Protein AF-A0A8S3SDP6-F1 (afdb_monomer)

Sequence (529 aa):
MTPFKRLFRAIFVLPFSAGDPKNQYLNGIVTHDGSVSGVVFLVSVVVILCEILLIGSFGTEQDSTFLFVTTMEVTSGLAILICIILLIYASLKPDILEVNDSWDVSNNIMMKFLWLFTLACLSYSCIFIAYHADCLINHYPIDDVQNRILCDVFLFTYRLVQTGFLTYFSQRVFVSKLRFYYGLLVLFLINITVIVIDFAHSVRDVKDFTINATQIAKPNTCASNSSISSILRKVEDFLEPAGLEYSLLTILFITQLWPKKKTISKNSNPPSNIQDSSSAGEYEPLVCRNENETIYDQIQKNTNSEINKRRTWIFANIAFPVLISIPSTIFLILKINASNDESVEEALNIFNGFQVTILLFVLIKCFYLLQSDCKPTKVESHFTSKDYLILVSFVGSLCLYTMRLIPYILLVHTCNQNPTKTYTYVITIIGIYFQTVFLFQMKNYGKADIQSSWISIEYTCLFMSVVNFMIWAEDSFIAAQWVFANDAPTIFYGKMVWVIYFTLLFPFVIFYRFKCSVAFYGLYHRLSN

Structure (mmCIF, N/CA/C/O backbone):
data_AF-A0A8S3SDP6-F1
#
_entry.id   AF-A0A8S3SDP6-F1
#
loop_
_atom_site.group_PDB
_atom_site.id
_atom_site.type_symbol
_atom_site.label_atom_id
_atom_site.label_alt_id
_atom_site.label_comp_id
_atom_site.label_asym_id
_atom_site.label_entity_id
_atom_site.label_seq_id
_atom_site.pdbx_PDB_ins_code
_atom_site.Cartn_x
_atom_site.Cartn_y
_atom_site.Cartn_z
_atom_site.occupancy
_atom_site.B_iso_or_equiv
_atom_site.auth_seq_id
_atom_site.auth_comp_id
_atom_site.auth_asym_id
_atom_site.auth_atom_id
_atom_site.pdbx_PDB_model_num
ATOM 1 N N . MET A 1 1 ? -5.427 13.581 36.731 1.00 61.94 1 MET A N 1
ATOM 2 C CA . MET A 1 1 ? -4.120 13.262 36.101 1.00 61.94 1 MET A CA 1
ATOM 3 C C . MET A 1 1 ? -3.640 14.507 35.366 1.00 61.94 1 MET A C 1
ATOM 5 O O . MET A 1 1 ? -4.467 15.116 34.702 1.00 61.94 1 MET A O 1
ATOM 9 N N . THR A 1 2 ? -2.380 14.926 35.515 1.00 76.31 2 THR A N 1
ATOM 10 C CA . THR A 1 2 ? -1.875 16.153 34.866 1.00 76.31 2 THR A CA 1
ATOM 11 C C . THR A 1 2 ? -1.828 16.000 33.336 1.00 76.31 2 THR A C 1
ATOM 13 O O . THR A 1 2 ? -1.606 14.883 32.853 1.00 76.31 2 THR A O 1
ATOM 16 N N . PRO A 1 3 ? -2.016 17.086 32.560 1.00 77.00 3 PRO A N 1
ATOM 17 C CA . PRO A 1 3 ? -1.976 17.044 31.093 1.00 77.00 3 PRO A CA 1
ATOM 18 C C . PRO A 1 3 ? -0.638 16.510 30.563 1.00 77.00 3 PRO A C 1
ATOM 20 O O . PRO A 1 3 ? -0.625 15.695 29.646 1.00 77.00 3 PRO A O 1
ATOM 23 N N . PHE A 1 4 ? 0.476 16.848 31.221 1.00 79.50 4 PHE A N 1
ATOM 24 C CA . PHE A 1 4 ? 1.802 16.316 30.896 1.00 79.50 4 PHE A CA 1
ATOM 25 C C . PHE A 1 4 ? 1.879 14.785 31.016 1.00 79.50 4 PHE A C 1
ATOM 27 O O . PHE A 1 4 ? 2.361 14.110 30.111 1.00 79.50 4 PHE A O 1
ATOM 34 N N . LYS A 1 5 ? 1.333 14.205 32.095 1.00 80.69 5 LYS A N 1
ATOM 35 C CA . LYS A 1 5 ? 1.330 12.746 32.294 1.00 80.69 5 LYS A CA 1
ATOM 36 C C . LYS A 1 5 ? 0.459 12.027 31.255 1.00 80.69 5 LYS A C 1
ATOM 38 O O . LYS A 1 5 ? 0.736 10.877 30.928 1.00 80.69 5 LYS A O 1
ATOM 43 N N . ARG A 1 6 ? -0.591 12.685 30.748 1.00 77.88 6 ARG A N 1
ATOM 44 C CA . ARG A 1 6 ? -1.438 12.161 29.660 1.00 77.88 6 ARG A CA 1
ATOM 45 C C . ARG A 1 6 ? -0.709 12.212 28.321 1.00 77.88 6 ARG A C 1
ATOM 47 O O . ARG A 1 6 ? -0.649 11.201 27.637 1.00 77.88 6 ARG A O 1
ATOM 54 N N . LEU A 1 7 ? -0.077 13.340 28.000 1.00 82.31 7 LEU A N 1
ATOM 55 C CA . LEU A 1 7 ? 0.726 13.483 26.785 1.00 82.31 7 LEU A CA 1
ATOM 56 C C . LEU A 1 7 ? 1.880 12.472 26.745 1.00 82.31 7 LEU A C 1
ATOM 58 O O . LEU A 1 7 ? 2.044 11.767 25.757 1.00 82.31 7 LEU A O 1
ATOM 62 N N . PHE A 1 8 ? 2.622 12.329 27.847 1.00 84.75 8 PHE A N 1
ATOM 63 C CA . PHE A 1 8 ? 3.701 11.346 27.953 1.00 84.75 8 PHE A CA 1
ATOM 64 C C . PHE A 1 8 ? 3.209 9.925 27.660 1.00 84.75 8 PHE A C 1
ATOM 66 O O . PHE A 1 8 ? 3.861 9.165 26.949 1.00 84.75 8 PHE A O 1
ATOM 73 N N . ARG A 1 9 ? 2.029 9.561 28.171 1.00 79.25 9 ARG A N 1
ATOM 74 C CA . ARG A 1 9 ? 1.449 8.245 27.903 1.00 79.25 9 ARG A CA 1
ATOM 75 C C . ARG A 1 9 ? 0.961 8.083 26.470 1.00 79.25 9 ARG A C 1
ATOM 77 O O . ARG A 1 9 ? 1.164 7.008 25.921 1.00 79.25 9 ARG A O 1
ATOM 84 N N . ALA A 1 10 ? 0.363 9.110 25.876 1.00 80.81 10 ALA A N 1
ATOM 85 C CA . ALA A 1 10 ? -0.056 9.084 24.477 1.00 80.81 10 ALA A CA 1
ATOM 86 C C . ALA A 1 10 ? 1.130 8.888 23.517 1.00 80.81 10 ALA A C 1
ATOM 88 O O . ALA A 1 10 ? 0.978 8.227 22.497 1.00 80.81 10 ALA A O 1
ATOM 89 N N . ILE A 1 11 ? 2.306 9.421 23.865 1.00 83.69 11 ILE A N 1
ATOM 90 C CA . ILE A 1 11 ? 3.522 9.306 23.049 1.00 83.69 11 ILE A CA 1
ATOM 91 C C . ILE A 1 11 ? 4.264 7.987 23.315 1.00 83.69 11 ILE A C 1
ATOM 93 O O . ILE A 1 11 ? 4.632 7.294 22.374 1.00 83.69 11 ILE A O 1
ATOM 97 N N . PHE A 1 12 ? 4.493 7.628 24.583 1.00 84.56 12 PHE A N 1
ATOM 98 C CA . PHE A 1 12 ? 5.460 6.576 24.937 1.00 84.56 12 PHE A CA 1
ATOM 99 C C . PHE A 1 12 ? 4.860 5.323 25.564 1.00 84.56 12 PHE A C 1
ATOM 101 O O . PHE A 1 12 ? 5.532 4.301 25.626 1.00 84.56 12 PHE A O 1
ATOM 108 N N . VAL A 1 13 ? 3.625 5.371 26.066 1.00 81.38 13 VAL A N 1
ATOM 109 C CA . VAL A 1 13 ? 3.043 4.222 26.776 1.00 81.38 13 VAL A CA 1
ATOM 110 C C . VAL A 1 13 ? 2.015 3.525 25.910 1.00 81.38 13 VAL A C 1
ATOM 112 O O . VAL A 1 13 ? 2.146 2.334 25.664 1.00 81.38 13 VAL A O 1
ATOM 115 N N . LEU A 1 14 ? 1.002 4.239 25.426 1.00 79.94 14 LEU A N 1
ATOM 116 C CA . LEU A 1 14 ? -0.117 3.632 24.712 1.00 79.94 14 LEU A CA 1
ATOM 117 C C . LEU A 1 14 ? 0.293 2.995 23.371 1.00 79.94 14 LEU A C 1
ATOM 119 O O . LEU A 1 14 ? -0.094 1.851 23.156 1.00 79.94 14 LEU A O 1
ATOM 123 N N . PRO A 1 15 ? 1.131 3.624 22.521 1.00 82.31 15 PRO A N 1
ATOM 124 C CA . PRO A 1 15 ? 1.588 2.985 21.284 1.00 82.31 15 PRO A CA 1
ATOM 125 C C . PRO A 1 15 ? 2.401 1.706 21.535 1.00 82.31 15 PRO A C 1
ATOM 127 O O . PRO A 1 15 ? 2.327 0.761 20.763 1.00 82.31 15 PRO A O 1
ATOM 130 N N . PHE A 1 16 ? 3.134 1.637 22.649 1.00 83.81 16 PHE A N 1
ATOM 131 C CA . PHE A 1 16 ? 4.000 0.499 22.974 1.00 83.81 16 PHE A CA 1
ATOM 132 C C . PHE A 1 16 ? 3.338 -0.546 23.880 1.00 83.81 16 PHE A C 1
ATOM 134 O O . PHE A 1 16 ? 3.883 -1.632 24.057 1.00 83.81 16 PHE A O 1
ATOM 141 N N . SER A 1 17 ? 2.149 -0.261 24.415 1.00 83.06 17 SER A N 1
ATOM 142 C CA . SER A 1 17 ? 1.359 -1.195 25.231 1.00 83.06 17 SER A CA 1
ATOM 143 C C . SER A 1 17 ? 0.016 -1.574 24.606 1.00 83.06 17 SER A C 1
ATOM 145 O O . SER A 1 17 ? -0.742 -2.293 25.244 1.00 83.06 17 SER A O 1
ATOM 147 N N . ALA A 1 18 ? -0.282 -1.116 23.386 1.00 80.62 18 ALA A N 1
ATOM 148 C CA . ALA A 1 18 ? -1.520 -1.405 22.664 1.00 80.62 18 ALA A CA 1
ATOM 149 C C . ALA A 1 18 ? -1.831 -2.913 22.604 1.00 80.62 18 ALA A C 1
ATOM 151 O O . ALA A 1 18 ? -0.943 -3.740 22.398 1.00 80.62 18 ALA A O 1
ATOM 152 N N . GLY A 1 19 ? -3.103 -3.262 22.768 1.00 75.25 19 GLY A N 1
ATOM 153 C CA . GLY A 1 19 ? -3.575 -4.635 22.886 1.00 75.25 19 GLY A CA 1
ATOM 154 C C . GLY A 1 19 ? -4.918 -4.737 23.606 1.00 75.25 19 GLY A C 1
ATOM 155 O O . GLY A 1 19 ? -5.641 -3.742 23.774 1.00 75.25 19 GLY A O 1
ATOM 156 N N . ASP A 1 20 ? -5.251 -5.941 24.052 1.00 77.94 20 ASP A N 1
ATOM 157 C CA . ASP A 1 20 ? -6.501 -6.220 24.743 1.00 77.94 20 ASP A CA 1
ATOM 158 C C . ASP A 1 20 ? -6.520 -5.546 26.128 1.00 77.94 20 ASP A C 1
ATOM 160 O O . ASP A 1 20 ? -5.494 -5.461 26.821 1.00 77.94 20 ASP A O 1
ATOM 164 N N . PRO A 1 21 ? -7.673 -4.992 26.544 1.00 70.88 21 PRO A N 1
ATOM 165 C CA . PRO A 1 21 ? -7.789 -4.329 27.833 1.00 70.88 21 PRO A CA 1
ATOM 166 C C . PRO A 1 21 ? -7.710 -5.352 28.974 1.00 70.88 21 PRO A C 1
ATOM 168 O O . PRO A 1 21 ? -8.507 -6.284 29.057 1.00 70.88 21 PRO A O 1
ATOM 171 N N . LYS A 1 22 ? -6.796 -5.145 29.926 1.00 69.56 22 LYS A N 1
ATOM 172 C CA . LYS A 1 22 ? -6.752 -5.932 31.164 1.00 69.56 22 LYS A CA 1
ATOM 173 C C . LYS A 1 22 ? -7.856 -5.467 32.117 1.00 69.56 22 LYS A C 1
ATOM 175 O O . LYS A 1 22 ? -8.064 -4.270 32.307 1.00 69.56 22 LYS A O 1
ATOM 180 N N . ASN A 1 23 ? -8.514 -6.420 32.784 1.00 55.38 23 ASN A N 1
ATOM 181 C CA . ASN A 1 23 ? -9.666 -6.223 33.686 1.00 55.38 23 ASN A CA 1
ATOM 182 C C . ASN A 1 23 ? -9.425 -5.320 34.923 1.00 55.38 23 ASN A C 1
ATOM 184 O O . ASN A 1 23 ? -10.310 -5.187 35.767 1.00 55.38 23 ASN A O 1
ATOM 188 N N . GLN A 1 24 ? -8.262 -4.679 35.057 1.00 52.72 24 GLN A N 1
ATOM 189 C CA . GLN A 1 24 ? -7.942 -3.796 36.174 1.00 52.72 24 GLN A CA 1
ATOM 190 C C . GLN A 1 24 ? -7.916 -2.330 35.727 1.00 52.72 24 GLN A C 1
ATOM 192 O O . GLN A 1 24 ? -6.926 -1.835 35.186 1.00 52.72 24 GLN A O 1
ATOM 197 N N . TYR A 1 25 ? -9.003 -1.615 36.034 1.00 54.62 25 TYR A N 1
ATOM 198 C CA . TYR A 1 25 ? -9.024 -0.151 36.072 1.00 54.62 25 TYR A CA 1
ATOM 199 C C . TYR A 1 25 ? -8.246 0.334 37.302 1.00 54.62 25 TYR A C 1
ATOM 201 O O . TYR A 1 25 ? -8.828 0.719 38.315 1.00 54.62 25 TYR A O 1
ATOM 209 N N . LEU A 1 26 ? -6.917 0.313 37.245 1.00 47.88 26 LEU A N 1
ATOM 210 C CA . LEU A 1 26 ? -6.094 0.909 38.298 1.00 47.88 26 LEU A CA 1
ATOM 211 C C . LEU A 1 26 ? -6.230 2.436 38.223 1.00 47.88 26 LEU A C 1
ATOM 213 O O . LEU A 1 26 ? -5.680 3.075 37.330 1.00 47.88 26 LEU A O 1
ATOM 217 N N . ASN A 1 27 ? -6.977 3.035 39.154 1.00 51.88 27 ASN A N 1
ATOM 218 C CA . ASN A 1 27 ? -7.214 4.485 39.238 1.00 51.88 27 ASN A CA 1
ATOM 219 C C . ASN A 1 27 ? -7.889 5.095 37.990 1.00 51.88 27 ASN A C 1
ATOM 221 O O . ASN A 1 27 ? -7.499 6.172 37.534 1.00 51.88 27 ASN A O 1
ATOM 225 N N . GLY A 1 28 ? -8.873 4.398 37.406 1.00 57.06 28 GLY A N 1
ATOM 226 C CA . GLY A 1 28 ? -9.590 4.863 36.207 1.00 57.06 28 GLY A CA 1
ATOM 227 C C . GLY A 1 28 ? -8.759 4.824 34.919 1.00 57.06 28 GLY A C 1
ATOM 228 O O . GLY A 1 28 ? -9.161 5.388 33.907 1.00 57.06 28 GLY A O 1
ATOM 229 N N . ILE A 1 29 ? -7.595 4.172 34.952 1.00 60.19 29 ILE A N 1
ATOM 230 C CA . ILE A 1 29 ? -6.709 3.989 33.805 1.00 60.19 29 ILE A CA 1
ATOM 231 C C . ILE A 1 29 ? -6.927 2.588 33.247 1.00 60.19 29 ILE A C 1
ATOM 233 O O . ILE A 1 29 ? -6.791 1.601 33.969 1.00 60.19 29 ILE A O 1
ATOM 237 N N . VAL A 1 30 ? -7.189 2.514 31.946 1.00 65.25 30 VAL A N 1
ATOM 238 C CA . VAL A 1 30 ? -7.158 1.258 31.197 1.00 65.25 30 VAL A CA 1
ATOM 239 C C . VAL A 1 30 ? -5.704 0.844 31.006 1.00 65.25 30 VAL A C 1
ATOM 241 O O . VAL A 1 30 ? -4.889 1.620 30.502 1.00 65.25 30 VAL A O 1
ATOM 244 N N . THR A 1 31 ? -5.376 -0.371 31.432 1.00 69.25 31 THR A N 1
ATOM 245 C CA . THR A 1 31 ? -4.101 -1.016 31.114 1.00 69.25 31 THR A CA 1
ATOM 246 C C . THR A 1 31 ? -4.329 -2.023 29.997 1.00 69.25 31 THR A C 1
ATOM 248 O O . THR A 1 31 ? -5.353 -2.703 29.975 1.00 69.25 31 THR A O 1
ATOM 251 N N . HIS A 1 32 ? -3.395 -2.089 29.057 1.00 77.38 32 HIS A N 1
ATOM 252 C CA . HIS A 1 32 ? -3.447 -2.999 27.918 1.00 77.38 32 HIS A CA 1
ATOM 253 C C . HIS A 1 32 ? -2.372 -4.076 28.073 1.00 77.38 32 HIS A C 1
ATOM 255 O O . HIS A 1 32 ? -1.394 -3.895 28.808 1.00 77.38 32 HIS A O 1
ATOM 261 N N . ASP A 1 33 ? -2.586 -5.226 27.446 1.00 75.12 33 ASP A N 1
ATOM 262 C CA . ASP A 1 33 ? -1.693 -6.376 27.554 1.00 75.12 33 ASP A CA 1
ATOM 263 C C . ASP A 1 33 ? -0.447 -6.310 26.659 1.00 75.12 33 ASP A C 1
ATOM 265 O O . ASP A 1 33 ? 0.495 -7.062 26.905 1.00 75.12 33 ASP A O 1
ATOM 269 N N . GLY A 1 34 ? -0.404 -5.383 25.698 1.00 76.69 34 GLY A N 1
ATOM 270 C CA . GLY A 1 34 ? 0.707 -5.224 24.761 1.00 76.69 34 GLY A CA 1
ATOM 271 C C . GLY A 1 34 ? 0.720 -6.236 23.616 1.00 76.69 34 GLY A C 1
ATOM 272 O O . GLY A 1 34 ? 1.726 -6.325 22.918 1.00 76.69 34 GLY A O 1
ATOM 273 N N . SER A 1 35 ? -0.347 -7.015 23.412 1.00 78.25 35 SER A N 1
ATOM 274 C CA . SER A 1 35 ? -0.408 -8.038 22.356 1.00 78.25 35 SER A CA 1
ATOM 275 C C . SER A 1 35 ? -0.232 -7.443 20.953 1.00 78.25 35 SER A C 1
ATOM 277 O O . SER A 1 35 ? 0.587 -7.923 20.170 1.00 78.25 35 SER A O 1
ATOM 279 N N . VAL A 1 36 ? -0.938 -6.353 20.647 1.00 78.62 36 VAL A N 1
ATOM 280 C CA . VAL A 1 36 ? -0.888 -5.680 19.340 1.00 78.62 36 VAL A CA 1
ATOM 281 C C . VAL A 1 36 ? 0.445 -4.962 19.135 1.00 78.62 36 VAL A C 1
ATOM 283 O O . VAL A 1 36 ? 1.118 -5.191 18.129 1.00 78.62 36 VAL A O 1
ATOM 286 N N . SER A 1 37 ? 0.853 -4.108 20.080 1.00 80.38 37 SER A N 1
ATOM 287 C CA . SER A 1 37 ? 2.122 -3.375 19.974 1.00 80.38 37 SER A CA 1
ATOM 288 C C . SER A 1 37 ? 3.321 -4.317 19.963 1.00 80.38 37 SER A C 1
ATOM 290 O O . SER A 1 37 ? 4.282 -4.055 19.242 1.00 80.38 37 SER A O 1
ATOM 292 N N . GLY A 1 38 ? 3.252 -5.419 20.715 1.00 73.38 38 GLY A N 1
ATOM 293 C CA . GLY A 1 38 ? 4.271 -6.459 20.778 1.00 73.38 38 GLY A CA 1
ATOM 294 C C . GLY A 1 38 ? 4.443 -7.195 19.453 1.00 73.38 38 GLY A C 1
ATOM 295 O O . GLY A 1 38 ? 5.577 -7.341 19.006 1.00 73.38 38 GLY A O 1
ATOM 296 N N . VAL A 1 39 ? 3.351 -7.592 18.783 1.00 75.62 39 VAL A N 1
ATOM 297 C CA . VAL A 1 39 ? 3.420 -8.220 17.448 1.00 75.62 39 VAL A CA 1
ATOM 298 C C . VAL A 1 39 ? 4.036 -7.265 16.432 1.00 75.62 39 VAL A C 1
ATOM 300 O O . VAL A 1 39 ? 4.990 -7.637 15.754 1.00 75.62 39 VAL A O 1
ATOM 303 N N . VAL A 1 40 ? 3.541 -6.024 16.352 1.00 74.06 40 VAL A N 1
ATOM 304 C CA . VAL A 1 40 ? 4.062 -5.037 15.392 1.00 74.06 40 VAL A CA 1
ATOM 305 C C . VAL A 1 40 ? 5.534 -4.726 15.684 1.00 74.06 40 VAL A C 1
ATOM 307 O O . VAL A 1 40 ? 6.342 -4.696 14.764 1.00 74.06 40 VAL A O 1
ATOM 310 N N . PHE A 1 41 ? 5.914 -4.553 16.954 1.00 76.00 41 PHE A N 1
ATOM 311 C CA . PHE A 1 41 ? 7.300 -4.289 17.350 1.00 76.00 41 PHE A CA 1
ATOM 312 C C . PHE A 1 41 ? 8.234 -5.467 17.053 1.00 76.00 41 PHE A C 1
ATOM 314 O O . PHE A 1 41 ? 9.310 -5.262 16.498 1.00 76.00 41 PHE A O 1
ATOM 321 N N . LEU A 1 42 ? 7.830 -6.697 17.387 1.00 68.50 42 LEU A N 1
ATOM 322 C CA . LEU A 1 42 ? 8.627 -7.896 17.128 1.00 68.50 42 LEU A CA 1
ATOM 323 C C . LEU A 1 42 ? 8.848 -8.089 15.632 1.00 68.50 42 LEU A C 1
ATOM 325 O O . LEU A 1 42 ? 9.977 -8.328 15.215 1.00 68.50 42 LEU A O 1
ATOM 329 N N . VAL A 1 43 ? 7.794 -7.930 14.829 1.00 71.75 43 VAL A N 1
ATOM 330 C CA . VAL A 1 43 ? 7.898 -7.968 13.368 1.00 71.75 43 VAL A CA 1
ATOM 331 C C . VAL A 1 43 ? 8.880 -6.906 12.879 1.00 71.75 43 VAL A C 1
ATOM 333 O O . VAL A 1 43 ? 9.768 -7.236 12.097 1.00 71.75 43 VAL A O 1
ATOM 336 N N . SER A 1 44 ? 8.800 -5.674 13.392 1.00 72.62 44 SER A N 1
ATOM 337 C CA . SER A 1 44 ? 9.742 -4.619 13.014 1.00 72.62 44 SER A CA 1
ATOM 338 C C . SER A 1 44 ? 11.193 -4.972 13.320 1.00 72.62 44 SER A C 1
ATOM 340 O O . SER A 1 44 ? 12.065 -4.804 12.472 1.00 72.62 44 SER A O 1
ATOM 342 N N . VAL A 1 45 ? 11.462 -5.478 14.525 1.00 68.50 45 VAL A N 1
ATOM 343 C CA . VAL A 1 45 ? 12.818 -5.842 14.953 1.00 68.50 45 VAL A CA 1
ATOM 344 C C . VAL A 1 45 ? 13.354 -7.015 14.137 1.00 68.50 45 VAL A C 1
ATOM 346 O O . VAL A 1 45 ? 14.491 -6.957 13.680 1.00 68.50 45 VAL A O 1
ATOM 349 N N . VAL A 1 46 ? 12.548 -8.060 13.921 1.00 64.94 46 VAL A N 1
ATOM 350 C CA . VAL A 1 46 ? 12.948 -9.233 13.128 1.00 64.94 46 VAL A CA 1
ATOM 351 C C . VAL A 1 46 ? 13.283 -8.826 11.701 1.00 64.94 46 VAL A C 1
ATOM 353 O O . VAL A 1 46 ? 14.320 -9.233 11.195 1.00 64.94 46 VAL A O 1
ATOM 356 N N . VAL A 1 47 ? 12.453 -7.988 11.080 1.00 67.06 47 VAL A N 1
ATOM 357 C CA . VAL A 1 47 ? 12.693 -7.476 9.728 1.00 67.06 47 VAL A CA 1
ATOM 358 C C . VAL A 1 47 ? 14.021 -6.730 9.661 1.00 67.06 47 VAL A C 1
ATOM 360 O O . VAL A 1 47 ? 14.886 -7.116 8.883 1.00 67.06 47 VAL A O 1
ATOM 363 N N . ILE A 1 48 ? 14.230 -5.738 10.531 1.00 67.50 48 ILE A N 1
ATOM 364 C CA . ILE A 1 48 ? 15.463 -4.938 10.545 1.00 67.50 48 ILE A CA 1
ATOM 365 C C . ILE A 1 48 ? 16.697 -5.828 10.779 1.00 67.50 48 ILE A C 1
ATOM 367 O O . ILE A 1 48 ? 17.719 -5.664 10.117 1.00 67.50 48 ILE A O 1
ATOM 371 N N . LEU A 1 49 ? 16.611 -6.804 11.690 1.00 60.75 49 LEU A N 1
ATOM 372 C CA . LEU A 1 49 ? 17.701 -7.752 11.942 1.00 60.75 49 LEU A CA 1
ATOM 373 C C . LEU A 1 49 ? 17.968 -8.661 10.735 1.00 60.75 49 LEU A C 1
ATOM 375 O O . LEU A 1 49 ? 19.125 -8.856 10.370 1.00 60.75 49 LEU A O 1
ATOM 379 N N . CYS A 1 50 ? 16.923 -9.202 10.105 1.00 58.25 50 CYS A N 1
ATOM 380 C CA . CYS A 1 50 ? 17.045 -10.019 8.900 1.00 58.25 50 CYS A CA 1
ATOM 381 C C . CYS A 1 50 ? 17.686 -9.233 7.754 1.00 58.25 50 CYS A C 1
ATOM 383 O O . CYS A 1 50 ? 18.536 -9.778 7.059 1.00 58.25 50 CYS A O 1
ATOM 385 N N . GLU A 1 51 ? 17.339 -7.959 7.584 1.00 65.25 51 GLU A N 1
ATOM 386 C CA . GLU A 1 51 ? 17.936 -7.098 6.562 1.00 65.25 51 GLU A CA 1
ATOM 387 C C . GLU A 1 51 ? 19.422 -6.861 6.800 1.00 65.25 51 GLU A C 1
ATOM 389 O O . GLU A 1 51 ? 20.217 -7.050 5.885 1.00 65.25 51 GLU A O 1
ATOM 394 N N . ILE A 1 52 ? 19.815 -6.533 8.035 1.00 61.91 52 ILE A N 1
ATOM 395 C CA . ILE A 1 52 ? 21.229 -6.362 8.401 1.00 61.91 52 ILE A CA 1
ATOM 396 C C . ILE A 1 52 ? 22.031 -7.641 8.104 1.00 61.91 52 ILE A C 1
ATOM 398 O O . ILE A 1 52 ? 23.175 -7.559 7.660 1.00 61.91 52 ILE A O 1
ATOM 402 N N . LEU A 1 53 ? 21.431 -8.819 8.305 1.00 53.22 53 LEU A N 1
ATOM 403 C CA . LEU A 1 53 ? 22.056 -10.115 8.023 1.00 53.22 53 LEU A CA 1
ATOM 404 C C . LEU A 1 53 ? 22.088 -10.466 6.521 1.00 53.22 53 LEU A C 1
ATOM 406 O O . LEU A 1 53 ? 23.036 -11.106 6.069 1.00 53.22 53 LEU A O 1
ATOM 410 N N . LEU A 1 54 ? 21.086 -10.045 5.740 1.00 55.28 54 LEU A N 1
ATOM 411 C CA . LEU A 1 54 ? 20.937 -10.354 4.306 1.00 55.28 54 LEU A CA 1
ATOM 412 C C . LEU A 1 54 ? 21.834 -9.517 3.382 1.00 55.28 54 LEU A C 1
ATOM 414 O O . LEU A 1 54 ? 22.040 -9.896 2.228 1.00 55.28 54 LEU A O 1
ATOM 418 N N . ILE A 1 55 ? 22.429 -8.426 3.877 1.00 57.00 55 ILE A N 1
ATOM 419 C CA . ILE A 1 55 ? 23.372 -7.576 3.118 1.00 57.00 55 ILE A CA 1
ATOM 420 C C . ILE A 1 55 ? 24.616 -8.364 2.629 1.00 57.00 55 ILE A C 1
ATOM 422 O O . ILE A 1 55 ? 25.339 -7.896 1.754 1.00 57.00 55 ILE A O 1
ATOM 426 N N . GLY A 1 56 ? 24.845 -9.590 3.118 1.00 41.31 56 GLY A N 1
ATOM 427 C CA . GLY A 1 56 ? 25.989 -10.433 2.754 1.00 41.31 56 GLY A CA 1
ATOM 428 C C . GLY A 1 56 ? 25.799 -11.452 1.620 1.00 41.31 56 GLY A C 1
ATOM 429 O O . GLY A 1 56 ? 26.757 -12.164 1.325 1.00 41.31 56 GLY A O 1
ATOM 430 N N . SER A 1 57 ? 24.620 -11.595 0.998 1.00 41.25 57 SER A N 1
ATOM 431 C CA . SER A 1 57 ? 24.355 -12.776 0.153 1.00 41.25 57 SER A CA 1
ATOM 432 C C . SER A 1 57 ? 23.546 -12.505 -1.117 1.00 41.25 57 SER A C 1
ATOM 434 O O . SER A 1 57 ? 22.396 -12.924 -1.206 1.00 41.25 57 SER A O 1
ATOM 436 N N . PHE A 1 58 ? 24.145 -11.887 -2.139 1.00 39.84 58 PHE A N 1
ATOM 437 C CA . PHE A 1 58 ? 23.595 -11.964 -3.498 1.00 39.84 58 PHE A CA 1
ATOM 438 C C . PHE A 1 58 ? 24.694 -12.188 -4.543 1.00 39.84 58 PHE A C 1
ATOM 440 O O . PHE A 1 58 ? 25.554 -11.340 -4.762 1.00 39.84 58 PHE A O 1
ATOM 447 N N . GLY A 1 59 ? 24.638 -13.366 -5.171 1.00 29.06 59 GLY A N 1
ATOM 448 C CA . GLY A 1 59 ? 25.384 -13.761 -6.366 1.00 29.06 59 GLY A CA 1
ATOM 449 C C . GLY A 1 59 ? 24.425 -14.065 -7.525 1.00 29.06 59 GLY A C 1
ATOM 450 O O . GLY A 1 59 ? 23.224 -14.233 -7.323 1.00 29.06 59 GLY A O 1
ATOM 451 N N . THR A 1 60 ? 24.972 -14.059 -8.737 1.00 34.28 60 THR A N 1
ATOM 452 C CA . THR A 1 60 ? 24.306 -13.866 -10.037 1.00 34.28 60 THR A CA 1
ATOM 453 C C . THR A 1 60 ? 23.977 -15.144 -10.834 1.00 34.28 60 THR A C 1
ATOM 455 O O . THR A 1 60 ? 24.521 -16.205 -10.553 1.00 34.28 60 THR A O 1
ATOM 458 N N . GLU A 1 61 ? 23.192 -14.934 -11.912 1.00 41.12 61 GLU A N 1
ATOM 459 C CA . GLU A 1 61 ? 22.879 -15.795 -13.091 1.00 41.12 61 GLU A CA 1
ATOM 460 C C . GLU A 1 61 ? 21.836 -16.922 -12.885 1.00 41.12 61 GLU A C 1
ATOM 462 O O . GLU A 1 61 ? 21.717 -17.460 -11.796 1.00 41.12 61 GLU A O 1
ATOM 467 N N . GLN A 1 62 ? 20.960 -17.295 -13.836 1.00 37.47 62 GLN A N 1
ATOM 468 C CA . GLN A 1 62 ? 21.001 -17.278 -15.310 1.00 37.47 62 GLN A CA 1
ATOM 469 C C . GLN A 1 62 ? 19.567 -17.240 -15.917 1.00 37.47 62 GLN A C 1
ATOM 471 O O . GLN A 1 62 ? 18.582 -17.478 -15.218 1.00 37.47 62 GLN A O 1
ATOM 476 N N . ASP A 1 63 ? 19.445 -16.944 -17.216 1.00 40.97 63 ASP A N 1
ATOM 477 C CA . ASP A 1 63 ? 18.188 -16.719 -17.954 1.00 40.97 63 ASP A CA 1
ATOM 478 C C . ASP A 1 63 ? 17.379 -17.970 -18.350 1.00 40.97 63 ASP A C 1
ATOM 480 O O . ASP A 1 63 ? 17.930 -18.973 -18.799 1.00 40.97 63 ASP A O 1
ATOM 484 N N . SER A 1 64 ? 16.041 -17.855 -18.315 1.00 48.34 64 SER A N 1
ATOM 485 C CA . SER A 1 64 ? 15.113 -18.707 -19.090 1.00 48.34 64 SER A CA 1
ATOM 486 C C . SER A 1 64 ? 13.776 -18.002 -19.410 1.00 48.34 64 SER A C 1
ATOM 488 O O . SER A 1 64 ? 12.755 -18.185 -18.751 1.00 48.34 64 SER A O 1
ATOM 490 N N . THR A 1 65 ? 13.751 -17.165 -20.452 1.00 49.97 65 THR A N 1
ATOM 491 C CA . THR A 1 65 ? 12.536 -16.459 -20.927 1.00 49.97 65 THR A CA 1
ATOM 492 C C . THR A 1 65 ? 11.433 -17.412 -21.408 1.00 49.97 65 THR A C 1
ATOM 494 O O . THR A 1 65 ? 10.253 -17.130 -21.243 1.00 49.97 65 THR A O 1
ATOM 497 N N . PHE A 1 66 ? 11.793 -18.590 -21.920 1.00 47.75 66 PHE A N 1
ATOM 498 C CA . PHE A 1 66 ? 10.831 -19.594 -22.390 1.00 47.75 66 PHE A CA 1
ATOM 499 C C . PHE A 1 66 ? 10.070 -20.299 -21.251 1.00 47.75 66 PHE A C 1
ATOM 501 O O . PHE A 1 66 ? 8.859 -20.516 -21.334 1.00 47.75 66 PHE A O 1
ATOM 508 N N . LEU A 1 67 ? 10.765 -20.616 -20.152 1.00 53.94 67 LEU A N 1
ATOM 509 C CA . LEU A 1 67 ? 10.151 -21.210 -18.960 1.00 53.94 67 LEU A CA 1
ATOM 510 C C . LEU A 1 67 ? 9.134 -20.245 -18.339 1.00 53.94 67 LEU A C 1
ATOM 512 O O . LEU A 1 67 ? 8.069 -20.658 -17.890 1.00 53.94 67 LEU A O 1
ATOM 516 N N . PHE A 1 68 ? 9.455 -18.954 -18.370 1.00 56.38 68 PHE A N 1
ATOM 517 C CA . PHE A 1 68 ? 8.618 -17.871 -17.872 1.00 56.38 68 PHE A CA 1
ATOM 518 C C . PHE A 1 68 ? 7.275 -17.771 -18.615 1.00 56.38 68 PHE A C 1
ATOM 520 O O . PHE A 1 68 ? 6.223 -17.841 -17.983 1.00 56.38 68 PHE A O 1
ATOM 527 N N . VAL A 1 69 ? 7.317 -17.688 -19.950 1.00 52.56 69 VAL A N 1
ATOM 528 C CA . VAL A 1 69 ? 6.131 -17.602 -20.828 1.00 52.56 69 VAL A CA 1
ATOM 529 C C . VAL A 1 69 ? 5.232 -18.827 -20.625 1.00 52.56 69 VAL A C 1
ATOM 531 O O . VAL A 1 69 ? 4.058 -18.697 -20.289 1.00 52.56 69 VAL A O 1
ATOM 534 N N . THR A 1 70 ? 5.818 -20.026 -20.668 1.00 54.06 70 THR A N 1
ATOM 535 C CA . THR A 1 70 ? 5.080 -21.287 -20.472 1.00 54.06 70 THR A CA 1
ATOM 536 C C . THR A 1 70 ? 4.440 -21.381 -19.077 1.00 54.06 70 THR A C 1
ATOM 538 O O . THR A 1 70 ? 3.337 -21.904 -18.918 1.00 54.06 70 THR A O 1
ATOM 541 N N . THR A 1 71 ? 5.102 -20.855 -18.039 1.00 58.44 71 THR A N 1
ATOM 542 C CA . THR A 1 71 ? 4.562 -20.859 -16.669 1.00 58.44 71 THR A CA 1
ATOM 543 C C . THR A 1 71 ? 3.376 -19.897 -16.527 1.00 58.44 71 THR A C 1
ATOM 545 O O . THR A 1 71 ? 2.409 -20.236 -15.840 1.00 58.44 71 THR A O 1
ATOM 548 N N . MET A 1 72 ? 3.384 -18.740 -17.204 1.00 58.03 72 MET A N 1
ATOM 549 C CA . MET A 1 72 ? 2.239 -17.812 -17.215 1.00 58.03 72 MET A CA 1
ATOM 550 C C . MET A 1 72 ? 0.994 -18.419 -17.860 1.00 58.03 72 MET A C 1
ATOM 552 O O . MET A 1 72 ? -0.097 -18.311 -17.298 1.00 58.03 72 MET A O 1
ATOM 556 N N . GLU A 1 73 ? 1.130 -19.094 -19.002 1.00 58.69 73 GLU A N 1
ATOM 557 C CA . GLU A 1 73 ? -0.008 -19.711 -19.703 1.00 58.69 73 GLU A CA 1
ATOM 558 C C . GLU A 1 73 ? -0.653 -20.815 -18.866 1.00 58.69 73 GLU A C 1
ATOM 560 O O . GLU A 1 73 ? -1.871 -20.843 -18.678 1.00 58.69 73 GLU A O 1
ATOM 565 N N . VAL A 1 74 ? 0.168 -21.701 -18.295 1.00 63.03 74 VAL A N 1
ATOM 566 C CA . VAL A 1 74 ? -0.326 -22.820 -17.484 1.00 63.03 74 VAL A CA 1
ATOM 567 C C . VAL A 1 74 ? -1.005 -22.314 -16.210 1.00 63.03 74 VAL A C 1
ATOM 569 O O . VAL A 1 74 ? -2.071 -22.810 -15.841 1.00 63.03 74 VAL A O 1
ATOM 572 N N . THR A 1 75 ? -0.424 -21.319 -15.535 1.00 63.56 75 THR A N 1
ATOM 573 C CA . THR A 1 75 ? -0.972 -20.795 -14.273 1.00 63.56 75 THR A CA 1
ATOM 574 C C . THR A 1 75 ? -2.259 -20.001 -14.487 1.00 63.56 75 THR A C 1
ATOM 576 O O . THR A 1 75 ? -3.244 -20.243 -13.786 1.00 63.56 75 THR A O 1
ATOM 579 N N . SER A 1 76 ? -2.305 -19.121 -15.490 1.00 54.66 76 SER A N 1
ATOM 580 C CA . SER A 1 76 ? -3.511 -18.359 -15.838 1.00 54.66 76 SER A CA 1
ATOM 581 C C . SER A 1 76 ? -4.644 -19.262 -16.349 1.00 54.66 76 SER A C 1
ATOM 583 O O . SER A 1 76 ? -5.782 -19.143 -15.884 1.00 54.66 76 SER A O 1
ATOM 585 N N . GLY A 1 77 ? -4.339 -20.238 -17.214 1.00 54.38 77 GLY A N 1
ATOM 586 C CA . GLY A 1 77 ? -5.301 -21.235 -17.692 1.00 54.38 77 GLY A CA 1
ATOM 587 C C . GLY A 1 77 ? -5.892 -22.087 -16.563 1.00 54.38 77 GLY A C 1
ATOM 588 O O . GLY A 1 77 ? -7.109 -22.296 -16.505 1.00 54.38 77 GLY A O 1
ATOM 589 N N . LEU A 1 78 ? -5.057 -22.518 -15.609 1.00 66.31 78 LEU A N 1
ATOM 590 C CA . LEU A 1 78 ? -5.501 -23.274 -14.435 1.00 66.31 78 LEU A CA 1
ATOM 591 C C . LEU A 1 78 ? -6.442 -22.448 -13.544 1.00 66.31 78 LEU A C 1
ATOM 593 O O . LEU A 1 78 ? -7.455 -22.969 -13.071 1.00 66.31 78 LEU A O 1
ATOM 597 N N . ALA A 1 79 ? -6.155 -21.160 -13.333 1.00 62.19 79 ALA A N 1
ATOM 598 C CA . ALA A 1 79 ? -7.025 -20.300 -12.536 1.00 62.19 79 ALA A CA 1
ATOM 599 C C . ALA A 1 79 ? -8.391 -20.079 -13.189 1.00 62.19 79 ALA A C 1
ATOM 601 O O . ALA A 1 79 ? -9.405 -20.157 -12.492 1.00 62.19 79 ALA A O 1
ATOM 602 N N . ILE A 1 80 ? -8.435 -19.841 -14.506 1.00 64.62 80 ILE A N 1
ATOM 603 C CA . ILE A 1 80 ? -9.694 -19.703 -15.256 1.00 64.62 80 ILE A CA 1
ATOM 604 C C . ILE A 1 80 ? -10.551 -20.955 -15.054 1.00 64.62 80 ILE A C 1
ATOM 606 O O . ILE A 1 80 ? -11.721 -20.853 -14.676 1.00 64.62 80 ILE A O 1
ATOM 610 N N . LEU A 1 81 ? -9.954 -22.136 -15.238 1.00 71.31 81 LEU A N 1
ATOM 611 C CA . LEU A 1 81 ? -10.643 -23.412 -15.073 1.00 71.31 81 LEU A CA 1
ATOM 612 C C . LEU A 1 81 ? -11.211 -23.569 -13.654 1.00 71.31 81 LEU A C 1
ATOM 614 O O . LEU A 1 81 ? -12.373 -23.940 -13.494 1.00 71.31 81 LEU A O 1
ATOM 618 N N . ILE A 1 82 ? -10.428 -23.249 -12.621 1.00 72.56 82 ILE A N 1
ATOM 619 C CA . ILE A 1 82 ? -10.863 -23.361 -11.222 1.00 72.56 82 ILE A CA 1
ATOM 620 C C . ILE A 1 82 ? -11.983 -22.370 -10.901 1.00 72.56 82 ILE A C 1
ATOM 622 O O . ILE A 1 82 ? -12.974 -22.771 -10.290 1.00 72.56 82 ILE A O 1
ATOM 626 N N . CYS A 1 83 ? -11.880 -21.112 -11.339 1.00 63.44 83 CYS A N 1
ATOM 627 C CA . CYS A 1 83 ? -12.947 -20.121 -11.182 1.00 63.44 83 CYS A CA 1
ATOM 628 C C . CYS A 1 83 ? -14.256 -20.612 -11.815 1.00 63.44 83 CYS A C 1
ATOM 630 O O . CYS A 1 83 ? -15.302 -20.568 -11.168 1.00 63.44 83 CYS A O 1
ATOM 632 N N . ILE A 1 84 ? -14.198 -21.142 -13.043 1.00 72.25 84 ILE A N 1
ATOM 633 C CA . ILE A 1 84 ? -15.367 -21.684 -13.751 1.00 72.25 84 ILE A CA 1
ATOM 634 C C . ILE A 1 84 ? -15.946 -22.894 -13.008 1.00 72.25 84 ILE A C 1
ATOM 636 O O . ILE A 1 84 ? -17.153 -22.943 -12.775 1.00 72.25 84 ILE A O 1
ATOM 640 N N . ILE A 1 85 ? -15.110 -23.846 -12.580 1.00 75.88 85 ILE A N 1
ATOM 641 C CA . ILE A 1 85 ? -15.556 -25.026 -11.822 1.00 75.88 85 ILE A CA 1
ATOM 642 C C . ILE A 1 85 ? -16.246 -24.605 -10.520 1.00 75.88 85 ILE A C 1
ATOM 644 O O . ILE A 1 85 ? -17.317 -25.123 -10.199 1.00 75.88 85 ILE A O 1
ATOM 648 N N . LEU A 1 86 ? -15.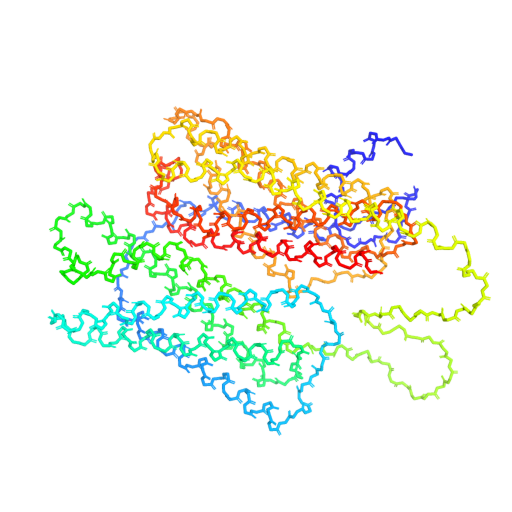664 -23.661 -9.774 1.00 71.94 86 LEU A N 1
ATOM 649 C CA . LEU A 1 86 ? -16.242 -23.162 -8.527 1.00 71.94 86 LEU A CA 1
ATOM 650 C C . LEU A 1 86 ? -17.556 -22.405 -8.768 1.00 71.94 86 LEU A C 1
ATOM 652 O O . LEU A 1 86 ? -18.496 -22.602 -7.999 1.00 71.94 86 LEU A O 1
ATOM 656 N N . LEU A 1 87 ? -17.661 -21.609 -9.840 1.00 72.25 87 LEU A N 1
ATOM 657 C CA . LEU A 1 87 ? -18.903 -20.926 -10.234 1.00 72.25 87 LEU A CA 1
ATOM 658 C C . LEU A 1 87 ? -20.007 -21.913 -10.589 1.00 72.25 87 LEU A C 1
ATOM 660 O O . LEU A 1 87 ? -21.101 -21.823 -10.034 1.00 72.25 87 LEU A O 1
ATOM 664 N N . ILE A 1 88 ? -19.719 -22.878 -11.467 1.00 73.69 88 ILE A N 1
ATOM 665 C CA . ILE A 1 88 ? -20.679 -23.912 -11.866 1.00 73.69 88 ILE A CA 1
ATOM 666 C C . ILE A 1 88 ? -21.138 -24.671 -10.622 1.00 73.69 88 ILE A C 1
ATOM 668 O O . ILE A 1 88 ? -22.335 -24.793 -10.371 1.00 73.69 88 ILE A O 1
ATOM 672 N N . TYR A 1 89 ? -20.204 -25.115 -9.784 1.00 68.69 89 TYR A N 1
ATOM 673 C CA . TYR A 1 89 ? -20.533 -25.884 -8.591 1.00 68.69 89 TYR A CA 1
ATOM 674 C C . TYR A 1 89 ? -21.367 -25.089 -7.574 1.00 68.69 89 TYR A C 1
ATOM 676 O O . TYR A 1 89 ? -22.323 -25.625 -7.013 1.00 68.69 89 TYR A O 1
ATOM 684 N N . ALA A 1 90 ? -21.040 -23.815 -7.356 1.00 61.69 90 ALA A N 1
ATOM 685 C CA . ALA A 1 90 ? -21.795 -22.926 -6.478 1.00 61.69 90 ALA A CA 1
ATOM 686 C C . ALA A 1 90 ? -23.187 -22.590 -7.038 1.00 61.69 90 ALA A C 1
ATOM 688 O O . ALA A 1 90 ? -24.148 -22.525 -6.276 1.00 61.69 90 ALA A O 1
ATOM 689 N N . SER A 1 91 ? -23.315 -22.430 -8.360 1.00 69.12 91 SER A N 1
ATOM 690 C CA . SER A 1 91 ? -24.602 -22.183 -9.026 1.00 69.12 91 SER A CA 1
ATOM 691 C C . SER A 1 91 ? -25.543 -23.391 -8.957 1.00 69.12 91 SER A C 1
ATOM 693 O O . SER A 1 91 ? -26.750 -23.225 -8.815 1.00 69.12 91 SER A O 1
ATOM 695 N N . LEU A 1 92 ? -24.989 -24.609 -8.985 1.00 70.62 92 LEU A N 1
ATOM 696 C CA . LEU A 1 92 ? -25.750 -25.857 -8.891 1.00 70.62 92 LEU A CA 1
ATOM 697 C C . LEU A 1 92 ? -26.141 -26.223 -7.451 1.00 70.62 92 LEU A C 1
ATOM 699 O O . LEU A 1 92 ? -27.027 -27.054 -7.256 1.00 70.62 92 LEU A O 1
ATOM 703 N N . LYS A 1 93 ? -25.467 -25.662 -6.437 1.00 70.81 93 LYS A N 1
ATOM 704 C CA . LYS A 1 93 ? -25.714 -25.955 -5.015 1.00 70.81 93 LYS A CA 1
ATOM 705 C C . LYS A 1 93 ? -25.633 -24.681 -4.160 1.00 70.81 93 LYS A C 1
ATOM 707 O O . LYS A 1 93 ? -24.611 -24.465 -3.499 1.00 70.81 93 LYS A O 1
ATOM 712 N N . PRO A 1 94 ? -26.701 -23.862 -4.133 1.00 64.25 94 PRO A N 1
ATOM 713 C CA . PRO A 1 94 ? -26.713 -22.586 -3.416 1.00 64.25 94 PRO A CA 1
ATOM 714 C C . PRO A 1 94 ? -26.582 -22.735 -1.892 1.00 64.25 94 PRO A C 1
ATOM 716 O O . PRO A 1 94 ? -25.991 -21.862 -1.264 1.00 64.25 94 PRO A O 1
ATOM 719 N N . ASP A 1 95 ? -26.996 -23.869 -1.309 1.00 64.31 95 ASP A N 1
ATOM 720 C CA . ASP A 1 95 ? -26.913 -24.179 0.138 1.00 64.31 95 ASP A CA 1
ATOM 721 C C . ASP A 1 95 ? -25.478 -24.224 0.707 1.00 64.31 95 ASP A C 1
ATOM 723 O O . ASP A 1 95 ? -25.247 -24.526 1.877 1.00 64.31 95 ASP A O 1
ATOM 727 N N . ILE A 1 96 ? -24.476 -24.017 -0.144 1.00 63.84 96 ILE A N 1
ATOM 728 C CA . ILE A 1 96 ? -23.051 -24.059 0.186 1.00 63.84 96 ILE A CA 1
ATOM 729 C C . ILE A 1 96 ? -22.479 -22.643 0.381 1.00 63.84 96 ILE A C 1
ATOM 731 O O . ILE A 1 96 ? -21.301 -22.486 0.709 1.00 63.84 96 ILE A O 1
ATOM 735 N N . LEU A 1 97 ? -23.307 -21.615 0.196 1.00 66.00 97 LEU A N 1
ATOM 736 C CA . LEU A 1 97 ? -22.952 -20.217 0.378 1.00 66.00 97 LEU A CA 1
ATOM 737 C C . LEU A 1 97 ? -23.661 -19.671 1.612 1.00 66.00 97 LEU A C 1
ATOM 739 O O . LEU A 1 97 ? -24.886 -19.684 1.689 1.00 66.00 97 LEU A O 1
ATOM 743 N N . GLU A 1 98 ? -22.883 -19.161 2.558 1.00 69.88 98 GLU A N 1
ATOM 744 C CA . GLU A 1 98 ? -23.407 -18.374 3.671 1.00 69.88 98 GLU A CA 1
ATOM 745 C C . GLU A 1 98 ? -23.304 -16.891 3.298 1.00 69.88 98 GLU A C 1
ATOM 747 O O . GLU A 1 98 ? -22.281 -16.448 2.763 1.00 69.88 98 GLU A O 1
ATOM 752 N N . VAL A 1 99 ? -24.373 -16.125 3.526 1.00 68.81 99 VAL A N 1
ATOM 753 C CA . VAL A 1 99 ? -24.335 -14.667 3.366 1.00 68.81 99 VAL A CA 1
ATOM 754 C C . VAL A 1 99 ? -23.487 -14.101 4.497 1.00 68.81 99 VAL A C 1
ATOM 756 O O . VAL A 1 99 ? -23.670 -14.453 5.660 1.00 68.81 99 VAL A O 1
ATOM 759 N N . ASN A 1 100 ? -22.520 -13.257 4.151 1.00 64.25 100 ASN A N 1
ATOM 760 C CA . ASN A 1 100 ? -21.775 -12.507 5.145 1.00 64.25 100 ASN A CA 1
ATOM 761 C C . ASN A 1 100 ? -22.582 -11.250 5.495 1.00 64.25 100 ASN A C 1
ATOM 763 O O . ASN A 1 100 ? -22.523 -10.263 4.764 1.00 64.25 100 ASN A O 1
ATOM 767 N N . ASP A 1 101 ? -23.328 -11.291 6.599 1.00 51.16 101 ASP A N 1
ATOM 768 C CA . ASP A 1 101 ? -24.232 -10.207 7.023 1.00 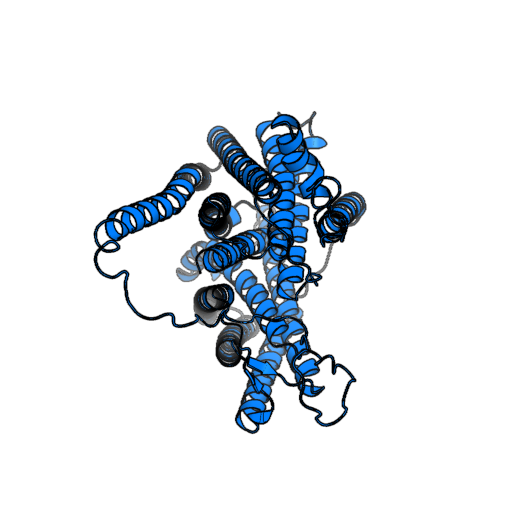51.16 101 ASP A CA 1
ATOM 769 C C . ASP A 1 101 ? -23.502 -8.915 7.454 1.00 51.16 101 ASP A C 1
ATOM 771 O O . ASP A 1 101 ? -24.126 -7.883 7.708 1.00 51.16 101 ASP A O 1
ATOM 775 N N . SER A 1 102 ? -22.164 -8.919 7.497 1.00 53.44 102 SER A N 1
ATOM 776 C CA . SER A 1 102 ? -21.372 -7.729 7.817 1.00 53.44 102 SER A CA 1
ATOM 777 C C . SER A 1 102 ? -21.239 -6.789 6.608 1.00 53.44 102 SER A C 1
ATOM 779 O O . SER A 1 102 ? -20.333 -6.903 5.779 1.00 53.44 102 SER A O 1
ATOM 781 N N . TRP A 1 103 ? -22.147 -5.815 6.503 1.00 50.22 103 TRP A N 1
ATOM 782 C CA . TRP A 1 103 ? -22.066 -4.737 5.512 1.00 50.22 103 TRP A CA 1
ATOM 783 C C . TRP A 1 103 ? -20.865 -3.816 5.803 1.00 50.22 103 TRP A C 1
ATOM 785 O O . TRP A 1 103 ? -20.966 -2.827 6.526 1.00 50.22 103 TRP A O 1
ATOM 795 N N . ASP A 1 104 ? -19.693 -4.160 5.265 1.00 70.19 104 ASP A N 1
ATOM 796 C CA . ASP A 1 104 ? -18.454 -3.397 5.445 1.00 70.19 104 ASP A CA 1
ATOM 797 C C . ASP A 1 104 ? -18.236 -2.434 4.266 1.00 70.19 104 ASP A C 1
ATOM 799 O O . ASP A 1 104 ? -17.879 -2.840 3.157 1.00 70.19 104 ASP A O 1
ATOM 803 N N . VAL A 1 105 ? -18.420 -1.130 4.505 1.00 79.75 105 VAL A N 1
ATOM 804 C CA . VAL A 1 105 ? -18.187 -0.063 3.510 1.00 79.75 105 VAL A CA 1
ATOM 805 C C . VAL A 1 105 ? -16.778 -0.134 2.915 1.00 79.75 105 VAL A C 1
ATOM 807 O O . VAL A 1 105 ? -16.589 0.138 1.726 1.00 79.75 105 VAL A O 1
ATOM 810 N N . SER A 1 106 ? -15.802 -0.585 3.704 1.00 81.25 106 SER A N 1
ATOM 811 C CA . SER A 1 106 ? -14.426 -0.810 3.262 1.00 81.25 106 SER A CA 1
ATOM 812 C C . SER A 1 106 ? -14.367 -1.829 2.122 1.00 81.25 106 SER A C 1
ATOM 814 O O . SER A 1 106 ? -13.669 -1.613 1.133 1.00 81.25 106 SER A O 1
ATOM 816 N N . ASN A 1 107 ? -15.133 -2.924 2.216 1.00 83.06 107 ASN A N 1
ATOM 817 C CA . ASN A 1 107 ? -15.188 -3.962 1.182 1.00 83.06 107 ASN A CA 1
ATOM 818 C C . ASN A 1 107 ? -15.783 -3.431 -0.126 1.00 83.06 107 ASN A C 1
ATOM 820 O O . ASN A 1 107 ? -15.263 -3.741 -1.197 1.00 83.06 107 ASN A O 1
ATOM 824 N N . ASN A 1 108 ? -16.803 -2.574 -0.048 1.00 85.56 108 ASN A N 1
ATOM 825 C CA . ASN A 1 108 ? -17.399 -1.951 -1.232 1.00 85.56 108 ASN A CA 1
ATOM 826 C C . ASN A 1 108 ? -16.410 -1.025 -1.954 1.00 85.56 108 ASN A C 1
ATOM 828 O O . ASN A 1 108 ? -16.348 -1.033 -3.183 1.00 85.56 108 ASN A O 1
ATOM 832 N N . ILE A 1 109 ? -15.616 -0.245 -1.212 1.00 87.88 109 ILE A N 1
ATOM 833 C CA . ILE A 1 109 ? -14.561 0.592 -1.805 1.00 87.88 109 ILE A CA 1
ATOM 834 C C . ILE A 1 109 ? -13.500 -0.291 -2.457 1.00 87.88 109 ILE A C 1
ATOM 836 O O . ILE A 1 109 ? -13.184 -0.097 -3.627 1.00 87.88 109 ILE A O 1
ATOM 840 N N . MET A 1 110 ? -13.000 -1.303 -1.746 1.00 89.50 110 MET A N 1
ATOM 841 C CA . MET A 1 110 ? -11.987 -2.214 -2.289 1.00 89.50 110 MET A CA 1
ATOM 842 C C . MET A 1 110 ? -12.465 -2.936 -3.551 1.00 89.50 110 MET A C 1
ATOM 844 O O . MET A 1 110 ? -11.669 -3.134 -4.460 1.00 89.50 110 MET A O 1
ATOM 848 N N . MET A 1 111 ? -13.752 -3.282 -3.648 1.00 90.62 111 MET A N 1
ATOM 849 C CA . MET A 1 111 ? -14.319 -3.894 -4.852 1.00 90.62 111 MET A CA 1
ATOM 850 C C . MET A 1 111 ? -14.327 -2.921 -6.041 1.00 90.62 111 MET A C 1
ATOM 852 O O . MET A 1 111 ? -14.012 -3.313 -7.160 1.00 90.62 111 MET A O 1
ATOM 856 N N . LYS A 1 112 ? -14.623 -1.633 -5.816 1.00 92.31 112 LYS A N 1
ATOM 857 C CA . LYS A 1 112 ? -14.529 -0.608 -6.872 1.00 92.31 112 LYS A CA 1
ATOM 858 C C . LYS A 1 112 ? -13.093 -0.441 -7.373 1.00 92.31 112 LYS A C 1
ATOM 860 O O . LYS A 1 112 ? -12.883 -0.360 -8.579 1.00 92.31 112 LYS A O 1
ATOM 865 N N . PHE A 1 113 ? -12.115 -0.441 -6.467 1.00 91.56 113 PHE A N 1
ATOM 866 C CA . PHE A 1 113 ? -10.697 -0.391 -6.839 1.00 91.56 113 PHE A CA 1
ATOM 867 C C . PHE A 1 113 ? -10.225 -1.670 -7.535 1.00 91.56 113 PHE A C 1
ATOM 869 O O . PHE A 1 113 ? -9.463 -1.581 -8.490 1.00 91.56 113 PHE A O 1
ATOM 876 N N . LEU A 1 114 ? -10.739 -2.845 -7.152 1.00 93.19 114 LEU A N 1
ATOM 877 C CA . LEU A 1 114 ? -10.467 -4.088 -7.878 1.00 93.19 114 LEU A CA 1
ATOM 878 C C . LEU A 1 114 ? -10.882 -3.962 -9.350 1.00 93.19 114 LEU A C 1
ATOM 880 O O . LEU A 1 114 ? -10.105 -4.314 -10.234 1.00 93.19 114 LEU A O 1
ATOM 884 N N . TRP A 1 115 ? -12.066 -3.409 -9.627 1.00 95.38 115 TRP A N 1
ATOM 885 C CA . TRP A 1 115 ? -12.508 -3.135 -10.998 1.00 95.38 115 TRP A CA 1
ATOM 886 C C . TRP A 1 115 ? -11.654 -2.079 -11.700 1.00 95.38 115 TRP A C 1
ATOM 888 O O . TRP A 1 115 ? -11.303 -2.277 -12.861 1.00 95.38 115 TRP A O 1
ATOM 898 N N . LEU A 1 116 ? -11.278 -0.998 -11.011 1.00 93.12 116 LEU A N 1
ATOM 899 C CA . LEU A 1 116 ? -10.386 0.027 -11.562 1.00 93.12 116 LEU A CA 1
ATOM 900 C C . LEU A 1 116 ? -9.048 -0.578 -12.014 1.00 93.12 116 LEU A C 1
ATOM 902 O O . LEU A 1 116 ? -8.643 -0.383 -13.158 1.00 93.12 116 LEU A O 1
ATOM 906 N N . PHE A 1 117 ? -8.400 -1.366 -11.154 1.00 92.06 117 PHE A N 1
ATOM 907 C CA . PHE A 1 117 ? -7.135 -2.019 -11.492 1.00 92.06 117 PHE A CA 1
ATOM 908 C C . PHE A 1 117 ? -7.310 -3.125 -12.525 1.00 92.06 117 PHE A C 1
ATOM 910 O O . PHE A 1 117 ? -6.442 -3.296 -13.372 1.00 92.06 117 PHE A O 1
ATOM 917 N N . THR A 1 118 ? -8.452 -3.820 -12.534 1.00 93.69 118 THR A N 1
ATOM 918 C CA . THR A 1 118 ? -8.783 -4.756 -13.619 1.00 93.69 118 THR A CA 1
ATOM 919 C C . THR A 1 118 ? -8.799 -4.017 -14.954 1.00 93.69 118 THR A C 1
ATOM 921 O O . THR A 1 118 ? -8.140 -4.448 -15.888 1.00 93.69 118 THR A O 1
ATOM 924 N N . LEU A 1 119 ? -9.488 -2.877 -15.054 1.00 93.50 119 LEU A N 1
ATOM 925 C CA . LEU A 1 119 ? -9.542 -2.090 -16.291 1.00 93.50 119 LEU A CA 1
ATOM 926 C C . LEU A 1 119 ? -8.160 -1.584 -16.721 1.00 93.50 119 LEU A C 1
ATOM 928 O O . LEU A 1 119 ? -7.838 -1.649 -17.908 1.00 93.50 119 LEU A O 1
ATOM 932 N N . ALA A 1 120 ? -7.335 -1.136 -15.773 1.00 90.31 120 ALA A N 1
ATOM 933 C CA . ALA A 1 120 ? -5.946 -0.755 -16.027 1.00 90.31 120 ALA A CA 1
ATOM 934 C C . ALA A 1 120 ? -5.136 -1.938 -16.592 1.00 90.31 120 ALA A C 1
ATOM 936 O O . ALA A 1 120 ? -4.533 -1.829 -17.657 1.00 90.31 120 ALA A O 1
ATOM 937 N N . CYS A 1 121 ? -5.221 -3.102 -15.947 1.00 90.12 121 CYS A N 1
ATOM 938 C CA . CYS A 1 121 ? -4.556 -4.329 -16.375 1.00 90.12 121 CYS A CA 1
ATOM 939 C C . CYS A 1 121 ? -5.020 -4.832 -17.746 1.00 90.12 121 CYS A C 1
ATOM 941 O O . CYS A 1 121 ? -4.204 -5.299 -18.535 1.00 90.12 121 CYS A O 1
ATOM 943 N N . LEU A 1 122 ? -6.323 -4.770 -18.032 1.00 92.56 122 LEU A N 1
ATOM 944 C CA . LEU A 1 122 ? -6.876 -5.166 -19.328 1.00 92.56 122 LEU A CA 1
ATOM 945 C C . LEU A 1 122 ? -6.418 -4.204 -20.425 1.00 92.56 122 LEU A C 1
ATOM 947 O O . LEU A 1 122 ? -6.059 -4.647 -21.511 1.00 92.56 122 LEU A O 1
ATOM 951 N N . SER A 1 123 ? -6.377 -2.902 -20.127 1.00 91.31 123 SER A N 1
ATOM 952 C CA . SER A 1 123 ? -5.838 -1.893 -21.044 1.00 91.31 123 SER A CA 1
ATOM 953 C C . SER A 1 123 ? -4.365 -2.166 -21.348 1.00 91.31 123 SER A C 1
ATOM 955 O O . SER A 1 123 ? -3.967 -2.120 -22.508 1.00 91.31 123 SER A O 1
ATOM 957 N N . TYR A 1 124 ? -3.583 -2.530 -20.328 1.00 87.94 124 TYR A N 1
ATOM 958 C CA . TYR A 1 124 ? -2.181 -2.912 -20.475 1.00 87.94 124 TYR A CA 1
ATOM 959 C C . TYR A 1 124 ? -2.013 -4.132 -21.387 1.00 87.94 124 TYR A C 1
ATOM 961 O O . TYR A 1 124 ? -1.299 -4.059 -22.385 1.00 87.94 124 TYR A O 1
ATOM 969 N N . SER A 1 125 ? -2.754 -5.215 -21.124 1.00 89.25 125 SER A N 1
ATOM 970 C CA . SER A 1 125 ? -2.746 -6.412 -21.973 1.00 89.25 125 SER A CA 1
ATOM 971 C C . SER A 1 125 ? -3.165 -6.102 -23.416 1.00 89.25 125 SER A C 1
ATOM 973 O O . SER A 1 125 ? -2.541 -6.597 -24.346 1.00 89.25 125 SER A O 1
ATOM 975 N N . CYS A 1 126 ? -4.160 -5.235 -23.637 1.00 90.69 126 CYS A N 1
ATOM 976 C CA . CYS A 1 126 ? -4.552 -4.810 -24.985 1.00 90.69 126 CYS A CA 1
ATOM 977 C C . CYS A 1 126 ? -3.426 -4.074 -25.729 1.00 90.69 126 CYS A C 1
ATOM 979 O O . CYS A 1 126 ? -3.241 -4.302 -26.925 1.00 90.69 126 CYS A O 1
ATOM 981 N N . ILE A 1 127 ? -2.676 -3.201 -25.045 1.00 88.00 127 ILE A N 1
ATOM 982 C CA . ILE A 1 127 ? -1.540 -2.484 -25.644 1.00 88.00 127 ILE A CA 1
ATOM 983 C C . ILE A 1 127 ? -0.422 -3.470 -26.008 1.00 88.00 127 ILE A C 1
ATOM 985 O O . ILE A 1 127 ? 0.116 -3.375 -27.110 1.00 88.00 127 ILE A O 1
ATOM 989 N N . PHE A 1 128 ? -0.114 -4.442 -25.143 1.00 85.44 128 PHE A N 1
ATOM 990 C CA . PHE A 1 128 ? 0.885 -5.481 -25.428 1.00 85.44 128 PHE A CA 1
ATOM 991 C C . PHE A 1 128 ? 0.484 -6.398 -26.583 1.00 85.44 128 PHE A C 1
ATOM 993 O O . PHE A 1 128 ? 1.291 -6.622 -27.483 1.00 85.44 128 PHE A O 1
ATOM 1000 N N . ILE A 1 129 ? -0.777 -6.839 -26.636 1.00 88.25 129 ILE A N 1
ATOM 1001 C CA . ILE A 1 129 ? -1.305 -7.607 -27.775 1.00 88.25 129 ILE A CA 1
ATOM 1002 C C . ILE A 1 129 ? -1.138 -6.806 -29.069 1.00 88.25 129 ILE A C 1
ATOM 1004 O O . ILE A 1 129 ? -0.666 -7.344 -30.069 1.00 88.25 129 ILE A O 1
ATOM 1008 N N . ALA A 1 130 ? -1.496 -5.517 -29.057 1.00 87.62 130 ALA A N 1
ATOM 1009 C CA . ALA A 1 130 ? -1.360 -4.651 -30.224 1.00 87.62 130 ALA A CA 1
ATOM 1010 C C . ALA A 1 130 ? 0.110 -4.457 -30.633 1.00 87.62 130 ALA A C 1
ATOM 1012 O O . ALA A 1 130 ? 0.427 -4.516 -31.819 1.00 87.62 130 ALA A O 1
ATOM 1013 N N . TYR A 1 131 ? 1.007 -4.276 -29.662 1.00 84.12 131 TYR A N 1
ATOM 1014 C CA . TYR A 1 131 ? 2.447 -4.159 -29.887 1.00 84.12 131 TYR A CA 1
ATOM 1015 C C . TYR A 1 131 ? 3.040 -5.437 -30.500 1.00 84.12 131 TYR A C 1
ATOM 1017 O O . TYR A 1 131 ? 3.720 -5.381 -31.525 1.00 84.12 131 TYR A O 1
ATOM 1025 N N . HIS A 1 132 ? 2.741 -6.603 -29.928 1.00 83.06 132 HIS A N 1
ATOM 1026 C CA . HIS A 1 132 ? 3.212 -7.884 -30.446 1.00 83.06 132 HIS A CA 1
ATOM 1027 C C . HIS A 1 132 ? 2.616 -8.199 -31.828 1.00 83.06 132 HIS A C 1
ATOM 1029 O O . HIS A 1 132 ? 3.329 -8.692 -32.702 1.00 83.06 132 HIS A O 1
ATOM 1035 N N . ALA A 1 133 ? 1.347 -7.857 -32.071 1.00 84.56 133 ALA A N 1
ATOM 1036 C CA . ALA A 1 133 ? 0.723 -7.996 -33.386 1.00 84.56 133 ALA A CA 1
ATOM 1037 C C . ALA A 1 133 ? 1.401 -7.112 -34.450 1.00 84.56 133 ALA A C 1
ATOM 1039 O O . ALA A 1 133 ? 1.652 -7.580 -35.561 1.00 84.56 133 ALA A O 1
ATOM 1040 N N . ASP A 1 134 ? 1.759 -5.870 -34.110 1.00 81.69 134 ASP A N 1
ATOM 1041 C CA . ASP A 1 134 ? 2.519 -4.971 -34.991 1.00 81.69 134 ASP A CA 1
ATOM 1042 C C . ASP A 1 134 ? 3.917 -5.538 -35.305 1.00 81.69 134 ASP A C 1
ATOM 1044 O O . ASP A 1 134 ? 4.368 -5.527 -36.454 1.00 81.69 134 ASP A O 1
ATOM 1048 N N . CYS A 1 135 ? 4.587 -6.150 -34.322 1.00 78.25 135 CYS A N 1
ATOM 1049 C CA . CYS A 1 135 ? 5.857 -6.842 -34.562 1.00 78.25 135 CYS A CA 1
ATOM 1050 C C . CYS A 1 135 ? 5.723 -8.093 -35.438 1.00 78.25 135 CYS A C 1
ATOM 1052 O O . CYS A 1 135 ? 6.617 -8.365 -36.243 1.00 78.25 135 CYS A O 1
ATOM 1054 N N . LEU A 1 136 ? 4.616 -8.833 -35.325 1.00 79.44 136 LEU A N 1
ATOM 1055 C CA . LEU A 1 136 ? 4.347 -9.997 -36.169 1.00 79.44 136 LEU A CA 1
ATOM 1056 C C . LEU A 1 136 ? 4.199 -9.594 -37.645 1.00 79.44 136 LEU A C 1
ATOM 1058 O O . LEU A 1 136 ? 4.753 -10.249 -38.527 1.00 79.44 136 LEU A O 1
ATOM 1062 N N . ILE A 1 137 ? 3.502 -8.484 -37.914 1.00 78.94 137 ILE A N 1
ATOM 1063 C CA . ILE A 1 137 ? 3.320 -7.940 -39.271 1.00 78.94 137 ILE A CA 1
ATOM 1064 C C . ILE A 1 137 ? 4.673 -7.536 -39.885 1.00 78.94 137 ILE A C 1
ATOM 1066 O O . ILE A 1 137 ? 4.928 -7.777 -41.067 1.00 78.94 137 ILE A O 1
ATOM 1070 N N . ASN A 1 138 ? 5.587 -6.998 -39.074 1.00 72.94 138 ASN A N 1
ATOM 1071 C CA . ASN A 1 138 ? 6.898 -6.508 -39.509 1.00 72.94 138 ASN A CA 1
ATOM 1072 C C . ASN A 1 138 ? 8.003 -7.593 -39.606 1.00 72.94 138 ASN A C 1
ATOM 1074 O O . ASN A 1 138 ? 9.186 -7.260 -39.629 1.00 72.94 138 ASN A O 1
ATOM 1078 N N . HIS A 1 139 ? 7.628 -8.876 -39.733 1.00 64.06 139 HIS A N 1
ATOM 1079 C CA . HIS A 1 139 ? 8.513 -10.022 -40.035 1.00 64.06 139 HIS A CA 1
ATOM 1080 C C . HIS A 1 139 ? 9.572 -10.342 -38.951 1.00 64.06 139 HIS A C 1
ATOM 1082 O O . HIS A 1 139 ? 10.738 -10.608 -39.250 1.00 64.06 139 HIS A O 1
ATOM 1088 N N . TYR A 1 140 ? 9.159 -10.345 -37.679 1.00 64.56 140 TYR A N 1
ATOM 1089 C CA . TYR A 1 140 ? 9.932 -10.871 -36.537 1.00 64.56 140 TYR A CA 1
ATOM 1090 C C . TYR A 1 140 ? 9.749 -12.413 -36.406 1.00 64.56 140 TYR A C 1
ATOM 1092 O O . TYR A 1 140 ? 8.841 -12.946 -37.052 1.00 64.56 140 TYR A O 1
ATOM 1100 N N . PRO A 1 141 ? 10.569 -13.180 -35.641 1.00 66.62 141 PRO A N 1
ATOM 1101 C CA . PRO A 1 141 ? 10.422 -14.633 -35.549 1.00 66.62 141 PRO A CA 1
ATOM 1102 C C . PRO A 1 141 ? 9.015 -14.993 -35.065 1.00 66.62 141 PRO A C 1
ATOM 1104 O O . PRO A 1 141 ? 8.582 -14.558 -33.998 1.00 66.62 141 PRO A O 1
ATOM 1107 N N . ILE A 1 142 ? 8.315 -15.777 -35.882 1.00 65.44 142 ILE A N 1
ATOM 1108 C CA . ILE A 1 142 ? 6.876 -16.028 -35.762 1.00 65.44 142 ILE A CA 1
ATOM 1109 C C . ILE A 1 142 ? 6.545 -16.725 -34.432 1.00 65.44 142 ILE A C 1
ATOM 1111 O O . ILE A 1 142 ? 5.589 -16.333 -33.766 1.00 65.44 142 ILE A O 1
ATOM 1115 N N . ASP A 1 143 ? 7.372 -17.682 -34.003 1.00 66.12 143 ASP A N 1
ATOM 1116 C CA . ASP A 1 143 ? 7.058 -18.552 -32.864 1.00 66.12 143 ASP A CA 1
ATOM 1117 C C . ASP A 1 143 ? 7.138 -17.836 -31.497 1.00 66.12 143 ASP A C 1
ATOM 1119 O O . ASP A 1 143 ? 6.272 -18.040 -30.648 1.00 66.12 143 ASP A O 1
ATOM 1123 N N . ASP A 1 144 ? 8.126 -16.957 -31.267 1.00 68.06 144 ASP A N 1
ATOM 1124 C CA . ASP A 1 144 ? 8.255 -16.239 -29.978 1.00 68.06 144 ASP A CA 1
ATOM 1125 C C . ASP A 1 144 ? 7.174 -15.157 -29.822 1.00 68.06 144 ASP A C 1
ATOM 1127 O O . ASP A 1 144 ? 6.595 -14.983 -28.751 1.00 68.06 144 ASP A O 1
ATOM 1131 N N . VAL A 1 145 ? 6.845 -14.454 -30.911 1.00 72.81 145 VAL A N 1
ATOM 1132 C CA . VAL A 1 145 ? 5.821 -13.398 -30.893 1.00 72.81 145 VAL A CA 1
ATOM 1133 C C . VAL A 1 145 ? 4.418 -13.987 -30.735 1.00 72.81 145 VAL A C 1
ATOM 1135 O O . VAL A 1 145 ? 3.610 -13.438 -29.987 1.00 72.81 145 VAL A O 1
ATOM 1138 N N . GLN A 1 146 ? 4.124 -15.120 -31.382 1.00 77.00 146 GLN A N 1
ATOM 1139 C CA . GLN A 1 146 ? 2.830 -15.794 -31.238 1.00 77.00 146 GLN A CA 1
ATOM 1140 C C . GLN A 1 146 ? 2.574 -16.269 -29.804 1.00 77.00 146 GLN A C 1
ATOM 1142 O O . GLN A 1 146 ? 1.488 -16.026 -29.278 1.00 77.00 146 GLN A O 1
ATOM 1147 N N . ASN A 1 147 ? 3.570 -16.872 -29.147 1.00 75.75 147 ASN A N 1
ATOM 1148 C CA . ASN A 1 147 ? 3.437 -17.312 -27.755 1.00 75.75 147 ASN A CA 1
ATOM 1149 C C . ASN A 1 147 ? 3.205 -16.130 -26.800 1.00 75.75 147 ASN A C 1
ATOM 1151 O O . ASN A 1 147 ? 2.385 -16.214 -25.890 1.00 75.75 147 ASN A O 1
ATOM 1155 N N . ARG A 1 148 ? 3.848 -14.980 -27.038 1.00 79.62 148 ARG A N 1
ATOM 1156 C CA . ARG A 1 148 ? 3.611 -13.765 -26.237 1.00 79.62 148 ARG A CA 1
ATOM 1157 C C . ARG A 1 148 ? 2.193 -13.216 -26.402 1.00 79.62 148 ARG A C 1
ATOM 1159 O O . ARG A 1 148 ? 1.553 -12.899 -25.406 1.00 79.62 148 ARG A O 1
ATOM 1166 N N . ILE A 1 149 ? 1.666 -13.180 -27.630 1.00 83.38 149 ILE A N 1
ATOM 1167 C CA . ILE A 1 149 ? 0.267 -12.784 -27.877 1.00 83.38 149 ILE A CA 1
ATOM 1168 C C . ILE A 1 149 ? -0.696 -13.718 -27.135 1.00 83.38 149 ILE A C 1
ATOM 1170 O O . ILE A 1 149 ? -1.652 -13.250 -26.515 1.00 83.38 149 ILE A O 1
ATOM 1174 N N . LEU A 1 150 ? -0.456 -15.033 -27.182 1.00 84.19 150 LEU A N 1
ATOM 1175 C CA . LEU A 1 150 ? -1.285 -16.008 -26.473 1.00 84.19 150 LEU A CA 1
ATOM 1176 C C . LEU A 1 150 ? -1.240 -15.785 -24.958 1.00 84.19 150 LEU A C 1
ATOM 1178 O O . LEU A 1 150 ? -2.302 -15.703 -24.338 1.00 84.19 150 LEU A O 1
ATOM 1182 N N . CYS A 1 151 ? -0.050 -15.598 -24.383 1.00 82.88 151 CYS A N 1
ATOM 1183 C CA . CYS A 1 151 ? 0.125 -15.219 -22.980 1.00 82.88 151 CYS A CA 1
ATOM 1184 C C . CYS A 1 151 ? -0.713 -13.996 -22.596 1.00 82.88 151 CYS A C 1
ATOM 1186 O O . CYS A 1 151 ? -1.467 -14.056 -21.623 1.00 82.88 151 CYS A O 1
ATOM 1188 N N . ASP A 1 152 ? -0.627 -12.908 -23.365 1.00 85.56 152 ASP A N 1
ATOM 1189 C CA . ASP A 1 152 ? -1.347 -11.668 -23.065 1.00 85.56 152 ASP A CA 1
ATOM 1190 C C . ASP A 1 152 ? -2.875 -11.862 -23.118 1.00 85.56 152 ASP A C 1
ATOM 1192 O O . ASP A 1 152 ? -3.606 -11.335 -22.273 1.00 85.56 152 ASP A O 1
ATOM 1196 N N . VAL A 1 153 ? -3.373 -12.667 -24.066 1.00 89.00 153 VAL A N 1
ATOM 1197 C CA . VAL A 1 153 ? -4.799 -13.027 -24.182 1.00 89.00 153 VAL A CA 1
ATOM 1198 C C . VAL A 1 153 ? -5.260 -13.895 -23.006 1.00 89.00 153 VAL A C 1
ATOM 1200 O O . VAL A 1 153 ? -6.356 -13.684 -22.467 1.00 89.00 153 VAL A O 1
ATOM 1203 N N . PHE A 1 154 ? -4.442 -14.857 -22.574 1.00 86.19 154 PHE A N 1
ATOM 1204 C CA . PHE A 1 154 ? -4.732 -15.668 -21.392 1.00 86.19 154 PHE A CA 1
ATOM 1205 C C . PHE A 1 154 ? -4.760 -14.815 -20.125 1.00 86.19 154 PHE A C 1
ATOM 1207 O O . PHE A 1 154 ? -5.696 -14.940 -19.334 1.00 86.19 154 PHE A O 1
ATOM 1214 N N . LEU A 1 155 ? -3.800 -13.901 -19.960 1.00 85.56 155 LEU A N 1
ATOM 1215 C CA . LEU A 1 155 ? -3.731 -12.988 -18.822 1.00 85.56 155 LEU A CA 1
ATOM 1216 C C . LEU A 1 155 ? -4.942 -12.045 -18.786 1.00 85.56 155 LEU A C 1
ATOM 1218 O O . LEU A 1 155 ? -5.563 -11.872 -17.735 1.00 85.56 155 LEU A O 1
ATOM 1222 N N . PHE A 1 156 ? -5.327 -11.497 -19.944 1.00 92.00 156 PHE A N 1
ATOM 1223 C CA . PHE A 1 156 ? -6.537 -10.690 -20.110 1.00 92.00 156 PHE A CA 1
ATOM 1224 C C . PHE A 1 156 ? -7.778 -11.463 -19.644 1.00 92.00 156 PHE A C 1
ATOM 1226 O O . PHE A 1 156 ? -8.553 -10.993 -18.806 1.00 92.00 156 PHE A O 1
ATOM 1233 N N . THR A 1 157 ? -7.943 -12.686 -20.150 1.00 90.12 157 THR A N 1
ATOM 1234 C CA . THR A 1 157 ? -9.104 -13.531 -19.847 1.00 90.12 157 THR A CA 1
ATOM 1235 C C . THR A 1 157 ? -9.131 -13.927 -18.372 1.00 90.12 157 THR A C 1
ATOM 1237 O O . THR A 1 157 ? -10.178 -13.851 -17.728 1.00 90.12 157 THR A O 1
ATOM 1240 N N . TYR A 1 158 ? -7.977 -14.297 -17.815 1.00 89.88 158 TYR A N 1
ATOM 1241 C CA . TYR A 1 158 ? -7.806 -14.640 -16.407 1.00 89.88 158 TYR A CA 1
ATOM 1242 C C . TYR A 1 158 ? -8.257 -13.505 -15.493 1.00 89.88 158 TYR A C 1
ATOM 1244 O O . TYR A 1 158 ? -9.128 -13.720 -14.646 1.00 89.88 158 TYR A O 1
ATOM 1252 N N . ARG A 1 159 ? -7.728 -12.294 -15.705 1.00 92.06 159 ARG A N 1
ATOM 1253 C CA . ARG A 1 159 ? -8.043 -11.128 -14.872 1.00 92.06 159 ARG A CA 1
ATOM 1254 C C . ARG A 1 159 ? -9.534 -10.787 -14.936 1.00 92.06 159 ARG A C 1
ATOM 1256 O O . ARG A 1 159 ? -10.162 -10.556 -13.905 1.00 92.06 159 ARG A O 1
ATOM 1263 N N . LEU A 1 160 ? -10.140 -10.843 -16.124 1.00 93.38 160 LEU A N 1
ATOM 1264 C CA . LEU A 1 160 ? -11.572 -10.585 -16.295 1.00 93.38 160 LEU A CA 1
ATOM 1265 C C . LEU A 1 160 ? -12.447 -11.625 -15.570 1.00 93.38 160 LEU A C 1
ATOM 1267 O O . LEU A 1 160 ? -13.358 -11.261 -14.820 1.00 93.38 160 LEU A O 1
ATOM 1271 N N . VAL A 1 161 ? -12.163 -12.918 -15.763 1.00 91.25 161 VAL A N 1
ATOM 1272 C CA . VAL A 1 161 ? -12.923 -14.019 -15.144 1.00 91.25 161 VAL A CA 1
ATOM 1273 C C . VAL A 1 161 ? -12.779 -13.995 -13.625 1.00 91.25 161 VAL A C 1
ATOM 1275 O O . VAL A 1 161 ? -13.768 -14.159 -12.908 1.00 91.25 161 VAL A O 1
ATOM 1278 N N . GLN A 1 162 ? -11.570 -13.765 -13.117 1.00 92.19 162 GLN A N 1
ATOM 1279 C CA . GLN A 1 162 ? -11.301 -13.723 -11.686 1.00 92.19 162 GLN A CA 1
ATOM 1280 C C . GLN A 1 162 ? -11.972 -12.526 -11.006 1.00 92.19 162 GLN A C 1
ATOM 1282 O O . GLN A 1 162 ? -12.585 -12.693 -9.951 1.00 92.19 162 GLN A O 1
ATOM 1287 N N . THR A 1 163 ? -11.949 -11.341 -11.618 1.00 94.06 163 THR A N 1
ATOM 1288 C CA . THR A 1 163 ? -12.675 -10.177 -11.087 1.00 94.06 163 THR A CA 1
ATOM 1289 C C . THR A 1 163 ? -14.179 -10.421 -11.065 1.00 94.06 163 THR A C 1
ATOM 1291 O O . THR A 1 163 ? -14.837 -10.121 -10.064 1.00 94.06 163 THR A O 1
ATOM 1294 N N . GLY A 1 164 ? -14.732 -11.026 -12.122 1.00 91.19 164 GLY A N 1
ATOM 1295 C CA . GLY A 1 164 ? -16.136 -11.438 -12.158 1.00 91.19 164 GLY A CA 1
ATOM 1296 C C . GLY A 1 164 ? -16.481 -12.429 -11.040 1.00 91.19 164 GLY A C 1
ATOM 1297 O O . GLY A 1 164 ? -17.456 -12.225 -10.313 1.00 91.19 164 GLY A O 1
ATOM 1298 N N . PHE A 1 165 ? -15.639 -13.449 -10.843 1.00 91.00 165 PHE A N 1
ATOM 1299 C CA . PHE A 1 165 ? -15.757 -14.429 -9.760 1.00 91.00 165 PHE A CA 1
ATOM 1300 C C . PHE A 1 165 ? -15.786 -13.758 -8.380 1.00 91.00 165 PHE A C 1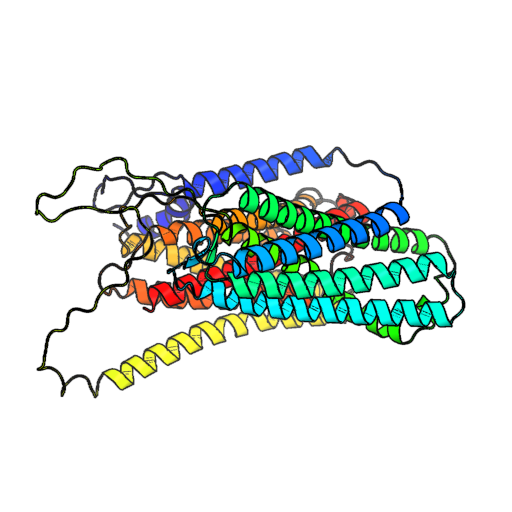
ATOM 1302 O O . PHE A 1 165 ? -16.716 -13.976 -7.600 1.00 91.00 165 PHE A O 1
ATOM 1309 N N . LEU A 1 166 ? -14.802 -12.907 -8.082 1.00 91.12 166 LEU A N 1
ATOM 1310 C CA . LEU A 1 166 ? -14.701 -12.233 -6.786 1.00 91.12 166 LEU A CA 1
ATOM 1311 C C . LEU A 1 166 ? -15.844 -11.248 -6.552 1.00 91.12 166 LEU A C 1
ATOM 1313 O O . LEU A 1 166 ? -16.347 -11.158 -5.435 1.00 91.12 166 LEU A O 1
ATOM 1317 N N . THR A 1 167 ? -16.292 -10.547 -7.593 1.00 90.56 167 THR A N 1
ATOM 1318 C CA . THR A 1 167 ? -17.446 -9.644 -7.505 1.00 90.56 167 THR A CA 1
ATOM 1319 C C . THR A 1 167 ? -18.705 -10.419 -7.126 1.00 90.56 167 THR A C 1
ATOM 1321 O O . THR A 1 167 ? -19.419 -10.019 -6.205 1.00 90.56 167 THR A O 1
ATOM 1324 N N . TYR A 1 168 ? -18.941 -11.564 -7.776 1.00 86.75 168 TYR A N 1
ATOM 1325 C CA . TYR A 1 168 ? -20.104 -12.412 -7.518 1.00 86.75 168 TYR A CA 1
ATOM 1326 C C . TYR A 1 168 ? -20.128 -12.969 -6.086 1.00 86.75 168 TYR A C 1
ATOM 1328 O O . TYR A 1 168 ? -21.178 -12.982 -5.443 1.00 86.75 168 TYR A O 1
ATOM 1336 N N . PHE A 1 169 ? -18.976 -13.400 -5.562 1.00 84.19 169 PHE A N 1
ATOM 1337 C CA . PHE A 1 169 ? -18.876 -13.956 -4.207 1.00 84.19 169 PHE A CA 1
ATOM 1338 C C . PHE A 1 169 ? -18.520 -12.934 -3.123 1.00 84.19 169 PHE A C 1
ATOM 1340 O O . PHE A 1 169 ? -18.405 -13.306 -1.963 1.00 84.19 169 PHE A O 1
ATOM 1347 N N . SER A 1 170 ? -18.396 -11.650 -3.454 1.00 78.62 170 SER A N 1
ATOM 1348 C CA . SER A 1 170 ? -17.899 -10.598 -2.551 1.00 78.62 170 SER A CA 1
ATOM 1349 C C . SER A 1 170 ? -18.610 -10.487 -1.195 1.00 78.62 170 SER A C 1
ATOM 1351 O O . SER A 1 170 ? -18.007 -10.049 -0.216 1.00 78.62 170 SER A O 1
ATOM 1353 N N . GLN A 1 171 ? -19.879 -10.895 -1.128 1.00 75.50 171 GLN A N 1
ATOM 1354 C CA . GLN A 1 171 ? -20.718 -10.872 0.076 1.00 75.50 171 GLN A CA 1
ATOM 1355 C C . GLN A 1 171 ? -21.044 -12.278 0.605 1.00 75.50 171 GLN A C 1
ATOM 1357 O O . GLN A 1 171 ? -21.965 -12.450 1.401 1.00 75.50 171 GLN A O 1
ATOM 1362 N N . ARG A 1 172 ? -20.335 -13.308 0.139 1.00 76.69 172 ARG A N 1
ATOM 1363 C CA . ARG A 1 172 ? -20.614 -14.711 0.458 1.00 76.69 172 ARG A CA 1
ATOM 1364 C C . ARG A 1 172 ? -19.369 -15.397 1.002 1.00 76.69 172 ARG A C 1
ATOM 1366 O O . ARG A 1 172 ? -18.254 -15.084 0.605 1.00 76.69 172 ARG A O 1
ATOM 1373 N N . VAL A 1 173 ? -19.565 -16.369 1.882 1.00 72.69 173 VAL A N 1
ATOM 1374 C CA . VAL A 1 173 ? -18.504 -17.249 2.385 1.00 72.69 173 VAL A CA 1
ATOM 1375 C C . VAL A 1 173 ? -18.846 -18.681 2.002 1.00 72.69 173 VAL A C 1
ATOM 1377 O O . VAL A 1 173 ? -20.005 -19.097 2.055 1.00 72.69 173 VAL A O 1
ATOM 1380 N N . PHE A 1 174 ? -17.839 -19.452 1.598 1.00 75.00 174 PHE A N 1
ATOM 1381 C CA . PHE A 1 174 ? -18.038 -20.870 1.329 1.00 75.00 174 PHE A CA 1
ATOM 1382 C C . PHE A 1 174 ? -18.187 -21.649 2.637 1.00 75.00 174 PHE A C 1
ATOM 1384 O O . PHE A 1 174 ? -17.411 -21.467 3.575 1.00 75.00 174 PHE A O 1
ATOM 1391 N N . VAL A 1 175 ? -19.139 -22.581 2.686 1.00 75.81 175 VAL A N 1
ATOM 1392 C CA . VAL A 1 175 ? -19.236 -23.547 3.788 1.00 75.81 175 VAL A CA 1
ATOM 1393 C C . VAL A 1 175 ? -17.952 -24.383 3.848 1.00 75.81 175 VAL A C 1
ATOM 1395 O O . VAL A 1 175 ? -17.390 -24.753 2.813 1.00 75.81 175 VAL A O 1
ATOM 1398 N N . SER A 1 176 ? -17.501 -24.713 5.064 1.00 72.19 176 SER A N 1
ATOM 1399 C CA . SER A 1 176 ? -16.273 -25.476 5.345 1.00 72.19 176 SER A CA 1
ATOM 1400 C C . SER A 1 176 ? -16.313 -26.897 4.761 1.00 72.19 176 SER A C 1
ATOM 1402 O O . SER A 1 176 ? -16.580 -27.885 5.441 1.00 72.19 176 SER A O 1
ATOM 1404 N N . LYS A 1 177 ? -16.051 -27.003 3.454 1.00 76.06 177 LYS A N 1
ATOM 1405 C CA . LYS A 1 177 ? -15.849 -28.255 2.721 1.00 76.06 177 LYS A CA 1
ATOM 1406 C C . LYS A 1 177 ? -14.466 -28.238 2.086 1.00 76.06 177 LYS A C 1
ATOM 1408 O O . LYS A 1 177 ? -14.056 -27.251 1.479 1.00 76.06 177 LYS A O 1
ATOM 1413 N N . LEU A 1 178 ? -13.784 -29.379 2.166 1.00 75.62 178 LEU A N 1
ATOM 1414 C CA . LEU A 1 178 ? -12.399 -29.571 1.723 1.00 75.62 178 LEU A CA 1
ATOM 1415 C C . LEU A 1 178 ? -12.123 -29.059 0.294 1.00 75.62 178 LEU A C 1
ATOM 1417 O O . LEU A 1 178 ? -11.076 -28.482 0.029 1.00 75.62 178 LEU A O 1
ATOM 1421 N N . ARG A 1 179 ? -13.085 -29.216 -0.621 1.00 73.94 179 ARG A N 1
ATOM 1422 C CA . ARG A 1 179 ? -12.947 -28.811 -2.030 1.00 73.94 179 ARG A CA 1
ATOM 1423 C C . ARG A 1 179 ? -12.799 -27.296 -2.218 1.00 73.94 179 ARG A C 1
ATOM 1425 O O . ARG A 1 179 ? -12.036 -26.884 -3.084 1.00 73.94 179 ARG A O 1
ATOM 1432 N N . PHE A 1 180 ? -13.471 -26.478 -1.403 1.00 79.00 180 PHE A N 1
ATOM 1433 C CA . PHE A 1 180 ? -13.319 -25.017 -1.471 1.00 79.00 180 PHE A CA 1
ATOM 1434 C C . PHE A 1 180 ? -11.982 -24.566 -0.902 1.00 79.00 180 PHE A C 1
ATOM 1436 O O . PHE A 1 180 ? -11.374 -23.669 -1.470 1.00 79.00 180 PHE A O 1
ATOM 1443 N N . TYR A 1 181 ? -11.483 -25.228 0.147 1.00 76.50 181 TYR A N 1
ATOM 1444 C CA . TYR A 1 181 ? -10.135 -24.962 0.651 1.00 76.50 181 TYR A CA 1
ATOM 1445 C C . TYR A 1 181 ? -9.078 -25.194 -0.433 1.00 76.50 181 TYR A C 1
ATOM 1447 O O . TYR A 1 181 ? -8.250 -24.320 -0.656 1.00 76.50 181 TYR A O 1
ATOM 1455 N N . TYR A 1 182 ? -9.136 -26.319 -1.154 1.00 77.44 182 TYR A N 1
ATOM 1456 C CA . TYR A 1 182 ? -8.197 -26.576 -2.250 1.00 77.44 182 TYR A CA 1
ATOM 1457 C C . TYR A 1 182 ? -8.370 -25.603 -3.420 1.00 77.44 182 TYR A C 1
ATOM 1459 O O . TYR A 1 182 ? -7.378 -25.063 -3.897 1.00 77.44 182 TYR A O 1
ATOM 1467 N N . GLY A 1 183 ? -9.605 -25.335 -3.859 1.00 78.12 183 GLY A N 1
ATOM 1468 C CA . GLY A 1 183 ? -9.854 -24.394 -4.956 1.00 78.12 183 GLY A CA 1
ATOM 1469 C C . GLY A 1 183 ? -9.347 -22.981 -4.650 1.00 78.12 183 GLY A C 1
ATOM 1470 O O . GLY A 1 183 ? -8.644 -22.389 -5.465 1.00 78.12 183 GLY A O 1
ATOM 1471 N N . LEU A 1 184 ? -9.634 -22.465 -3.451 1.00 83.94 184 LEU A N 1
ATOM 1472 C CA . LEU A 1 184 ? -9.160 -21.150 -3.015 1.00 83.94 184 LEU A CA 1
ATOM 1473 C C . LEU A 1 184 ? -7.647 -21.124 -2.778 1.00 83.94 184 LEU A C 1
ATOM 1475 O O . LEU A 1 184 ? -7.016 -20.126 -3.108 1.00 83.94 184 LEU A O 1
ATOM 1479 N N . LEU A 1 185 ? -7.050 -22.202 -2.253 1.00 81.44 185 LEU A N 1
ATOM 1480 C CA . LEU A 1 185 ? -5.597 -22.303 -2.094 1.00 81.44 185 LEU A CA 1
ATOM 1481 C C . LEU A 1 185 ? -4.885 -22.227 -3.444 1.00 81.44 185 LEU A C 1
ATOM 1483 O O . LEU A 1 185 ? -3.899 -21.512 -3.573 1.00 81.44 185 LEU A O 1
ATOM 1487 N N . VAL A 1 186 ? -5.385 -22.940 -4.455 1.00 77.56 186 VAL A N 1
ATOM 1488 C CA . VAL A 1 186 ? -4.779 -22.901 -5.788 1.00 77.56 186 VAL A CA 1
ATOM 1489 C C . VAL A 1 186 ? -4.936 -21.512 -6.409 1.00 77.56 186 VAL A C 1
ATOM 1491 O O . VAL A 1 186 ? -3.961 -20.984 -6.930 1.00 77.56 186 VAL A O 1
ATOM 1494 N N . LEU A 1 187 ? -6.102 -20.867 -6.284 1.00 83.88 187 LEU A N 1
ATOM 1495 C CA . LEU A 1 187 ? -6.276 -19.479 -6.738 1.00 83.88 187 LEU A CA 1
ATOM 1496 C C . LEU A 1 187 ? -5.338 -18.504 -6.013 1.00 83.88 187 LEU A C 1
ATOM 1498 O O . LEU A 1 187 ? -4.795 -17.592 -6.633 1.00 83.88 187 LEU A O 1
ATOM 1502 N N . PHE A 1 188 ? -5.130 -18.696 -4.711 1.00 83.94 188 PHE A N 1
ATOM 1503 C CA . PHE A 1 188 ? -4.189 -17.907 -3.921 1.00 83.94 188 PHE A CA 1
ATOM 1504 C C . PHE A 1 188 ? -2.751 -18.089 -4.423 1.00 83.94 188 PHE A C 1
ATOM 1506 O O . PHE A 1 188 ? -2.060 -17.104 -4.673 1.00 83.94 188 PHE A O 1
ATOM 1513 N N . LEU A 1 189 ? -2.321 -19.337 -4.633 1.00 77.00 189 LEU A N 1
ATOM 1514 C CA . LEU A 1 189 ? -0.986 -19.651 -5.143 1.00 77.00 189 LEU A CA 1
ATOM 1515 C C . LEU A 1 189 ? -0.766 -19.099 -6.552 1.00 77.00 189 LEU A C 1
ATOM 1517 O O . LEU A 1 189 ? 0.291 -18.535 -6.798 1.00 77.00 189 LEU A O 1
ATOM 1521 N N . ILE A 1 190 ? -1.760 -19.179 -7.442 1.00 79.94 190 ILE A N 1
ATOM 1522 C CA . ILE A 1 190 ? -1.647 -18.629 -8.800 1.00 79.94 190 ILE A CA 1
ATOM 1523 C C . ILE A 1 190 ? -1.429 -17.116 -8.765 1.00 79.94 190 ILE A C 1
ATOM 1525 O O . ILE A 1 190 ? -0.562 -16.621 -9.474 1.00 79.94 190 ILE A O 1
ATOM 1529 N N . ASN A 1 191 ? -2.140 -16.378 -7.908 1.00 84.38 191 ASN A N 1
ATOM 1530 C CA . ASN A 1 191 ? -1.902 -14.938 -7.767 1.00 84.38 191 ASN A CA 1
ATOM 1531 C C . ASN A 1 191 ? -0.500 -14.620 -7.240 1.00 84.38 191 ASN A C 1
ATOM 1533 O O . ASN A 1 191 ? 0.122 -13.674 -7.710 1.00 84.38 191 ASN A O 1
ATOM 1537 N N . ILE A 1 192 ? 0.020 -15.412 -6.297 1.00 78.75 192 ILE A N 1
ATOM 1538 C CA . ILE A 1 192 ? 1.414 -15.270 -5.855 1.00 78.75 192 ILE A CA 1
ATOM 1539 C C . ILE A 1 192 ? 2.369 -15.547 -7.015 1.00 78.75 192 ILE A C 1
ATOM 1541 O O . ILE A 1 192 ? 3.327 -14.804 -7.205 1.00 78.75 192 ILE A O 1
ATOM 1545 N N . THR A 1 193 ? 2.110 -16.590 -7.803 1.00 75.75 193 THR A N 1
ATOM 1546 C CA . THR A 1 193 ? 2.930 -16.917 -8.968 1.00 75.75 193 THR A CA 1
ATOM 1547 C C . THR A 1 193 ? 2.922 -15.780 -9.986 1.00 75.75 193 THR A C 1
ATOM 1549 O O . THR A 1 193 ? 3.996 -15.385 -10.417 1.00 75.75 193 THR A O 1
ATOM 1552 N N . VAL A 1 194 ? 1.765 -15.188 -10.296 1.00 80.31 194 VAL A N 1
ATOM 1553 C CA . VAL A 1 194 ? 1.671 -14.014 -11.181 1.00 80.31 194 VAL A CA 1
ATOM 1554 C C . VAL A 1 194 ? 2.497 -12.846 -10.637 1.00 80.31 194 VAL A C 1
ATOM 1556 O O . VAL A 1 194 ? 3.272 -12.281 -11.391 1.00 80.31 194 VAL A O 1
ATOM 1559 N N . ILE A 1 195 ? 2.437 -12.548 -9.332 1.00 78.19 195 ILE A N 1
ATOM 1560 C CA . ILE A 1 195 ? 3.266 -11.490 -8.717 1.00 78.19 195 ILE A CA 1
ATOM 1561 C C . ILE A 1 195 ? 4.764 -11.775 -8.885 1.00 78.19 195 ILE A C 1
ATOM 1563 O O . ILE A 1 195 ? 5.527 -10.885 -9.249 1.00 78.19 195 ILE A O 1
ATOM 1567 N N . VAL A 1 196 ? 5.202 -13.006 -8.603 1.00 72.69 196 VAL A N 1
ATOM 1568 C CA . VAL A 1 196 ? 6.619 -13.398 -8.719 1.00 72.69 196 VAL A CA 1
ATOM 1569 C C . VAL A 1 196 ? 7.095 -13.300 -10.164 1.00 72.69 196 VAL A C 1
ATOM 1571 O O . VAL A 1 196 ? 8.234 -12.913 -10.420 1.00 72.69 196 VAL A O 1
ATOM 1574 N N . ILE A 1 197 ? 6.228 -13.661 -11.102 1.00 71.38 197 ILE A N 1
ATOM 1575 C CA . ILE A 1 197 ? 6.524 -13.608 -12.522 1.00 71.38 197 ILE A CA 1
ATOM 1576 C C . ILE A 1 197 ? 6.560 -12.151 -13.008 1.00 71.38 197 ILE A C 1
ATOM 1578 O O . ILE A 1 197 ? 7.554 -11.763 -13.613 1.00 71.38 197 ILE A O 1
ATOM 1582 N N . ASP A 1 198 ? 5.563 -11.322 -12.693 1.00 73.88 198 ASP A N 1
ATOM 1583 C CA . ASP A 1 198 ? 5.571 -9.890 -13.030 1.00 73.88 198 ASP A CA 1
ATOM 1584 C C . ASP A 1 198 ? 6.849 -9.225 -12.480 1.00 73.88 198 ASP A C 1
ATOM 1586 O O . ASP A 1 198 ? 7.578 -8.568 -13.216 1.00 73.88 198 ASP A O 1
ATOM 1590 N N . PHE A 1 199 ? 7.227 -9.529 -11.233 1.00 70.50 199 PHE A N 1
ATOM 1591 C CA . PHE A 1 199 ? 8.489 -9.080 -10.638 1.00 70.50 199 PHE A CA 1
ATOM 1592 C C . PHE A 1 199 ? 9.735 -9.539 -11.416 1.00 70.50 199 PHE A C 1
ATOM 1594 O O . PHE A 1 199 ? 10.658 -8.757 -11.657 1.00 70.50 199 PHE A O 1
ATOM 1601 N N . ALA A 1 200 ? 9.793 -10.814 -11.806 1.00 67.50 200 ALA A N 1
ATOM 1602 C CA . ALA A 1 200 ? 10.919 -11.348 -12.563 1.00 67.50 200 ALA A CA 1
ATOM 1603 C C . ALA A 1 200 ? 11.036 -10.713 -13.963 1.00 67.50 200 ALA A C 1
ATOM 1605 O O . ALA A 1 200 ? 12.157 -10.577 -14.459 1.00 67.50 200 ALA A O 1
ATOM 1606 N N . HIS A 1 201 ? 9.917 -10.294 -14.569 1.00 68.31 201 HIS A N 1
ATOM 1607 C CA . HIS A 1 201 ? 9.906 -9.523 -15.815 1.00 68.31 201 HIS A CA 1
ATOM 1608 C C . HIS A 1 201 ? 10.561 -8.157 -15.624 1.00 68.31 201 HIS A C 1
ATOM 1610 O O . HIS A 1 201 ? 11.567 -7.870 -16.273 1.00 68.31 201 HIS A O 1
ATOM 1616 N N . SER A 1 202 ? 10.070 -7.372 -14.661 1.00 66.88 202 SER A N 1
ATOM 1617 C CA . SER A 1 202 ? 10.570 -6.023 -14.379 1.00 66.88 202 SER A CA 1
ATOM 1618 C C . SER A 1 202 ? 12.071 -6.027 -14.063 1.00 66.88 202 SER A C 1
ATOM 1620 O O . SER A 1 202 ? 12.822 -5.153 -14.491 1.00 66.88 202 SER A O 1
ATOM 1622 N N . VAL A 1 203 ? 12.560 -7.050 -13.350 1.00 64.38 203 VAL A N 1
ATOM 1623 C CA . VAL A 1 203 ? 13.996 -7.207 -13.061 1.00 64.38 203 VAL A CA 1
ATOM 1624 C C . VAL A 1 203 ? 14.811 -7.539 -14.318 1.00 64.38 203 VAL A C 1
ATOM 1626 O O . VAL A 1 203 ? 15.952 -7.078 -14.432 1.00 64.38 203 VAL A O 1
ATOM 1629 N N . ARG A 1 204 ? 14.274 -8.338 -15.250 1.00 63.62 204 ARG A N 1
ATOM 1630 C CA . ARG A 1 204 ? 14.959 -8.674 -16.510 1.00 63.62 204 ARG A CA 1
ATOM 1631 C C . ARG A 1 204 ? 15.096 -7.444 -17.404 1.00 63.62 204 ARG A C 1
ATOM 1633 O O . ARG A 1 204 ? 16.207 -7.171 -17.851 1.00 63.62 204 ARG A O 1
ATOM 1640 N N . ASP A 1 205 ? 14.029 -6.668 -17.574 1.00 60.75 205 ASP A N 1
ATOM 1641 C CA . ASP A 1 205 ? 14.052 -5.466 -18.419 1.00 60.75 205 ASP A CA 1
ATOM 1642 C C . ASP A 1 205 ? 15.124 -4.467 -17.958 1.00 60.75 205 ASP A C 1
ATOM 1644 O O . ASP A 1 205 ? 15.841 -3.868 -18.766 1.00 60.75 205 ASP A O 1
ATOM 1648 N N . VAL A 1 206 ? 15.330 -4.354 -16.642 1.00 58.16 206 VAL A N 1
ATOM 1649 C CA . VAL A 1 206 ? 16.394 -3.509 -16.089 1.00 58.16 206 VAL A CA 1
ATOM 1650 C C . VAL A 1 206 ? 17.794 -4.070 -16.344 1.00 58.16 206 VAL A C 1
ATOM 1652 O O . VAL A 1 206 ? 18.715 -3.292 -16.631 1.00 58.16 206 VAL A O 1
ATOM 1655 N N . LYS A 1 207 ? 17.997 -5.393 -16.264 1.00 56.28 207 LYS A N 1
ATOM 1656 C CA . LYS A 1 207 ? 19.290 -6.007 -16.624 1.00 56.28 207 LYS A CA 1
ATOM 1657 C C . LYS A 1 207 ? 19.628 -5.719 -18.079 1.00 56.28 207 LYS A C 1
ATOM 1659 O O . LYS A 1 207 ? 20.731 -5.246 -18.355 1.00 56.28 207 LYS A O 1
ATOM 1664 N N . ASP A 1 208 ? 18.665 -5.912 -18.971 1.00 53.25 208 ASP A N 1
ATOM 1665 C CA . ASP A 1 208 ? 18.846 -5.706 -20.405 1.00 53.25 208 ASP A CA 1
ATOM 1666 C C . ASP A 1 208 ? 19.131 -4.232 -20.724 1.00 53.25 208 ASP A C 1
ATOM 1668 O O . ASP A 1 208 ? 20.043 -3.932 -21.496 1.00 53.25 208 ASP A O 1
ATOM 1672 N N . PHE A 1 209 ? 18.452 -3.289 -20.060 1.00 51.03 209 PHE A N 1
ATOM 1673 C CA . PHE A 1 209 ? 18.750 -1.857 -20.182 1.00 51.03 209 PHE A CA 1
ATOM 1674 C C . PHE A 1 209 ? 20.170 -1.503 -19.706 1.00 51.03 209 PHE A C 1
ATOM 1676 O O . PHE A 1 209 ? 20.867 -0.706 -20.337 1.00 51.03 209 PHE A O 1
ATOM 1683 N N . THR A 1 210 ? 20.628 -2.104 -18.605 1.00 50.59 210 THR A N 1
ATOM 1684 C CA . THR A 1 210 ? 21.939 -1.793 -18.009 1.00 50.59 210 THR A CA 1
ATOM 1685 C C . THR A 1 210 ? 23.095 -2.390 -18.819 1.00 50.59 210 THR A C 1
ATOM 1687 O O . THR A 1 210 ? 24.131 -1.745 -18.979 1.00 50.59 210 THR A O 1
ATOM 1690 N N . ILE A 1 211 ? 22.911 -3.588 -19.379 1.00 51.31 211 ILE A N 1
ATOM 1691 C CA . ILE A 1 211 ? 23.901 -4.268 -20.227 1.00 51.31 211 ILE A CA 1
ATOM 1692 C C . ILE A 1 211 ? 23.984 -3.587 -21.607 1.00 51.31 211 ILE A C 1
ATOM 1694 O O . ILE A 1 211 ? 25.083 -3.267 -22.069 1.00 51.31 211 ILE A O 1
ATOM 1698 N N . ASN A 1 212 ? 22.845 -3.240 -22.219 1.00 43.59 212 ASN A N 1
ATOM 1699 C CA . ASN A 1 212 ? 22.791 -2.564 -23.526 1.00 43.59 212 ASN A CA 1
ATOM 1700 C C . ASN A 1 212 ? 23.246 -1.093 -23.488 1.00 43.59 212 ASN A C 1
ATOM 1702 O O . ASN A 1 212 ? 23.601 -0.528 -24.517 1.00 43.59 212 ASN A O 1
ATOM 1706 N N . ALA A 1 213 ? 23.300 -0.453 -22.318 1.00 47.22 213 ALA A N 1
ATOM 1707 C CA . ALA A 1 213 ? 23.953 0.852 -22.186 1.00 47.22 213 ALA A CA 1
ATOM 1708 C C . ALA A 1 213 ? 25.486 0.766 -22.359 1.00 47.22 213 ALA A C 1
ATOM 1710 O O . ALA A 1 213 ? 26.129 1.764 -22.679 1.00 47.22 213 ALA A O 1
ATOM 1711 N N . THR A 1 214 ? 26.076 -0.420 -22.165 1.00 42.97 214 THR A N 1
ATOM 1712 C CA . THR A 1 214 ? 27.530 -0.652 -22.278 1.00 42.97 214 THR A CA 1
ATOM 1713 C C . THR A 1 214 ? 27.946 -1.382 -23.553 1.00 42.97 214 THR A C 1
ATOM 1715 O O . THR A 1 214 ? 29.108 -1.312 -23.951 1.00 42.97 214 THR A O 1
ATOM 1718 N N . GLN A 1 215 ? 27.006 -2.032 -24.238 1.00 40.03 215 GLN A N 1
ATOM 1719 C CA . GLN A 1 215 ? 27.217 -2.659 -25.537 1.00 40.03 215 GLN A CA 1
ATOM 1720 C C . GLN A 1 215 ? 26.211 -2.088 -26.529 1.00 40.03 215 GLN A C 1
ATOM 1722 O O . GLN A 1 215 ? 25.017 -2.112 -26.267 1.00 40.03 215 GLN A O 1
ATOM 1727 N N . ILE A 1 216 ? 26.683 -1.619 -27.689 1.00 41.84 216 ILE A N 1
ATOM 1728 C CA . ILE A 1 216 ? 25.858 -1.214 -28.841 1.00 41.84 216 ILE A CA 1
ATOM 1729 C C . ILE A 1 216 ? 25.194 -2.476 -29.433 1.00 41.84 216 ILE A C 1
ATOM 1731 O O . ILE A 1 216 ? 25.474 -2.895 -30.556 1.00 41.84 216 ILE A O 1
ATOM 1735 N N . ALA A 1 217 ? 24.364 -3.157 -28.648 1.00 39.22 217 ALA A N 1
ATOM 1736 C CA . ALA A 1 217 ? 23.499 -4.212 -29.121 1.00 39.22 217 ALA A CA 1
ATOM 1737 C C . ALA A 1 217 ? 22.390 -3.531 -29.920 1.00 39.22 217 ALA A C 1
ATOM 1739 O O . ALA A 1 217 ? 21.748 -2.595 -29.440 1.00 39.22 217 ALA A O 1
ATOM 1740 N N . LYS A 1 218 ? 22.210 -3.956 -31.175 1.00 37.56 218 LYS A N 1
ATOM 1741 C CA . LYS A 1 218 ? 21.133 -3.461 -32.036 1.00 37.56 218 LYS A CA 1
ATOM 1742 C C . LYS A 1 218 ? 19.812 -3.598 -31.267 1.00 37.56 218 LYS A C 1
ATOM 1744 O O . LYS A 1 218 ? 19.427 -4.734 -30.991 1.00 37.56 218 LYS A O 1
ATOM 1749 N N . PRO A 1 219 ? 19.124 -2.496 -30.918 1.00 44.53 219 PRO A N 1
ATOM 1750 C CA . PRO A 1 219 ? 17.818 -2.596 -30.290 1.00 44.53 219 PRO A CA 1
ATOM 1751 C C . PRO A 1 219 ? 16.893 -3.366 -31.233 1.00 44.53 219 PRO A C 1
ATOM 1753 O O . PRO A 1 219 ? 17.000 -3.219 -32.455 1.00 44.53 219 PRO A O 1
ATOM 1756 N N . ASN A 1 220 ? 16.007 -4.191 -30.671 1.00 53.28 220 ASN A N 1
ATOM 1757 C CA . ASN A 1 220 ? 14.951 -4.872 -31.416 1.00 53.28 220 ASN A CA 1
ATOM 1758 C C . ASN A 1 220 ? 14.305 -3.889 -32.401 1.00 53.28 220 ASN A C 1
ATOM 1760 O O . ASN A 1 220 ? 13.659 -2.927 -31.994 1.00 53.28 220 ASN A O 1
ATOM 1764 N N . THR A 1 221 ? 14.505 -4.115 -33.699 1.00 54.75 221 THR A N 1
ATOM 1765 C CA . THR A 1 221 ? 14.154 -3.169 -34.771 1.00 54.75 221 THR A CA 1
ATOM 1766 C C . THR A 1 221 ? 12.650 -2.899 -34.870 1.00 54.75 221 THR A C 1
ATOM 1768 O O . THR A 1 221 ? 12.256 -1.857 -35.390 1.00 54.75 221 THR A O 1
ATOM 1771 N N . CYS A 1 222 ? 11.807 -3.787 -34.324 1.00 62.47 222 CYS A N 1
ATOM 1772 C CA . CYS A 1 222 ? 10.375 -3.525 -34.152 1.00 62.47 222 CYS A CA 1
ATOM 1773 C C . CYS A 1 222 ? 10.106 -2.460 -33.070 1.00 62.47 222 CYS A C 1
ATOM 1775 O O . CYS A 1 222 ? 9.350 -1.511 -33.286 1.00 62.47 222 CYS A O 1
ATOM 1777 N N . ALA A 1 223 ? 10.776 -2.573 -31.917 1.00 58.06 223 ALA A N 1
ATOM 1778 C CA . ALA A 1 223 ? 10.554 -1.714 -30.756 1.00 58.06 223 ALA A CA 1
ATOM 1779 C C . ALA A 1 223 ? 10.932 -0.247 -31.015 1.00 58.06 223 ALA A C 1
ATOM 1781 O O . ALA A 1 223 ? 10.372 0.653 -30.392 1.00 58.06 223 ALA A O 1
ATOM 1782 N N . SER A 1 224 ? 11.881 0.009 -31.919 1.00 59.03 224 SER A N 1
ATOM 1783 C CA . SER A 1 224 ? 12.334 1.363 -32.255 1.00 59.03 224 SER A CA 1
ATOM 1784 C C . SER A 1 224 ? 11.445 2.086 -33.271 1.00 59.03 224 SER A C 1
ATOM 1786 O O . SER A 1 224 ? 11.440 3.313 -33.281 1.00 59.03 224 SER A O 1
ATOM 1788 N N . ASN A 1 225 ? 10.705 1.354 -34.114 1.00 61.50 225 ASN A N 1
ATOM 1789 C CA . ASN A 1 225 ? 9.961 1.928 -35.244 1.00 61.50 225 ASN A CA 1
ATOM 1790 C C . ASN A 1 225 ? 8.436 1.941 -35.046 1.00 61.50 225 ASN A C 1
ATOM 1792 O O . ASN A 1 225 ? 7.737 2.628 -35.790 1.00 61.50 225 ASN A O 1
ATOM 1796 N N . SER A 1 226 ? 7.913 1.211 -34.058 1.00 67.50 226 SER A N 1
ATOM 1797 C CA . SER A 1 226 ? 6.476 1.172 -33.779 1.00 67.50 226 SER A CA 1
ATOM 1798 C C . SER A 1 226 ? 6.001 2.433 -33.045 1.00 67.50 226 SER A C 1
ATOM 1800 O O . SER A 1 226 ? 6.521 2.798 -31.987 1.00 67.50 226 SER A O 1
ATOM 1802 N N . SER A 1 227 ? 4.948 3.077 -33.556 1.00 73.12 227 SER A N 1
ATOM 1803 C CA . SER A 1 227 ? 4.248 4.153 -32.838 1.00 73.12 227 SER A CA 1
ATOM 1804 C C . SER A 1 227 ? 3.605 3.643 -31.542 1.00 73.12 227 SER A C 1
ATOM 1806 O O . SER A 1 227 ? 3.543 4.386 -30.560 1.00 73.12 227 SER A O 1
ATOM 1808 N N . ILE A 1 228 ? 3.216 2.363 -31.495 1.00 78.75 228 ILE A N 1
ATOM 1809 C CA . ILE A 1 228 ? 2.643 1.704 -30.313 1.00 78.75 228 ILE A CA 1
ATOM 1810 C C . ILE A 1 228 ? 3.695 1.578 -29.211 1.00 78.75 228 ILE A C 1
ATOM 1812 O O . ILE A 1 228 ? 3.387 1.862 -28.061 1.00 78.75 228 ILE A O 1
ATOM 1816 N N . SER A 1 229 ? 4.949 1.268 -29.554 1.00 72.75 229 SER A N 1
ATOM 1817 C CA . SER A 1 229 ? 6.067 1.240 -28.594 1.00 72.75 229 SER A CA 1
ATOM 1818 C C . SER A 1 229 ? 6.244 2.584 -27.871 1.00 72.75 229 SER A C 1
ATOM 1820 O O . SER A 1 229 ? 6.474 2.630 -26.663 1.00 72.75 229 SER A O 1
ATOM 1822 N N . SER A 1 230 ? 6.055 3.705 -28.579 1.00 72.50 230 SER A N 1
ATOM 1823 C CA . SER A 1 230 ? 6.142 5.039 -27.965 1.00 72.50 230 SER A CA 1
ATOM 1824 C C . SER A 1 230 ? 5.009 5.329 -26.970 1.00 72.50 230 SER A C 1
ATOM 1826 O O . SER A 1 230 ? 5.217 6.057 -26.000 1.00 72.50 230 SER A O 1
ATOM 1828 N N . ILE A 1 231 ? 3.819 4.762 -27.204 1.00 79.81 231 ILE A N 1
ATOM 1829 C CA . ILE A 1 231 ? 2.674 4.847 -26.291 1.00 79.81 231 ILE A CA 1
ATOM 1830 C C . ILE A 1 231 ? 2.903 3.911 -25.108 1.00 79.81 231 ILE A C 1
ATOM 1832 O O . ILE A 1 231 ? 2.738 4.332 -23.969 1.00 79.81 231 ILE A O 1
ATOM 1836 N N . LEU A 1 232 ? 3.334 2.678 -25.379 1.00 78.69 232 LEU A N 1
ATOM 1837 C CA . LEU A 1 232 ? 3.599 1.657 -24.377 1.00 78.69 232 LEU A CA 1
ATOM 1838 C C . LEU A 1 232 ? 4.579 2.169 -23.319 1.00 78.69 232 LEU A C 1
ATOM 1840 O O . LEU A 1 232 ? 4.211 2.220 -22.155 1.00 78.69 232 LEU A O 1
ATOM 1844 N N . ARG A 1 233 ? 5.734 2.707 -23.729 1.00 72.81 233 ARG A N 1
ATOM 1845 C CA . ARG A 1 233 ? 6.730 3.284 -22.804 1.00 72.81 233 ARG A CA 1
ATOM 1846 C C . ARG A 1 233 ? 6.196 4.407 -21.920 1.00 72.81 233 ARG A C 1
ATOM 1848 O O . ARG A 1 233 ? 6.708 4.626 -20.836 1.00 72.81 233 ARG A O 1
ATOM 1855 N N . LYS A 1 234 ? 5.211 5.174 -22.395 1.00 75.25 234 LYS A N 1
ATOM 1856 C CA . LYS A 1 234 ? 4.610 6.261 -21.605 1.00 75.25 234 LYS A CA 1
ATOM 1857 C C . LYS A 1 234 ? 3.559 5.763 -20.630 1.00 75.25 234 LYS A C 1
ATOM 1859 O O . LYS A 1 234 ? 3.254 6.466 -19.680 1.00 75.25 234 LYS A O 1
ATOM 1864 N N . VAL A 1 235 ? 2.935 4.631 -20.928 1.00 78.44 235 VAL A N 1
ATOM 1865 C CA . VAL A 1 235 ? 1.784 4.101 -20.196 1.00 78.44 235 VAL A CA 1
ATOM 1866 C C . VAL A 1 235 ? 2.214 3.014 -19.205 1.00 78.44 235 VAL A C 1
ATOM 1868 O O . VAL A 1 235 ? 1.562 2.844 -18.180 1.00 78.44 235 VAL A O 1
ATOM 1871 N N . GLU A 1 236 ? 3.316 2.322 -19.485 1.00 75.25 236 GLU A N 1
ATOM 1872 C CA . GLU A 1 236 ? 3.924 1.276 -18.658 1.00 75.25 236 GLU A CA 1
ATOM 1873 C C . GLU A 1 236 ? 4.161 1.738 -17.220 1.00 75.25 236 GLU A C 1
ATOM 1875 O O . GLU A 1 236 ? 3.606 1.134 -16.305 1.00 75.25 236 GLU A O 1
ATOM 1880 N N . ASP A 1 237 ? 4.792 2.899 -17.034 1.00 68.50 237 ASP A N 1
ATOM 1881 C CA . ASP A 1 237 ? 5.031 3.492 -15.711 1.00 68.50 237 ASP A CA 1
ATOM 1882 C C . ASP A 1 237 ? 3.754 3.699 -14.869 1.00 68.50 237 ASP A C 1
ATOM 1884 O O . ASP A 1 237 ? 3.814 3.738 -13.641 1.00 68.50 237 ASP A O 1
ATOM 1888 N N . PHE A 1 238 ? 2.590 3.846 -15.516 1.00 69.06 238 PHE A N 1
ATOM 1889 C CA . PHE A 1 238 ? 1.300 4.045 -14.845 1.00 69.06 238 PHE A CA 1
ATOM 1890 C C . PHE A 1 238 ? 0.501 2.748 -14.676 1.00 69.06 238 PHE A C 1
ATOM 1892 O O . PHE A 1 238 ? -0.309 2.643 -13.753 1.00 69.06 238 PHE A O 1
ATOM 1899 N N . LEU A 1 239 ? 0.658 1.784 -15.588 1.00 78.50 239 LEU A N 1
ATOM 1900 C CA . LEU A 1 239 ? -0.133 0.549 -15.607 1.00 78.50 239 LEU A CA 1
ATOM 1901 C C . LEU A 1 239 ? 0.562 -0.623 -14.909 1.00 78.50 239 LEU A C 1
ATOM 1903 O O . LEU A 1 239 ? -0.134 -1.503 -14.399 1.00 78.50 239 LEU A O 1
ATOM 1907 N N . GLU A 1 240 ? 1.892 -0.631 -14.832 1.00 73.19 240 GLU A N 1
ATOM 1908 C CA . GLU A 1 240 ? 2.659 -1.676 -14.148 1.00 73.19 240 GLU A CA 1
ATOM 1909 C C . GLU A 1 240 ? 2.324 -1.754 -12.641 1.00 73.19 240 GLU A C 1
ATOM 1911 O O . GLU A 1 240 ? 1.980 -2.847 -12.173 1.00 73.19 240 GLU A O 1
ATOM 1916 N N . PRO A 1 241 ? 2.261 -0.638 -11.875 1.00 75.00 241 PRO A N 1
ATOM 1917 C CA . PRO A 1 241 ? 1.863 -0.692 -10.465 1.00 75.00 241 PRO A CA 1
ATOM 1918 C C . PRO A 1 241 ? 0.455 -1.272 -10.264 1.00 75.00 241 PRO A C 1
ATOM 1920 O O . PRO A 1 241 ? 0.221 -2.043 -9.329 1.00 75.00 241 PRO A O 1
ATOM 1923 N N . ALA A 1 242 ? -0.474 -0.985 -11.185 1.00 82.56 242 ALA A N 1
ATOM 1924 C CA . ALA A 1 242 ? -1.851 -1.470 -11.114 1.00 82.56 242 ALA A CA 1
ATOM 1925 C C . ALA A 1 242 ? -1.955 -3.005 -11.215 1.00 82.56 242 ALA A C 1
ATOM 1927 O O . ALA A 1 242 ? -2.862 -3.593 -10.621 1.00 82.56 242 ALA A O 1
ATOM 1928 N N . GLY A 1 243 ? -1.028 -3.667 -11.922 1.00 82.44 243 GLY A N 1
ATOM 1929 C CA . GLY A 1 243 ? -0.950 -5.132 -12.020 1.00 82.44 243 GLY A CA 1
ATOM 1930 C C . GLY A 1 243 ? -0.704 -5.813 -10.677 1.00 82.44 243 GLY A C 1
ATOM 1931 O O . GLY A 1 243 ? -1.362 -6.798 -10.314 1.00 82.44 243 GLY A O 1
ATOM 1932 N N . LEU A 1 244 ? 0.198 -5.241 -9.887 1.00 78.25 244 LEU A N 1
ATOM 1933 C CA . LEU A 1 244 ? 0.506 -5.763 -8.567 1.00 78.25 244 LEU A CA 1
ATOM 1934 C C . LEU A 1 244 ? -0.602 -5.437 -7.561 1.00 78.25 244 LEU A C 1
ATOM 1936 O O . LEU A 1 244 ? -1.020 -6.315 -6.800 1.00 78.25 244 LEU A O 1
ATOM 1940 N N . GLU A 1 245 ? -1.135 -4.214 -7.586 1.00 83.75 245 GLU A N 1
ATOM 1941 C CA . GLU A 1 245 ? -2.262 -3.830 -6.729 1.00 83.75 245 GLU A CA 1
ATOM 1942 C C . GLU A 1 245 ? -3.500 -4.698 -6.973 1.00 83.75 245 GLU A C 1
ATOM 1944 O O . GLU A 1 245 ? -4.158 -5.133 -6.019 1.00 83.75 245 GLU A O 1
ATOM 1949 N N . TYR A 1 246 ? -3.779 -5.010 -8.242 1.00 90.06 246 TYR A N 1
ATOM 1950 C CA . TYR A 1 246 ? -4.793 -5.979 -8.637 1.00 90.06 246 TYR A CA 1
ATOM 1951 C C . TYR A 1 246 ? -4.564 -7.337 -7.966 1.00 90.06 246 TYR A C 1
ATOM 1953 O O . TYR A 1 246 ? -5.473 -7.886 -7.334 1.00 90.06 246 TYR A O 1
ATOM 1961 N N . SER A 1 247 ? -3.347 -7.870 -8.062 1.00 87.62 247 SER A N 1
ATOM 1962 C CA . SER A 1 247 ? -3.006 -9.196 -7.541 1.00 87.62 247 SER A CA 1
ATOM 1963 C C . SER A 1 247 ? -3.112 -9.257 -6.010 1.00 87.62 247 SER A C 1
ATOM 1965 O O . SER A 1 247 ? -3.699 -10.193 -5.461 1.00 87.62 247 SER A O 1
ATOM 1967 N N . LEU A 1 248 ? -2.650 -8.222 -5.297 1.00 84.62 248 LEU A N 1
ATOM 1968 C CA . LEU A 1 248 ? -2.786 -8.126 -3.838 1.00 84.62 248 LEU A CA 1
ATOM 1969 C C . LEU A 1 248 ? -4.248 -7.961 -3.386 1.00 84.62 248 LEU A C 1
ATOM 1971 O O . LEU A 1 248 ? -4.661 -8.561 -2.386 1.00 84.62 248 LEU A O 1
ATOM 1975 N N . LEU A 1 249 ? -5.064 -7.183 -4.109 1.00 89.19 249 LEU A N 1
ATOM 1976 C CA . LEU A 1 249 ? -6.504 -7.092 -3.837 1.00 89.19 249 LEU A CA 1
ATOM 1977 C C . LEU A 1 249 ? -7.220 -8.417 -4.081 1.00 89.19 249 LEU A C 1
ATOM 1979 O O . LEU A 1 249 ? -8.101 -8.796 -3.309 1.00 89.19 249 LEU A O 1
ATOM 1983 N N . THR A 1 250 ? -6.829 -9.134 -5.124 1.00 90.56 250 THR A N 1
ATOM 1984 C CA . THR A 1 250 ? -7.388 -10.442 -5.449 1.00 90.56 250 THR A CA 1
ATOM 1985 C C . THR A 1 250 ? -7.068 -11.451 -4.349 1.00 90.56 250 THR A C 1
ATOM 1987 O O . THR A 1 250 ? -7.976 -12.117 -3.848 1.00 90.56 250 THR A O 1
ATOM 1990 N N . ILE A 1 251 ? -5.815 -11.499 -3.883 1.00 87.69 251 ILE A N 1
ATOM 1991 C CA . ILE A 1 251 ? -5.404 -12.306 -2.725 1.00 87.69 251 ILE A CA 1
ATOM 1992 C C . ILE A 1 251 ? -6.252 -11.963 -1.493 1.00 87.69 251 ILE A C 1
ATOM 1994 O O . ILE A 1 251 ? -6.753 -12.865 -0.814 1.00 87.69 251 ILE A O 1
ATOM 1998 N N . LEU A 1 252 ? -6.486 -10.675 -1.222 1.00 86.44 252 LEU A N 1
ATOM 1999 C CA . LEU A 1 252 ? -7.353 -10.265 -0.119 1.00 86.44 252 LEU A CA 1
ATOM 2000 C C . LEU A 1 252 ? -8.760 -10.849 -0.257 1.00 86.44 252 LEU A C 1
ATOM 2002 O O . LEU A 1 252 ? -9.262 -11.449 0.689 1.00 86.44 252 LEU A O 1
ATOM 2006 N N . PHE A 1 253 ? -9.414 -10.680 -1.404 1.00 88.50 253 PHE A N 1
ATOM 2007 C CA . PHE A 1 253 ? -10.774 -11.184 -1.568 1.00 88.50 253 PHE A CA 1
ATOM 2008 C C . PHE A 1 253 ? -10.824 -12.716 -1.505 1.00 88.50 253 PHE A C 1
ATOM 2010 O O . PHE A 1 253 ? -11.700 -13.253 -0.835 1.00 88.50 253 PHE A O 1
ATOM 2017 N N . ILE A 1 254 ? -9.843 -13.428 -2.070 1.00 87.81 254 ILE A N 1
ATOM 2018 C CA . ILE A 1 254 ? -9.736 -14.893 -1.942 1.00 87.81 254 ILE A CA 1
ATOM 2019 C C . ILE A 1 254 ? -9.639 -15.318 -0.469 1.00 87.81 254 ILE A C 1
ATOM 2021 O O . ILE A 1 254 ? -10.327 -16.249 -0.051 1.00 87.81 254 ILE A O 1
ATOM 2025 N N . THR A 1 255 ? -8.834 -14.626 0.344 1.00 82.88 255 THR A N 1
ATOM 2026 C CA . THR A 1 255 ? -8.724 -14.938 1.783 1.00 82.88 255 THR A CA 1
ATOM 2027 C C . THR A 1 255 ? -9.991 -14.590 2.571 1.00 82.88 255 THR A C 1
ATOM 2029 O O . THR A 1 255 ? -10.245 -15.203 3.606 1.00 82.88 255 THR A O 1
ATOM 2032 N N . GLN A 1 256 ? -10.822 -13.657 2.093 1.00 80.56 256 GLN A N 1
ATOM 2033 C CA . GLN A 1 256 ? -12.142 -13.379 2.679 1.00 80.56 256 GLN A CA 1
ATOM 2034 C C . GLN A 1 256 ? -13.177 -14.460 2.343 1.00 80.56 256 GLN A C 1
ATOM 2036 O O . GLN A 1 256 ? -14.047 -14.737 3.165 1.00 80.56 256 GLN A O 1
ATOM 2041 N N . LEU A 1 257 ? -13.060 -15.099 1.175 1.00 81.44 257 LEU A N 1
ATOM 2042 C CA . LEU A 1 257 ? -13.900 -16.235 0.774 1.00 81.44 257 LEU A CA 1
ATOM 2043 C C . LEU A 1 257 ? -13.556 -17.531 1.520 1.00 81.44 257 LEU A C 1
ATOM 2045 O O . LEU A 1 257 ? -14.283 -18.522 1.408 1.00 81.44 257 LEU A O 1
ATOM 2049 N N . TRP A 1 258 ? -12.440 -17.543 2.253 1.00 80.62 258 TRP A N 1
ATOM 2050 C CA . TRP A 1 258 ? -11.937 -18.725 2.936 1.00 80.62 258 TRP A CA 1
ATOM 2051 C C . TRP A 1 258 ? -12.959 -19.259 3.951 1.00 80.62 258 TRP A C 1
ATOM 2053 O O . TRP A 1 258 ? -13.451 -18.488 4.781 1.00 80.62 258 TRP A O 1
ATOM 2063 N N . PRO A 1 259 ? -13.274 -20.569 3.946 1.00 73.31 259 PRO A N 1
ATOM 2064 C CA . PRO A 1 259 ? -14.285 -21.099 4.844 1.00 73.31 259 PRO A CA 1
ATOM 2065 C C . PRO A 1 259 ? -13.868 -20.936 6.310 1.00 73.31 259 PRO A C 1
ATOM 2067 O O . PRO A 1 259 ? -12.877 -21.527 6.764 1.00 73.31 259 PRO A O 1
ATOM 2070 N N . LYS A 1 260 ? -14.644 -20.158 7.070 1.00 70.44 260 LYS A N 1
ATOM 2071 C CA . LYS A 1 260 ? -14.479 -20.027 8.521 1.00 70.44 260 LYS A CA 1
ATOM 2072 C C . LYS A 1 260 ? -14.979 -21.313 9.189 1.00 70.44 260 LYS A C 1
ATOM 2074 O O . LYS A 1 260 ? -16.077 -21.791 8.901 1.00 70.44 260 LYS A O 1
ATOM 2079 N N . LYS A 1 261 ? -14.187 -21.908 10.089 1.00 57.59 261 LYS A N 1
ATOM 2080 C CA . LYS A 1 261 ? -14.702 -22.977 10.957 1.00 57.59 261 LYS A CA 1
ATOM 2081 C C . LYS A 1 261 ? -15.701 -22.339 11.918 1.00 57.59 261 LYS A C 1
ATOM 2083 O O . LYS A 1 261 ? -15.299 -21.504 12.721 1.00 57.59 261 LYS A O 1
ATOM 2088 N N . LYS A 1 262 ? -16.972 -22.752 11.875 1.00 51.97 262 LYS A N 1
ATOM 2089 C CA . LYS A 1 262 ? -17.895 -22.478 12.982 1.00 51.97 262 LYS A CA 1
ATOM 2090 C C . LYS A 1 262 ? -17.322 -23.159 14.217 1.00 51.97 262 LYS A C 1
ATOM 2092 O O . LYS A 1 262 ? -17.275 -24.389 14.286 1.00 51.97 262 LYS A O 1
ATOM 2097 N N . THR A 1 263 ? -16.854 -22.375 15.178 1.00 37.41 263 THR A N 1
ATOM 2098 C CA . THR A 1 263 ? -16.639 -22.851 16.539 1.00 37.41 263 THR A CA 1
ATOM 2099 C C . THR A 1 263 ? -18.021 -23.202 17.069 1.00 37.41 263 THR A C 1
ATOM 2101 O O . THR A 1 263 ? -18.773 -22.341 17.510 1.00 37.41 263 THR A O 1
ATOM 2104 N N . ILE A 1 264 ? -18.403 -24.472 16.935 1.00 34.25 264 ILE A N 1
ATOM 2105 C CA . ILE A 1 264 ? -19.570 -25.019 17.618 1.00 34.25 264 ILE A CA 1
ATOM 2106 C C . ILE A 1 264 ? -19.279 -24.819 19.103 1.00 34.25 264 ILE A C 1
ATOM 2108 O O . ILE A 1 264 ? -18.442 -25.530 19.667 1.00 34.25 264 ILE A O 1
ATOM 2112 N N . SER A 1 265 ? -19.930 -23.840 19.733 1.00 30.77 265 SER A N 1
ATOM 2113 C CA . SER A 1 265 ? -20.071 -23.854 21.178 1.00 30.77 265 SER A CA 1
ATOM 2114 C C . SER A 1 265 ? -20.826 -25.142 21.501 1.00 30.77 265 SER A C 1
ATOM 2116 O O . SER A 1 265 ? -22.021 -25.295 21.253 1.00 30.77 265 SER A O 1
ATOM 2118 N N . LYS A 1 266 ? -20.090 -26.155 21.961 1.00 29.80 266 LYS A N 1
ATOM 2119 C CA . LYS A 1 266 ? -20.681 -27.355 22.540 1.00 29.80 266 LYS A CA 1
ATOM 2120 C C . LYS A 1 266 ? -21.363 -26.928 23.835 1.00 29.80 266 LYS A C 1
ATOM 2122 O O . LYS A 1 266 ? -20.718 -26.922 24.869 1.00 29.80 266 LYS A O 1
ATOM 2127 N N . ASN A 1 267 ? -22.628 -26.539 23.749 1.00 32.81 267 ASN A N 1
ATOM 2128 C CA . ASN A 1 267 ? -23.587 -26.560 24.849 1.00 32.81 267 ASN A CA 1
ATOM 2129 C C . ASN A 1 267 ? -24.985 -26.723 24.245 1.00 32.81 267 ASN A C 1
ATOM 2131 O O . ASN A 1 267 ? -25.765 -25.785 24.141 1.00 32.81 267 ASN A O 1
ATOM 2135 N N . SER A 1 268 ? -25.277 -27.939 23.788 1.00 29.45 268 SER A N 1
ATOM 2136 C CA . SER A 1 268 ? -26.615 -28.355 23.382 1.00 29.45 268 SER A CA 1
ATOM 2137 C C . SER A 1 268 ? -27.289 -29.095 24.539 1.00 29.45 268 SER A C 1
ATOM 2139 O O . SER A 1 268 ? -27.052 -30.288 24.714 1.00 29.45 268 SER A O 1
ATOM 2141 N N . ASN A 1 269 ? -28.145 -28.393 25.281 1.00 27.09 269 ASN A N 1
ATOM 2142 C CA . ASN A 1 269 ? -29.305 -28.977 25.958 1.00 27.09 269 ASN A CA 1
ATOM 2143 C C . ASN A 1 269 ? -30.573 -28.295 25.389 1.00 27.09 269 ASN A C 1
ATOM 2145 O O . ASN A 1 269 ? -30.541 -27.082 25.173 1.00 27.09 269 ASN A O 1
ATOM 2149 N N . PRO A 1 270 ? -31.662 -29.036 25.100 1.00 30.50 270 PRO A N 1
ATOM 2150 C CA . PRO A 1 270 ? -32.917 -28.487 24.572 1.00 30.50 270 PRO A CA 1
ATOM 2151 C C . PRO A 1 270 ? -33.747 -27.788 25.681 1.00 30.50 270 PRO A C 1
ATOM 2153 O O . PRO A 1 270 ? -33.393 -27.875 26.856 1.00 30.50 270 PRO A O 1
ATOM 2156 N N . PRO A 1 271 ? -34.807 -27.032 25.327 1.00 35.47 271 PRO A N 1
ATOM 2157 C CA . PRO A 1 271 ? -35.025 -25.680 25.826 1.00 35.47 271 PRO A CA 1
ATOM 2158 C C . PRO A 1 271 ? -35.740 -25.636 27.176 1.00 35.47 271 PRO A C 1
ATOM 2160 O O . PRO A 1 271 ? -36.846 -26.149 27.334 1.00 35.47 271 PRO A O 1
ATOM 2163 N N . SER A 1 272 ? -35.155 -24.900 28.116 1.00 26.52 272 SER A N 1
ATOM 2164 C CA . SER A 1 272 ? -35.881 -24.301 29.231 1.00 26.52 272 SER A CA 1
ATOM 2165 C C . SER A 1 272 ? -35.723 -22.791 29.137 1.00 26.52 272 SER A C 1
ATOM 2167 O O . SER A 1 272 ? -34.610 -22.277 29.212 1.00 26.52 272 SER A O 1
ATOM 2169 N N . ASN A 1 273 ? -36.850 -22.109 28.934 1.00 34.97 273 ASN A N 1
ATOM 2170 C CA . ASN A 1 273 ? -36.998 -20.661 28.995 1.00 34.97 273 ASN A CA 1
ATOM 2171 C C . ASN A 1 273 ? -36.209 -20.076 30.171 1.00 34.97 273 ASN A C 1
ATOM 2173 O O . ASN A 1 273 ? -36.551 -20.372 31.309 1.00 34.97 273 ASN A O 1
ATOM 2177 N N . ILE A 1 274 ? -35.198 -19.261 29.875 1.00 30.75 274 ILE A N 1
ATOM 2178 C CA . ILE A 1 274 ? -34.720 -18.096 30.630 1.00 30.75 274 ILE A CA 1
ATOM 2179 C C . ILE A 1 274 ? -33.657 -17.426 29.747 1.00 30.75 274 ILE A C 1
ATOM 2181 O O . ILE A 1 274 ? -32.823 -18.089 29.134 1.00 30.75 274 ILE A O 1
ATOM 2185 N N . GLN A 1 275 ? -33.775 -16.104 29.640 1.00 38.19 275 GLN A N 1
ATOM 2186 C CA . GLN A 1 275 ? -32.834 -15.196 28.994 1.00 38.19 275 GLN A CA 1
ATOM 2187 C C . GLN A 1 275 ? -31.411 -15.420 29.519 1.00 38.19 275 GLN A C 1
ATOM 2189 O O . GLN A 1 275 ? -31.218 -15.412 30.728 1.00 38.19 275 GLN A O 1
ATOM 2194 N N . ASP A 1 276 ? -30.469 -15.636 28.596 1.00 33.09 276 ASP A N 1
ATOM 2195 C CA . ASP A 1 276 ? -29.050 -15.232 28.624 1.00 33.09 276 ASP A CA 1
ATOM 2196 C C . ASP A 1 276 ? -28.201 -16.217 27.802 1.00 33.09 276 ASP A C 1
ATOM 2198 O O . ASP A 1 276 ? -28.048 -17.387 28.148 1.00 33.09 276 ASP A O 1
ATOM 2202 N N . SER A 1 277 ? -27.657 -15.744 26.676 1.00 25.66 277 SER A N 1
ATOM 2203 C CA . SER A 1 277 ? -26.422 -16.235 26.025 1.00 25.66 277 SER A CA 1
ATOM 2204 C C . SER A 1 277 ? -26.194 -15.426 24.737 1.00 25.66 277 SER A C 1
ATOM 2206 O O . SER A 1 277 ? -26.935 -15.571 23.775 1.00 25.66 277 SER A O 1
ATOM 2208 N N . SER A 1 278 ? -25.328 -14.409 24.692 1.00 33.97 278 SER A N 1
ATOM 2209 C CA . SER A 1 278 ? -23.861 -14.504 24.555 1.00 33.97 278 SER A CA 1
ATOM 2210 C C . SER A 1 278 ? -23.388 -15.525 23.509 1.00 33.97 278 SER A C 1
ATOM 2212 O O . SER A 1 278 ? -22.723 -16.515 23.807 1.00 33.97 278 SER A O 1
ATOM 2214 N N . SER A 1 279 ? -23.703 -15.249 22.241 1.00 25.80 279 SER A N 1
ATOM 2215 C CA . SER A 1 279 ? -22.981 -15.801 21.093 1.00 25.80 279 SER A CA 1
ATOM 2216 C C . SER A 1 279 ? -21.759 -14.942 20.754 1.00 25.80 279 SER A C 1
ATOM 2218 O O . SER A 1 279 ? -21.808 -13.714 20.805 1.00 25.80 279 SER A O 1
ATOM 2220 N N . ALA A 1 280 ? -20.660 -15.619 20.424 1.00 28.97 280 ALA A N 1
ATOM 2221 C CA . ALA A 1 280 ? -19.370 -15.050 20.052 1.00 28.97 280 ALA A CA 1
ATOM 2222 C C . ALA A 1 280 ? -19.485 -13.971 18.961 1.00 28.97 280 ALA A C 1
ATOM 2224 O O . ALA A 1 280 ? -20.282 -14.088 18.033 1.00 28.97 280 ALA A O 1
ATOM 2225 N N . GLY A 1 281 ? -18.679 -12.920 19.123 1.00 34.72 281 GLY A N 1
ATOM 2226 C CA . GLY A 1 281 ? -18.827 -11.650 18.430 1.00 34.72 281 GLY A CA 1
ATOM 2227 C C . GLY A 1 281 ? -18.692 -11.717 16.914 1.00 34.72 281 GLY A C 1
ATOM 2228 O O . GLY A 1 281 ? -17.675 -12.146 16.387 1.00 34.72 281 GLY A O 1
ATOM 2229 N N . GLU A 1 282 ? -19.698 -11.173 16.244 1.00 30.25 282 GLU A N 1
ATOM 2230 C CA . GLU A 1 282 ? -19.595 -10.418 14.999 1.00 30.25 282 GLU A CA 1
ATOM 2231 C C . GLU A 1 282 ? -20.898 -9.590 14.907 1.00 30.25 282 GLU A C 1
ATOM 2233 O O . GLU A 1 282 ? -21.983 -10.143 14.804 1.00 30.25 282 GLU A O 1
ATOM 2238 N N . TYR A 1 283 ? -20.760 -8.264 15.052 1.00 40.44 283 TYR A N 1
ATOM 2239 C CA . TYR A 1 283 ? -21.714 -7.187 14.728 1.00 40.44 283 TYR A CA 1
ATOM 2240 C C . TYR A 1 283 ? -23.215 -7.407 15.028 1.00 40.44 283 TYR A C 1
ATOM 2242 O O . TYR A 1 283 ? -23.975 -7.811 14.154 1.00 40.44 283 TYR A O 1
ATOM 2250 N N . GLU A 1 284 ? -23.685 -6.974 16.204 1.00 26.42 284 GLU A N 1
ATOM 2251 C CA . GLU A 1 284 ? -25.108 -6.638 16.382 1.00 26.42 284 GLU A CA 1
ATOM 2252 C C . GLU A 1 284 ? -25.373 -5.198 15.895 1.00 26.42 284 GLU A C 1
ATOM 2254 O O . GLU A 1 284 ? -24.741 -4.260 16.396 1.00 26.42 284 GLU A O 1
ATOM 2259 N N . PRO A 1 285 ? -26.296 -4.970 14.940 1.00 30.17 285 PRO A N 1
ATOM 2260 C CA . PRO A 1 285 ? -26.818 -3.638 14.684 1.00 30.17 285 PRO A CA 1
ATOM 2261 C C . PRO A 1 285 ? -27.734 -3.239 15.846 1.00 30.17 285 PRO A C 1
ATOM 2263 O O . PRO A 1 285 ? -28.650 -3.971 16.218 1.00 30.17 285 PRO A O 1
ATOM 2266 N N . LEU A 1 286 ? -27.489 -2.060 16.420 1.00 31.33 286 LEU A N 1
ATOM 2267 C CA . LEU A 1 286 ? -28.350 -1.468 17.440 1.00 31.33 286 LEU A CA 1
ATOM 2268 C C . LEU A 1 286 ? -29.768 -1.297 16.876 1.00 31.33 286 LEU A C 1
ATOM 2270 O O . LEU A 1 286 ? -30.024 -0.427 16.045 1.00 31.33 286 LEU A O 1
ATOM 2274 N N . VAL A 1 287 ? -30.693 -2.129 17.349 1.00 25.83 287 VAL A N 1
ATOM 2275 C CA . VAL A 1 287 ? -32.133 -1.945 17.166 1.00 25.83 287 VAL A CA 1
ATOM 2276 C C . VAL A 1 287 ? -32.527 -0.663 17.902 1.00 25.83 287 VAL A C 1
ATOM 2278 O O . VAL A 1 287 ? -32.491 -0.604 19.131 1.00 25.83 287 VAL A O 1
ATOM 2281 N N . CYS A 1 288 ? -32.887 0.385 17.158 1.00 28.03 288 CYS A N 1
ATOM 2282 C CA . CYS A 1 288 ? -33.450 1.599 17.738 1.00 28.03 288 CYS A CA 1
ATOM 2283 C C . CYS A 1 288 ? -34.808 1.274 18.375 1.00 28.03 288 CYS A C 1
ATOM 2285 O O . CYS A 1 288 ? -35.770 0.913 17.698 1.00 28.03 288 CYS A O 1
ATOM 2287 N N . ARG A 1 289 ? -34.868 1.403 19.700 1.00 26.61 289 ARG A N 1
ATOM 2288 C CA . ARG A 1 289 ? -36.090 1.381 20.503 1.00 26.61 289 ARG A CA 1
ATOM 2289 C C . ARG A 1 289 ? -36.962 2.575 20.100 1.00 26.61 289 ARG A C 1
ATOM 2291 O O . ARG A 1 289 ? -36.541 3.718 20.247 1.00 26.61 289 ARG A O 1
ATOM 2298 N N . ASN A 1 290 ? -38.160 2.297 19.590 1.00 31.33 290 ASN A N 1
ATOM 2299 C CA . ASN A 1 290 ? -39.192 3.305 19.364 1.00 31.33 290 ASN A CA 1
ATOM 2300 C C . ASN A 1 290 ? -39.681 3.828 20.719 1.00 31.33 290 ASN A C 1
ATOM 2302 O O . ASN A 1 290 ? -40.334 3.094 21.460 1.00 31.33 290 ASN A O 1
ATOM 2306 N N . GLU A 1 291 ? -39.396 5.090 21.024 1.00 31.61 291 GLU A N 1
ATOM 2307 C CA . GLU A 1 291 ? -40.128 5.844 22.040 1.00 31.61 291 GLU A CA 1
ATOM 2308 C C . GLU A 1 291 ? -40.861 6.992 21.344 1.00 31.61 291 GLU A C 1
ATOM 2310 O O . GLU A 1 291 ? -40.268 7.847 20.685 1.00 31.61 291 GLU A O 1
ATOM 2315 N N . ASN A 1 292 ? -42.187 6.907 21.418 1.00 32.75 292 ASN A N 1
ATOM 2316 C CA . ASN A 1 292 ? -43.138 7.784 20.759 1.00 32.75 292 ASN A CA 1
ATOM 2317 C C . ASN A 1 292 ? -43.095 9.208 21.335 1.00 32.75 292 ASN A C 1
ATOM 2319 O O . ASN A 1 292 ? -42.997 9.401 22.542 1.00 32.75 292 ASN A O 1
ATOM 2323 N N . GLU A 1 293 ? -43.247 10.167 20.418 1.00 43.06 293 GLU A N 1
ATOM 2324 C CA . GLU A 1 293 ? -44.011 11.416 20.540 1.00 43.06 293 GLU A CA 1
ATOM 2325 C C . GLU A 1 293 ? -43.883 12.230 21.841 1.00 43.06 293 GLU A C 1
ATOM 2327 O O . GLU A 1 293 ? -44.544 11.950 22.836 1.00 43.06 293 GLU A O 1
ATOM 2332 N N . THR A 1 294 ? -43.102 13.322 21.778 1.00 37.38 294 THR A N 1
ATOM 2333 C CA . THR A 1 294 ? -43.444 14.673 22.321 1.00 37.38 294 THR A CA 1
ATOM 2334 C C . THR A 1 294 ? -42.335 15.737 22.128 1.00 37.38 294 THR A C 1
ATOM 2336 O O . THR A 1 294 ? -42.332 16.760 22.805 1.00 37.38 294 THR A O 1
ATOM 2339 N N . ILE A 1 295 ? -41.402 15.575 21.175 1.00 41.31 295 ILE A N 1
ATOM 2340 C CA . ILE A 1 295 ? -40.304 16.545 20.941 1.00 41.31 295 ILE A CA 1
ATOM 2341 C C . ILE A 1 295 ? -40.206 16.933 19.456 1.00 41.31 295 ILE A C 1
ATOM 2343 O O . ILE A 1 295 ? -39.141 16.850 18.856 1.00 41.31 295 ILE A O 1
ATOM 2347 N N . TYR A 1 296 ? -41.310 17.319 18.813 1.00 37.34 296 TYR A N 1
ATOM 2348 C CA . TYR A 1 296 ? -41.261 17.677 17.385 1.00 37.34 296 TYR A CA 1
ATOM 2349 C C . TYR A 1 296 ? -41.023 19.171 17.099 1.00 37.34 296 TYR A C 1
ATOM 2351 O O . TYR A 1 296 ? -40.477 19.490 16.049 1.00 37.34 296 TYR A O 1
ATOM 2359 N N . ASP A 1 297 ? -41.251 20.079 18.057 1.00 38.47 297 ASP A N 1
ATOM 2360 C CA . ASP A 1 297 ? -41.201 21.526 17.762 1.00 38.47 297 ASP A CA 1
ATOM 2361 C C . ASP A 1 297 ? -39.934 22.276 18.232 1.00 38.47 297 ASP A C 1
ATOM 2363 O O . ASP A 1 297 ? -39.707 23.416 17.826 1.00 38.47 297 ASP A O 1
ATOM 2367 N N . GLN A 1 298 ? -39.037 21.655 19.014 1.00 38.97 298 GLN A N 1
ATOM 2368 C CA . GLN A 1 298 ? -37.749 22.274 19.409 1.00 38.97 298 GLN A CA 1
ATOM 2369 C C . GLN A 1 298 ? -36.530 21.799 18.592 1.00 38.97 298 GLN A C 1
ATOM 2371 O O . GLN A 1 298 ? -35.473 22.432 18.631 1.00 38.97 298 GLN A O 1
ATOM 2376 N N . ILE A 1 299 ? -36.663 20.737 17.789 1.00 48.16 299 ILE A N 1
ATOM 2377 C CA . ILE A 1 299 ? -35.548 20.122 17.040 1.00 48.16 299 ILE A CA 1
ATOM 2378 C C . ILE A 1 299 ? -35.271 20.837 15.701 1.00 48.16 299 ILE A C 1
ATOM 2380 O O . ILE A 1 299 ? -34.155 20.791 15.179 1.00 48.16 299 ILE A O 1
ATOM 2384 N N . GLN A 1 300 ? -36.227 21.587 15.149 1.00 43.84 300 GLN A N 1
ATOM 2385 C CA . GLN A 1 300 ? -36.152 22.037 13.752 1.00 43.84 300 GLN A CA 1
ATOM 2386 C C . GLN A 1 300 ? -35.310 23.310 13.508 1.00 43.84 300 GLN A C 1
ATOM 2388 O O . GLN A 1 300 ? -34.891 23.561 12.380 1.00 43.84 300 GLN A O 1
ATOM 2393 N N . LYS A 1 301 ? -34.990 24.100 14.548 1.00 42.88 301 LYS A N 1
ATOM 2394 C CA . LYS A 1 301 ? -34.092 25.276 14.431 1.00 42.88 301 LYS A CA 1
ATOM 2395 C C . LYS A 1 301 ? -32.626 24.993 14.795 1.00 42.88 301 LYS A C 1
ATOM 2397 O O . LYS A 1 301 ? -31.748 25.666 14.260 1.00 42.88 301 LYS A O 1
ATOM 2402 N N . ASN A 1 302 ? -32.340 23.980 15.620 1.00 51.28 302 ASN A N 1
ATOM 2403 C CA . ASN A 1 302 ? -30.962 23.596 15.976 1.00 51.28 302 ASN A CA 1
ATOM 2404 C C . ASN A 1 302 ? -30.321 22.613 14.981 1.00 51.28 302 ASN A C 1
ATOM 2406 O O . ASN A 1 302 ? -29.108 22.666 14.776 1.00 51.28 302 ASN A O 1
ATOM 2410 N N . THR A 1 303 ? -31.122 21.801 14.287 1.00 57.47 303 THR A N 1
ATOM 2411 C CA . THR A 1 303 ? -30.653 20.813 13.297 1.00 57.47 303 THR A CA 1
ATOM 2412 C C . THR A 1 303 ? -29.916 21.443 12.117 1.00 57.47 303 THR A C 1
ATOM 2414 O O . THR A 1 303 ? -28.828 20.989 11.779 1.00 57.47 303 THR A O 1
ATOM 2417 N N . ASN A 1 304 ? -30.413 22.540 11.536 1.00 62.47 304 ASN A N 1
ATOM 2418 C CA . ASN A 1 304 ? -29.735 23.184 10.399 1.00 62.47 304 ASN A CA 1
ATOM 2419 C C . ASN A 1 304 ? -28.344 23.732 10.764 1.00 62.47 304 ASN A C 1
ATOM 2421 O O . ASN A 1 304 ? -27.417 23.659 9.958 1.00 62.47 304 ASN A O 1
ATOM 2425 N N . SER A 1 305 ? -28.173 24.251 11.985 1.00 70.00 305 SER A N 1
ATOM 2426 C CA . SER A 1 305 ? -26.879 24.771 12.446 1.00 70.00 305 SER A CA 1
ATOM 2427 C C . SER A 1 305 ? -25.860 23.655 12.709 1.00 70.00 305 SER A C 1
ATOM 2429 O O . SER A 1 305 ? -24.688 23.805 12.365 1.00 70.00 305 SER A O 1
ATOM 2431 N N . GLU A 1 306 ? -26.295 22.516 13.257 1.00 71.94 306 GLU A N 1
ATOM 2432 C CA . GLU A 1 306 ? -25.430 21.361 13.513 1.00 71.94 306 GLU A CA 1
ATOM 2433 C C . GLU A 1 306 ? -25.094 20.587 12.239 1.00 71.94 306 GLU A C 1
ATOM 2435 O O . GLU A 1 306 ? -23.939 20.207 12.042 1.00 71.94 306 GLU A O 1
ATOM 2440 N N . ILE A 1 307 ? -26.056 20.444 11.323 1.00 76.62 307 ILE A N 1
ATOM 2441 C CA . ILE A 1 307 ? -25.831 19.882 9.987 1.00 76.62 307 ILE A CA 1
ATOM 2442 C C . ILE A 1 307 ? -24.806 20.731 9.231 1.00 76.62 307 ILE A C 1
ATOM 2444 O O . ILE A 1 307 ? -23.853 20.187 8.672 1.00 76.62 307 ILE A O 1
ATOM 2448 N N . ASN A 1 308 ? -24.940 22.061 9.255 1.00 80.56 308 ASN A N 1
ATOM 2449 C CA . ASN A 1 308 ? -23.973 22.949 8.610 1.00 80.56 308 ASN A CA 1
ATOM 2450 C C . ASN A 1 308 ? -22.589 22.855 9.262 1.00 80.56 308 ASN A C 1
ATOM 2452 O O . ASN A 1 308 ? -21.599 22.749 8.545 1.00 80.56 308 ASN A O 1
ATOM 2456 N N . LYS A 1 309 ? -22.499 22.798 10.599 1.00 81.44 309 LYS A N 1
ATOM 2457 C CA . LYS A 1 309 ? -21.222 22.572 11.300 1.00 81.44 309 LYS A CA 1
ATOM 2458 C C . LYS A 1 309 ? -20.578 21.243 10.893 1.00 81.44 309 LYS A C 1
ATOM 2460 O O . LYS A 1 309 ? -19.402 21.238 10.542 1.00 81.44 309 LYS A O 1
ATOM 2465 N N . ARG A 1 310 ? -21.327 20.134 10.890 1.00 82.31 310 ARG A N 1
ATOM 2466 C CA . ARG A 1 310 ? -20.840 18.805 10.471 1.00 82.31 310 ARG A CA 1
ATOM 2467 C C . ARG A 1 310 ? -20.347 18.817 9.027 1.00 82.31 310 ARG A C 1
ATOM 2469 O O . ARG A 1 310 ? -19.248 18.345 8.760 1.00 82.31 310 ARG A O 1
ATOM 2476 N N . ARG A 1 311 ? -21.100 19.425 8.105 1.00 85.50 311 ARG A N 1
ATOM 2477 C CA . ARG A 1 311 ? -20.681 19.584 6.700 1.00 85.50 311 ARG A CA 1
ATOM 2478 C C . ARG A 1 311 ? -19.390 20.390 6.573 1.00 85.50 311 ARG A C 1
ATOM 2480 O O . ARG A 1 311 ? -18.504 19.973 5.835 1.00 85.50 311 ARG A O 1
ATOM 2487 N N . THR A 1 312 ? -19.255 21.490 7.313 1.00 86.75 312 THR A N 1
ATOM 2488 C CA . THR A 1 312 ? -18.024 22.295 7.330 1.00 86.75 312 THR A CA 1
ATOM 2489 C C . THR A 1 312 ? -16.834 21.495 7.857 1.00 86.75 312 THR A C 1
ATOM 2491 O O . THR A 1 312 ? -15.761 21.556 7.266 1.00 86.75 312 THR A O 1
ATOM 2494 N N . TRP A 1 313 ? -17.012 20.700 8.918 1.00 88.50 313 TRP A N 1
ATOM 2495 C CA . TRP A 1 313 ? -15.950 19.838 9.447 1.00 88.50 313 TRP A CA 1
ATOM 2496 C C . TRP A 1 313 ? -15.544 18.736 8.469 1.00 88.50 313 TRP A C 1
ATOM 2498 O O . TRP A 1 313 ? -14.348 18.520 8.281 1.00 88.50 313 TRP A O 1
ATOM 2508 N N . ILE A 1 314 ? -16.502 18.085 7.804 1.00 90.25 314 ILE A N 1
ATOM 2509 C CA . ILE A 1 314 ? -16.219 17.105 6.744 1.00 90.25 314 ILE A CA 1
ATOM 2510 C C . ILE A 1 314 ? -15.425 17.773 5.620 1.00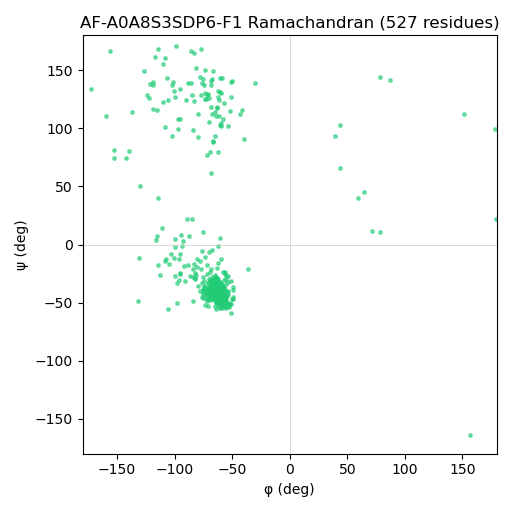 90.25 314 ILE A C 1
ATOM 2512 O O . ILE A 1 314 ? -14.367 17.279 5.242 1.00 90.25 314 ILE A O 1
ATOM 2516 N N . PHE A 1 315 ? -15.893 18.923 5.126 1.00 92.06 315 PHE A N 1
ATOM 2517 C CA . PHE A 1 315 ? -15.213 19.655 4.062 1.00 92.06 315 PHE A CA 1
ATOM 2518 C C . PHE A 1 315 ? -13.789 20.049 4.464 1.00 92.06 315 PHE A C 1
ATOM 2520 O O . PHE A 1 315 ? -12.859 19.806 3.704 1.00 92.06 315 PHE A O 1
ATOM 2527 N N . ALA A 1 316 ? -13.590 20.583 5.671 1.00 91.81 316 ALA A N 1
ATOM 2528 C CA . ALA A 1 316 ? -12.269 20.963 6.164 1.00 91.81 316 ALA A CA 1
ATOM 2529 C C . ALA A 1 316 ? -11.313 19.761 6.258 1.00 91.81 316 ALA A C 1
ATOM 2531 O O . ALA A 1 316 ? -10.164 19.862 5.834 1.00 91.81 316 ALA A O 1
ATOM 2532 N N . ASN A 1 317 ? -11.792 18.612 6.749 1.00 92.06 317 ASN A N 1
ATOM 2533 C CA . ASN A 1 317 ? -10.990 17.390 6.873 1.00 92.06 317 ASN A CA 1
ATOM 2534 C C . ASN A 1 317 ? -10.774 16.655 5.541 1.00 92.06 317 ASN A C 1
ATOM 2536 O O . ASN A 1 317 ? -10.007 15.702 5.512 1.00 92.06 317 ASN A O 1
ATOM 2540 N N . ILE A 1 318 ? -11.396 17.099 4.446 1.00 93.88 318 ILE A N 1
ATOM 2541 C CA . ILE A 1 318 ? -11.066 16.661 3.083 1.00 93.88 318 ILE A CA 1
ATOM 2542 C C . ILE A 1 318 ? -10.136 17.681 2.417 1.00 93.88 318 ILE A C 1
ATOM 2544 O O . ILE A 1 318 ? -9.079 17.319 1.910 1.00 93.88 318 ILE A O 1
ATOM 2548 N N . ALA A 1 319 ? -10.497 18.965 2.449 1.00 94.31 319 ALA A N 1
ATOM 2549 C CA . ALA A 1 319 ? -9.773 20.028 1.763 1.00 94.31 319 ALA A CA 1
ATOM 2550 C C . ALA A 1 319 ? -8.352 20.215 2.309 1.00 94.31 319 ALA A C 1
ATOM 2552 O O . ALA A 1 319 ? -7.411 20.367 1.538 1.00 94.31 319 ALA A O 1
ATOM 2553 N N . PHE A 1 320 ? -8.171 20.185 3.629 1.00 93.25 320 PHE A N 1
ATOM 2554 C CA . PHE A 1 320 ? -6.871 20.461 4.234 1.00 93.25 320 PHE A CA 1
ATOM 2555 C C . PHE A 1 320 ? -5.816 19.366 3.953 1.00 93.25 320 PHE A C 1
ATOM 2557 O O . PHE A 1 320 ? -4.715 19.725 3.537 1.00 93.25 320 PHE A O 1
ATOM 2564 N N . PRO A 1 321 ? -6.118 18.054 4.064 1.00 92.94 321 PRO A N 1
ATOM 2565 C CA . PRO A 1 321 ? -5.265 16.986 3.528 1.00 92.94 321 PRO A CA 1
ATOM 2566 C C . PRO A 1 321 ? -4.830 17.165 2.076 1.00 92.94 321 PRO A C 1
ATOM 2568 O O . PRO A 1 321 ? -3.657 16.973 1.753 1.00 92.94 321 PRO A O 1
ATOM 2571 N N . VAL A 1 322 ? -5.769 17.545 1.205 1.00 93.88 322 VAL A N 1
ATOM 2572 C CA . VAL A 1 322 ? -5.486 17.780 -0.214 1.00 93.88 322 VAL A CA 1
ATOM 2573 C C . VAL A 1 322 ? -4.517 18.951 -0.358 1.00 93.88 322 VAL A C 1
ATOM 2575 O O . VAL A 1 322 ? -3.493 18.810 -1.017 1.00 93.88 322 VAL A O 1
ATOM 2578 N N . LEU A 1 323 ? -4.772 20.069 0.329 1.00 92.94 323 LEU A N 1
ATOM 2579 C CA . LEU A 1 323 ? -3.904 21.251 0.301 1.00 92.94 323 LEU A CA 1
ATOM 2580 C C . LEU A 1 323 ? -2.479 20.968 0.794 1.00 92.94 323 LEU A C 1
ATOM 2582 O O . LEU A 1 323 ? -1.535 21.502 0.222 1.00 92.94 323 LEU A O 1
ATOM 2586 N N . ILE A 1 324 ? -2.310 20.125 1.819 1.00 91.69 324 ILE A N 1
ATOM 2587 C CA . ILE A 1 324 ? -0.978 19.723 2.307 1.00 91.69 324 ILE A CA 1
ATOM 2588 C C . ILE A 1 324 ? -0.240 18.839 1.297 1.00 91.69 324 ILE A C 1
ATOM 2590 O O . ILE A 1 324 ? 0.986 18.879 1.254 1.00 91.69 324 ILE A O 1
ATOM 2594 N N . SER A 1 325 ? -0.963 18.052 0.498 1.00 90.44 325 SER A N 1
ATOM 2595 C CA . SER A 1 325 ? -0.353 17.112 -0.453 1.00 90.44 325 SER A CA 1
ATOM 2596 C C . SER A 1 325 ? 0.056 17.797 -1.766 1.00 90.44 325 SER A C 1
ATOM 2598 O O . SER A 1 325 ? 1.058 17.423 -2.360 1.00 90.44 325 SER A O 1
ATOM 2600 N N . ILE A 1 326 ? -0.639 18.868 -2.180 1.00 90.56 326 ILE A N 1
ATOM 2601 C CA . ILE A 1 326 ? -0.355 19.600 -3.433 1.00 90.56 326 ILE A CA 1
ATOM 2602 C C . ILE A 1 326 ? 1.133 19.974 -3.610 1.00 90.56 326 ILE A C 1
ATOM 2604 O O . ILE A 1 326 ? 1.657 19.742 -4.700 1.00 90.56 326 ILE A O 1
ATOM 2608 N N . PRO A 1 327 ? 1.845 20.536 -2.608 1.00 90.00 327 PRO A N 1
ATOM 2609 C CA . PRO A 1 327 ? 3.271 20.823 -2.744 1.00 90.00 327 PRO A CA 1
ATOM 2610 C C . PRO A 1 327 ? 4.107 19.590 -3.104 1.00 90.00 327 PRO A C 1
ATOM 2612 O O . PRO A 1 327 ? 4.920 19.682 -4.021 1.00 90.00 327 PRO A O 1
ATOM 2615 N N . SER A 1 328 ? 3.879 18.445 -2.444 1.00 85.31 328 SER A N 1
ATOM 2616 C CA . SER A 1 328 ? 4.567 17.179 -2.752 1.00 85.31 328 SER A CA 1
ATOM 2617 C C . SER A 1 328 ? 4.357 16.806 -4.217 1.00 85.31 328 SER A C 1
ATOM 2619 O O . SER A 1 328 ? 5.326 16.653 -4.963 1.00 85.31 328 SER A O 1
ATOM 2621 N N . THR A 1 329 ? 3.098 16.808 -4.671 1.00 85.69 329 THR A N 1
ATOM 2622 C CA . THR A 1 329 ? 2.751 16.527 -6.068 1.00 85.69 329 THR A CA 1
ATOM 2623 C C . THR A 1 329 ? 3.478 17.464 -7.044 1.00 85.69 329 THR A C 1
ATOM 2625 O O . THR A 1 329 ? 4.028 17.012 -8.048 1.00 85.69 329 THR A O 1
ATOM 2628 N N . ILE A 1 330 ? 3.511 18.773 -6.762 1.00 87.38 330 ILE A N 1
ATOM 2629 C CA . ILE A 1 330 ? 4.170 19.768 -7.622 1.00 87.38 330 ILE A CA 1
ATOM 2630 C C . ILE A 1 330 ? 5.672 19.497 -7.710 1.00 87.38 330 ILE A C 1
ATOM 2632 O O . ILE A 1 330 ? 6.208 19.453 -8.815 1.00 87.38 330 ILE A O 1
ATOM 2636 N N . PHE A 1 331 ? 6.359 19.305 -6.581 1.00 85.25 331 PHE A N 1
ATOM 2637 C CA . PHE A 1 331 ? 7.804 19.052 -6.585 1.00 85.25 331 PHE A CA 1
ATOM 2638 C C . PHE A 1 331 ? 8.158 17.720 -7.245 1.00 85.25 331 PHE A C 1
ATOM 2640 O O . PHE A 1 331 ? 9.176 17.628 -7.932 1.00 85.25 331 PHE A O 1
ATOM 2647 N N . LEU A 1 332 ? 7.294 16.718 -7.110 1.00 80.62 332 LEU A N 1
ATOM 2648 C CA . LEU A 1 332 ? 7.457 15.428 -7.764 1.00 80.62 332 LEU A CA 1
ATOM 2649 C C . LEU A 1 332 ? 7.355 15.561 -9.297 1.00 80.62 332 LEU A C 1
ATOM 2651 O O . LEU A 1 332 ? 8.227 15.072 -10.013 1.00 80.62 332 LEU A O 1
ATOM 2655 N N . ILE A 1 333 ? 6.367 16.316 -9.799 1.00 82.06 333 ILE A N 1
ATOM 2656 C CA . ILE A 1 333 ? 6.234 16.644 -11.232 1.00 82.06 333 ILE A CA 1
ATOM 2657 C C . ILE A 1 333 ? 7.416 17.488 -11.722 1.00 82.06 333 ILE A C 1
ATOM 2659 O O . ILE A 1 333 ? 7.951 17.248 -12.807 1.00 82.06 333 ILE A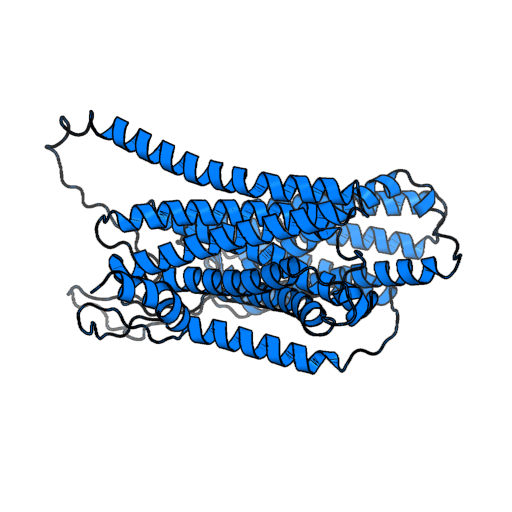 O 1
ATOM 2663 N N . LEU A 1 334 ? 7.830 18.493 -10.943 1.00 82.75 334 LEU A N 1
ATOM 2664 C CA . LEU A 1 334 ? 8.965 19.343 -11.296 1.00 82.75 334 LEU A CA 1
ATOM 2665 C C . LEU A 1 334 ? 10.239 18.524 -11.423 1.00 82.75 334 LEU A C 1
ATOM 2667 O O . LEU A 1 334 ? 10.976 18.733 -12.381 1.00 82.75 334 LEU A O 1
ATOM 2671 N N . LYS A 1 335 ? 10.486 17.566 -10.527 1.00 75.31 335 LYS A N 1
ATOM 2672 C CA . LYS A 1 335 ? 11.686 16.744 -10.648 1.00 75.31 335 LYS A CA 1
ATOM 2673 C C . LYS A 1 335 ? 11.635 15.817 -11.860 1.00 75.31 335 LYS A C 1
ATOM 2675 O O . LYS A 1 335 ? 12.648 15.706 -12.541 1.00 75.31 335 LYS A O 1
ATOM 2680 N N . ILE A 1 336 ? 10.489 15.210 -12.180 1.00 74.56 336 ILE A N 1
ATOM 2681 C CA . ILE A 1 336 ? 10.366 14.396 -13.406 1.00 74.56 336 ILE A CA 1
ATOM 2682 C C . ILE A 1 336 ? 10.807 15.203 -14.636 1.00 74.56 336 ILE A C 1
ATOM 2684 O O . ILE A 1 336 ? 11.521 14.694 -15.496 1.00 74.56 336 ILE A O 1
ATOM 2688 N N . ASN A 1 337 ? 10.444 16.487 -14.688 1.00 73.69 337 ASN A N 1
ATOM 2689 C CA . ASN A 1 337 ? 10.781 17.363 -15.809 1.00 73.69 337 ASN A CA 1
ATOM 2690 C C . ASN A 1 337 ? 12.181 18.002 -15.718 1.00 73.69 337 ASN A C 1
ATOM 2692 O O . ASN A 1 337 ? 12.773 18.315 -16.748 1.00 73.69 337 ASN A O 1
ATOM 2696 N N . ALA A 1 338 ? 12.714 18.214 -14.514 1.00 69.62 338 ALA A N 1
ATOM 2697 C CA . ALA A 1 338 ? 13.967 18.926 -14.252 1.00 69.62 338 ALA A CA 1
ATOM 2698 C C . ALA A 1 338 ? 15.046 18.000 -13.661 1.00 69.62 338 ALA A C 1
ATOM 2700 O O . ALA A 1 338 ? 15.762 18.407 -12.751 1.00 69.62 338 ALA A O 1
ATOM 2701 N N . SER A 1 339 ? 15.141 16.764 -14.174 1.00 61.31 339 SER A N 1
ATOM 2702 C CA . SER A 1 339 ? 15.762 15.547 -13.601 1.00 61.31 339 SER A CA 1
ATOM 2703 C C . SER A 1 339 ? 17.052 15.674 -12.768 1.00 61.31 339 SER A C 1
ATOM 2705 O O . SER A 1 339 ? 17.322 14.797 -11.950 1.00 61.31 339 SER A O 1
ATOM 2707 N N . ASN A 1 340 ? 17.830 16.749 -12.907 1.00 64.81 340 ASN A N 1
ATOM 2708 C CA . ASN A 1 340 ? 19.116 16.951 -12.235 1.00 64.81 340 ASN A CA 1
ATOM 2709 C C . ASN A 1 340 ? 19.154 18.122 -11.237 1.00 64.81 340 ASN A C 1
ATOM 2711 O O . ASN A 1 340 ? 20.228 18.435 -10.733 1.00 64.81 340 ASN A O 1
ATOM 2715 N N . ASP A 1 341 ? 18.031 18.777 -10.935 1.00 74.56 341 ASP A N 1
ATOM 2716 C CA . ASP A 1 341 ? 18.030 19.853 -9.941 1.00 74.56 341 ASP A CA 1
ATOM 2717 C C . ASP A 1 341 ? 18.009 19.274 -8.513 1.00 74.56 341 ASP A C 1
ATOM 2719 O O . ASP A 1 341 ? 17.039 18.629 -8.089 1.00 74.56 341 ASP A O 1
ATOM 2723 N N . GLU A 1 342 ? 19.112 19.458 -7.782 1.00 76.81 342 GLU A N 1
ATOM 2724 C CA . GLU A 1 342 ? 19.257 19.055 -6.377 1.00 76.81 342 GLU A CA 1
ATOM 2725 C C . GLU A 1 342 ? 18.304 19.839 -5.462 1.00 76.81 342 GLU A C 1
ATOM 2727 O O . GLU A 1 342 ? 17.788 19.284 -4.490 1.00 76.81 342 GLU A O 1
ATOM 2732 N N . SER A 1 343 ? 17.989 21.094 -5.801 1.00 80.88 343 SER A N 1
ATOM 2733 C CA . SER A 1 343 ? 17.120 21.950 -4.984 1.00 80.88 343 SER A CA 1
ATOM 2734 C C . SER A 1 343 ? 15.666 21.471 -4.982 1.00 80.88 343 SER A C 1
ATOM 2736 O O . SER A 1 343 ? 14.995 21.497 -3.949 1.00 80.88 343 SER A O 1
ATOM 2738 N N . VAL A 1 344 ? 15.190 20.956 -6.121 1.00 82.69 344 VAL A N 1
ATOM 2739 C CA . VAL A 1 344 ? 13.845 20.375 -6.261 1.00 82.69 344 VAL A CA 1
ATOM 2740 C C . VAL A 1 344 ? 13.718 19.102 -5.424 1.00 82.69 344 VAL A C 1
ATOM 2742 O O . VAL A 1 344 ? 12.689 18.862 -4.795 1.00 82.69 344 VAL A O 1
ATOM 2745 N N . GLU A 1 345 ? 14.774 18.292 -5.382 1.00 80.19 345 GLU A N 1
ATOM 2746 C CA . GLU A 1 345 ? 14.807 17.065 -4.590 1.00 80.19 345 GLU A CA 1
ATOM 2747 C C . GLU A 1 345 ? 14.875 17.338 -3.092 1.00 80.19 345 GLU A C 1
ATOM 2749 O O . GLU A 1 345 ? 14.194 16.679 -2.305 1.00 80.19 345 GLU A O 1
ATOM 2754 N N . GLU A 1 346 ? 15.673 18.317 -2.679 1.00 82.69 346 GLU A N 1
ATOM 2755 C CA . GLU A 1 346 ? 15.707 18.750 -1.289 1.00 82.69 346 GLU A CA 1
ATOM 2756 C C . GLU A 1 346 ? 14.339 19.280 -0.849 1.00 82.69 346 GLU A C 1
ATOM 2758 O O . GLU A 1 346 ? 13.815 18.828 0.171 1.00 82.69 346 GLU A O 1
ATOM 2763 N N . ALA A 1 347 ? 13.710 20.146 -1.650 1.00 85.44 347 ALA A N 1
ATOM 2764 C CA . ALA A 1 347 ? 12.371 20.657 -1.374 1.00 85.44 347 ALA A CA 1
ATOM 2765 C C . ALA A 1 347 ? 11.340 19.524 -1.239 1.00 85.44 347 ALA A C 1
ATOM 2767 O O . ALA A 1 347 ? 10.601 19.489 -0.254 1.00 85.44 347 ALA A O 1
ATOM 2768 N N . LEU A 1 348 ? 11.334 18.559 -2.166 1.00 86.00 348 LEU A N 1
ATOM 2769 C CA . LEU A 1 348 ? 10.461 17.383 -2.099 1.00 86.00 348 LEU A CA 1
ATOM 2770 C C . LEU A 1 348 ? 10.638 16.621 -0.777 1.00 86.00 348 LEU A C 1
ATOM 2772 O O . LEU A 1 348 ? 9.658 16.294 -0.108 1.00 86.00 348 LEU A O 1
ATOM 2776 N N . ASN A 1 349 ? 11.883 16.381 -0.358 1.00 85.25 349 ASN A N 1
ATOM 2777 C CA . ASN A 1 349 ? 12.168 15.687 0.898 1.00 85.25 349 ASN A CA 1
ATOM 2778 C C . ASN A 1 349 ? 11.719 16.490 2.129 1.00 85.25 349 ASN A C 1
ATOM 2780 O O . ASN A 1 349 ? 11.150 15.909 3.051 1.00 85.25 349 ASN A O 1
ATOM 2784 N N . ILE A 1 350 ? 11.906 17.816 2.139 1.00 87.25 350 ILE A N 1
ATOM 2785 C CA . ILE A 1 350 ? 11.414 18.688 3.218 1.00 87.25 350 ILE A CA 1
ATOM 2786 C C . ILE A 1 350 ? 9.889 18.580 3.335 1.00 87.25 350 ILE A C 1
ATOM 2788 O O . ILE A 1 350 ? 9.368 18.385 4.437 1.00 87.25 350 ILE A O 1
ATOM 2792 N N . PHE A 1 351 ? 9.167 18.677 2.215 1.00 88.81 351 PHE A N 1
ATOM 2793 C CA . PHE A 1 351 ? 7.705 18.602 2.210 1.00 88.81 351 PHE A CA 1
ATOM 2794 C C . PHE A 1 351 ? 7.192 17.220 2.623 1.00 88.81 351 PHE A C 1
ATOM 2796 O O . PHE A 1 351 ? 6.277 17.142 3.445 1.00 88.81 351 PHE A O 1
ATOM 2803 N N . ASN A 1 352 ? 7.828 16.142 2.160 1.00 87.88 352 ASN A N 1
ATOM 2804 C CA . ASN A 1 352 ? 7.499 14.781 2.585 1.00 87.88 352 ASN A CA 1
ATOM 2805 C C . ASN A 1 352 ? 7.717 14.590 4.092 1.00 87.88 352 ASN A C 1
ATOM 2807 O O . ASN A 1 352 ? 6.832 14.099 4.798 1.00 87.88 352 ASN A O 1
ATOM 2811 N N . GLY A 1 353 ? 8.861 15.038 4.618 1.00 88.75 353 GLY A N 1
ATOM 2812 C CA . GLY A 1 353 ? 9.144 15.010 6.053 1.00 88.75 353 GLY A CA 1
ATOM 2813 C C . GLY A 1 353 ? 8.122 15.813 6.864 1.00 88.75 353 GLY A C 1
ATOM 2814 O O . GLY A 1 353 ? 7.636 15.345 7.899 1.00 88.75 353 GLY A O 1
ATOM 2815 N N . PHE A 1 354 ? 7.732 16.993 6.377 1.00 90.94 354 PHE A N 1
ATOM 2816 C CA . PHE A 1 354 ? 6.706 17.834 6.995 1.00 90.94 354 PHE A CA 1
ATOM 2817 C C . PHE A 1 354 ? 5.326 17.159 7.010 1.00 90.94 354 PHE A C 1
ATOM 2819 O O . PHE A 1 354 ? 4.677 17.108 8.058 1.00 90.94 354 PHE A O 1
ATOM 2826 N N . GLN A 1 355 ? 4.893 16.582 5.887 1.00 90.56 355 GLN A N 1
ATOM 2827 C CA . GLN A 1 355 ? 3.611 15.884 5.768 1.00 90.56 355 GLN A CA 1
ATOM 2828 C C . GLN A 1 355 ? 3.528 14.691 6.729 1.00 90.56 355 GLN A C 1
ATOM 2830 O O . GLN A 1 355 ? 2.551 14.554 7.468 1.00 90.56 355 GLN A O 1
ATOM 2835 N N . VAL A 1 356 ? 4.576 13.864 6.789 1.00 91.12 356 VAL A N 1
ATOM 2836 C CA . VAL A 1 356 ? 4.648 12.727 7.720 1.00 91.12 356 VAL A CA 1
ATOM 2837 C C . VAL A 1 356 ? 4.652 13.191 9.177 1.00 91.12 356 VAL A C 1
ATOM 2839 O O . VAL A 1 356 ? 3.999 12.585 10.027 1.00 91.12 356 VAL A O 1
ATOM 2842 N N . THR A 1 357 ? 5.325 14.299 9.473 1.00 93.19 357 THR A N 1
ATOM 2843 C CA . THR A 1 357 ? 5.343 14.883 10.818 1.00 93.19 357 THR A CA 1
ATOM 2844 C C . THR A 1 357 ? 3.954 15.337 11.256 1.00 93.19 357 THR A C 1
ATOM 2846 O O . THR A 1 357 ? 3.540 15.046 12.380 1.00 93.19 357 THR A O 1
ATOM 2849 N N . ILE A 1 358 ? 3.189 15.983 10.367 1.00 92.75 358 ILE A N 1
ATOM 2850 C CA . ILE A 1 358 ? 1.785 16.330 10.630 1.00 92.75 358 ILE A CA 1
ATOM 2851 C C . ILE A 1 358 ? 0.973 15.071 10.936 1.00 92.75 358 ILE A C 1
ATOM 2853 O O . ILE A 1 358 ? 0.247 15.048 11.931 1.00 92.75 358 ILE A O 1
ATOM 2857 N N . LEU A 1 359 ? 1.112 14.015 10.129 1.00 92.06 359 LEU A N 1
ATOM 2858 C CA . LEU A 1 359 ? 0.404 12.752 10.359 1.00 92.06 359 LEU A CA 1
ATOM 2859 C C . LEU A 1 359 ? 0.735 12.151 11.727 1.00 92.06 359 LEU A C 1
ATOM 2861 O O . LEU A 1 359 ? -0.165 11.705 12.439 1.00 92.06 359 LEU A O 1
ATOM 2865 N N . LEU A 1 360 ? 2.004 12.192 12.136 1.00 93.69 360 LEU A N 1
ATOM 2866 C CA . LEU A 1 360 ? 2.420 11.709 13.447 1.00 93.69 360 LEU A CA 1
ATOM 2867 C C . LEU A 1 360 ? 1.796 12.533 14.584 1.00 93.69 360 LEU A C 1
ATOM 2869 O O . LEU A 1 360 ? 1.283 11.957 15.543 1.00 93.69 360 LEU A O 1
ATOM 2873 N N . PHE A 1 361 ? 1.766 13.865 14.473 1.00 93.00 361 PHE A N 1
ATOM 2874 C CA . PHE A 1 361 ? 1.091 14.721 15.458 1.00 93.00 361 PHE A CA 1
ATOM 2875 C C . PHE A 1 361 ? -0.406 14.419 15.561 1.00 93.00 361 PHE A C 1
ATOM 2877 O O . PHE A 1 361 ? -0.960 14.358 16.662 1.00 93.00 361 PHE A O 1
ATOM 2884 N N . VAL A 1 362 ? -1.055 14.199 14.420 1.00 92.75 362 VAL A N 1
ATOM 2885 C CA . VAL A 1 362 ? -2.467 13.828 14.340 1.00 92.75 362 VAL A CA 1
ATOM 2886 C C . VAL A 1 362 ? -2.719 12.476 15.024 1.00 92.75 362 VAL A C 1
ATOM 2888 O O . VAL A 1 362 ? -3.639 12.364 15.836 1.00 92.75 362 VAL A O 1
ATOM 2891 N N . LEU A 1 363 ? -1.858 11.479 14.801 1.00 92.25 363 LEU A N 1
ATOM 2892 C CA . LEU A 1 363 ? -1.935 10.173 15.469 1.00 92.25 363 LEU A CA 1
ATOM 2893 C C . LEU A 1 363 ? -1.705 10.269 16.982 1.00 92.25 363 LEU A C 1
ATOM 2895 O O . LEU A 1 363 ? -2.454 9.676 17.757 1.00 92.25 363 LEU A O 1
ATOM 2899 N N . ILE A 1 364 ? -0.718 11.053 17.427 1.00 91.25 364 ILE A N 1
ATOM 2900 C CA . ILE A 1 364 ? -0.467 11.292 18.858 1.00 91.25 364 ILE A CA 1
ATOM 2901 C C . ILE A 1 364 ? -1.695 11.937 19.514 1.00 91.25 364 ILE A C 1
ATOM 2903 O O . ILE A 1 364 ? -2.097 11.530 20.608 1.00 91.25 364 ILE A O 1
ATOM 2907 N N . LYS A 1 365 ? -2.336 12.902 18.840 1.00 89.38 365 LYS A N 1
ATOM 2908 C CA . LYS A 1 365 ? -3.599 13.496 19.299 1.00 89.38 365 LYS A CA 1
ATOM 2909 C C . LYS A 1 365 ? -4.699 12.436 19.417 1.00 89.38 365 LYS A C 1
ATOM 2911 O O . LYS A 1 365 ? -5.419 12.436 20.414 1.00 89.38 365 LYS A O 1
ATOM 2916 N N . CYS A 1 366 ? -4.823 11.520 18.458 1.00 88.31 366 CYS A N 1
ATOM 2917 C CA . CYS A 1 366 ? -5.786 10.422 18.549 1.00 88.31 366 CYS A CA 1
ATOM 2918 C C . CYS A 1 366 ? -5.518 9.506 19.747 1.00 88.31 366 CYS A C 1
ATOM 2920 O O . CYS A 1 366 ? -6.446 9.229 20.501 1.00 88.31 366 CYS A O 1
ATOM 2922 N N . PHE A 1 367 ? -4.271 9.088 19.978 1.00 86.31 367 PHE A N 1
ATOM 2923 C CA . PHE A 1 367 ? -3.912 8.291 21.157 1.00 86.31 367 PHE A CA 1
ATOM 2924 C C . PHE A 1 367 ? -4.200 9.027 22.472 1.00 86.31 367 PHE A C 1
ATOM 2926 O O . PHE A 1 367 ? -4.660 8.415 23.437 1.00 86.31 367 PHE A O 1
ATOM 2933 N N . TYR A 1 368 ? -3.978 10.344 22.508 1.00 85.94 368 TYR A N 1
ATOM 2934 C CA . TYR A 1 368 ? -4.325 11.176 23.658 1.00 85.94 368 TYR A CA 1
ATOM 2935 C C . TYR A 1 368 ? -5.833 11.149 23.947 1.00 85.94 368 TYR A C 1
ATOM 2937 O O . TYR A 1 368 ? -6.221 10.901 25.088 1.00 85.94 368 TYR A O 1
ATOM 2945 N N . LEU A 1 369 ? -6.669 11.344 22.919 1.00 82.88 369 LEU A N 1
ATOM 2946 C CA . LEU A 1 369 ? -8.134 11.325 23.037 1.00 82.88 369 LEU A CA 1
ATOM 2947 C C . LEU A 1 369 ? -8.677 9.937 23.401 1.00 82.88 369 LEU A C 1
ATOM 2949 O O . LEU A 1 369 ? -9.600 9.809 24.206 1.00 82.88 369 LEU A O 1
ATOM 2953 N N . LEU A 1 370 ? -8.071 8.890 22.840 1.00 79.00 370 LEU A N 1
ATOM 2954 C CA . LEU A 1 370 ? -8.426 7.504 23.127 1.00 79.00 370 LEU A CA 1
ATOM 2955 C C . LEU A 1 370 ? -8.215 7.177 24.609 1.00 79.00 370 LEU A C 1
ATOM 2957 O O . LEU A 1 370 ? -9.025 6.490 25.223 1.00 79.00 370 LEU A O 1
ATOM 2961 N N . GLN A 1 371 ? -7.143 7.709 25.201 1.00 74.69 371 GLN A N 1
ATOM 2962 C CA . GLN A 1 371 ? -6.852 7.530 26.617 1.00 74.69 371 GLN A CA 1
ATOM 2963 C C . GLN A 1 371 ? -7.750 8.366 27.534 1.00 74.69 371 GLN A C 1
ATOM 2965 O O . GLN A 1 371 ? -8.050 7.921 28.645 1.00 74.69 371 GLN A O 1
ATOM 2970 N N . SER A 1 372 ? -8.088 9.598 27.148 1.00 67.81 372 SER A N 1
ATOM 2971 C CA . SER A 1 372 ? -8.845 10.495 28.024 1.00 67.81 372 SER A CA 1
ATOM 2972 C C . SER A 1 372 ? -10.315 10.121 28.110 1.00 67.81 372 SER A C 1
ATOM 2974 O O . SER A 1 372 ? -10.872 10.165 29.207 1.00 67.81 372 SER A O 1
ATOM 2976 N N . ASP A 1 373 ? -10.911 9.746 26.979 1.00 67.19 373 ASP A N 1
ATOM 2977 C CA . ASP A 1 373 ? -12.362 9.831 26.824 1.00 67.19 373 ASP A CA 1
ATOM 2978 C C . ASP A 1 373 ? -12.999 8.542 26.272 1.00 67.19 373 ASP A C 1
ATOM 2980 O O . ASP A 1 373 ? -14.215 8.380 26.317 1.00 67.19 373 ASP A O 1
ATOM 2984 N N . CYS A 1 374 ? -12.211 7.582 25.778 1.00 68.69 374 CYS A N 1
ATOM 2985 C CA . CYS A 1 374 ? -12.758 6.348 25.208 1.00 68.69 374 CYS A CA 1
ATOM 2986 C C . CYS A 1 374 ? -12.635 5.174 26.188 1.00 68.69 374 CYS A C 1
ATOM 2988 O O . CYS A 1 374 ? -11.599 4.965 26.821 1.00 68.69 374 CYS A O 1
ATOM 2990 N N . LYS A 1 375 ? -13.696 4.365 26.294 1.00 69.75 375 LYS A N 1
ATOM 2991 C CA . LYS A 1 375 ? -13.680 3.114 27.064 1.00 69.75 375 LYS A CA 1
ATOM 2992 C C . LYS A 1 375 ? -13.497 1.928 26.115 1.00 69.75 375 LYS A C 1
ATOM 2994 O O . LYS A 1 375 ? -14.193 1.866 25.103 1.00 69.75 375 LYS A O 1
ATOM 2999 N N . PRO A 1 376 ? -12.586 0.995 26.417 1.00 70.44 376 PRO A N 1
ATOM 3000 C CA . PRO A 1 376 ? -12.381 -0.177 25.589 1.00 70.44 376 PRO A CA 1
ATOM 3001 C C . PRO A 1 376 ? -13.541 -1.163 25.759 1.00 70.44 376 PRO A C 1
ATOM 3003 O O . PRO A 1 376 ? -14.153 -1.264 26.828 1.00 70.44 376 PRO A O 1
ATOM 3006 N N . THR A 1 377 ? -13.829 -1.919 24.709 1.00 67.31 377 THR A N 1
ATOM 3007 C CA . THR A 1 377 ? -14.744 -3.058 24.750 1.00 67.31 377 THR A CA 1
ATOM 3008 C C . THR A 1 377 ? -14.073 -4.240 25.434 1.00 67.31 377 THR A C 1
ATOM 3010 O O . THR A 1 377 ? -12.896 -4.494 25.213 1.00 67.31 377 THR A O 1
ATOM 3013 N N . LYS A 1 378 ? -14.823 -5.016 26.225 1.00 60.97 378 LYS A N 1
ATOM 3014 C CA . LYS A 1 378 ? -14.314 -6.227 26.902 1.00 60.97 378 LYS A CA 1
ATOM 3015 C C . LYS A 1 378 ? -14.124 -7.438 25.970 1.00 60.97 378 LYS A C 1
ATOM 3017 O O . LYS A 1 378 ? -13.978 -8.553 26.454 1.00 60.97 378 LYS A O 1
ATOM 3022 N N . VAL A 1 379 ? -14.208 -7.238 24.660 1.00 61.84 379 VAL A N 1
ATOM 3023 C CA . VAL A 1 379 ? -14.110 -8.317 23.674 1.00 61.84 379 VAL A CA 1
ATOM 3024 C C . VAL A 1 379 ? -12.644 -8.469 23.292 1.00 61.84 379 VAL A C 1
ATOM 3026 O O . VAL A 1 379 ? -12.028 -7.488 22.880 1.00 61.84 379 VAL A O 1
ATOM 3029 N N . GLU A 1 380 ? -12.108 -9.678 23.455 1.00 60.09 380 GLU A N 1
ATOM 3030 C CA . GLU A 1 380 ? -10.764 -10.030 22.987 1.00 60.09 380 GLU A CA 1
ATOM 3031 C C . GLU A 1 380 ? -10.683 -9.856 21.472 1.00 60.09 380 GLU A C 1
ATOM 3033 O O . GLU A 1 380 ? -11.558 -10.306 20.721 1.00 60.09 380 GLU A O 1
ATOM 3038 N N . SER A 1 381 ? -9.636 -9.173 21.020 1.00 62.53 381 SER A N 1
ATOM 3039 C CA . SER A 1 381 ? -9.442 -8.875 19.610 1.00 62.53 381 SER A CA 1
ATOM 3040 C C . SER A 1 381 ? -8.498 -9.882 18.973 1.00 62.53 381 SER A C 1
ATOM 3042 O O . SER A 1 381 ? -7.289 -9.886 19.182 1.00 62.53 381 SER A O 1
ATOM 3044 N N . HIS A 1 382 ? -9.053 -10.764 18.147 1.00 67.88 382 HIS A N 1
ATOM 3045 C CA . HIS A 1 382 ? -8.238 -11.633 17.307 1.00 67.88 382 HIS A CA 1
ATOM 3046 C C . HIS A 1 382 ? -7.935 -10.952 15.972 1.00 67.88 382 HIS A C 1
ATOM 3048 O O . HIS A 1 382 ? -8.808 -10.333 15.357 1.00 67.88 382 HIS A O 1
ATOM 3054 N N . PHE A 1 383 ? -6.696 -11.101 15.499 1.00 67.50 383 PHE A N 1
ATOM 3055 C CA . PHE A 1 383 ? -6.309 -10.634 14.173 1.00 67.50 383 PHE A CA 1
ATOM 3056 C C . PHE A 1 383 ? -7.123 -11.354 13.096 1.00 67.50 383 PHE A C 1
ATOM 3058 O O . PHE A 1 383 ? -7.151 -12.582 13.008 1.00 67.50 383 PHE A O 1
ATOM 3065 N N . THR A 1 384 ? -7.787 -10.568 12.257 1.00 72.12 384 THR A N 1
ATOM 3066 C CA . THR A 1 384 ? -8.544 -11.065 11.105 1.00 72.12 384 THR A CA 1
ATOM 3067 C C . THR A 1 384 ? -7.627 -11.242 9.893 1.00 72.12 384 THR A C 1
ATOM 3069 O O . THR A 1 384 ? -6.527 -10.693 9.844 1.00 72.12 384 THR A O 1
ATOM 3072 N N . SER A 1 385 ? -8.085 -11.945 8.852 1.00 68.25 385 SER A N 1
ATOM 3073 C CA . SER A 1 385 ? -7.346 -12.046 7.581 1.00 68.25 385 SER A CA 1
ATOM 3074 C C . SER A 1 385 ? -7.019 -10.675 6.970 1.00 68.25 385 SER A C 1
ATOM 3076 O O . SER A 1 385 ? -5.941 -10.493 6.406 1.00 68.25 385 SER A O 1
ATOM 3078 N N . LYS A 1 386 ? -7.903 -9.679 7.150 1.00 73.06 386 LYS A N 1
ATOM 3079 C CA . LYS A 1 386 ? -7.663 -8.291 6.721 1.00 73.06 386 LYS A CA 1
ATOM 3080 C C . LYS A 1 386 ? -6.478 -7.653 7.459 1.00 73.06 386 LYS A C 1
ATOM 3082 O O . LYS A 1 386 ? -5.764 -6.847 6.871 1.00 73.06 386 LYS A O 1
ATOM 3087 N N . ASP A 1 387 ? -6.251 -8.035 8.714 1.00 80.06 387 ASP A N 1
ATOM 3088 C CA . ASP A 1 387 ? -5.193 -7.466 9.552 1.00 80.06 387 ASP A CA 1
ATOM 3089 C C . ASP A 1 387 ? -3.822 -8.022 9.223 1.00 80.06 387 ASP A C 1
ATOM 3091 O O . ASP A 1 387 ? -2.858 -7.264 9.145 1.00 80.06 387 ASP A O 1
ATOM 3095 N N . TYR A 1 388 ? -3.744 -9.325 8.954 1.00 78.31 388 TYR A N 1
ATOM 3096 C CA . TYR A 1 388 ? -2.510 -9.935 8.470 1.00 78.31 388 TYR A CA 1
ATOM 3097 C C . TYR A 1 388 ? -2.046 -9.303 7.166 1.00 78.31 388 TYR A C 1
ATOM 3099 O O . TYR A 1 388 ? -0.850 -9.121 6.967 1.00 78.31 388 TYR A O 1
ATOM 3107 N N . LEU A 1 389 ? -2.976 -8.911 6.298 1.00 77.31 389 LEU A N 1
ATOM 3108 C CA . LEU A 1 389 ? -2.608 -8.248 5.060 1.00 77.31 389 LEU A CA 1
ATOM 3109 C C . LEU A 1 389 ? -2.052 -6.836 5.299 1.00 77.31 389 LEU A C 1
ATOM 3111 O O . LEU A 1 389 ? -1.028 -6.496 4.716 1.00 77.31 389 LEU A O 1
ATOM 3115 N N . ILE A 1 390 ? -2.663 -6.047 6.194 1.00 86.12 390 ILE A N 1
ATOM 3116 C CA . ILE A 1 390 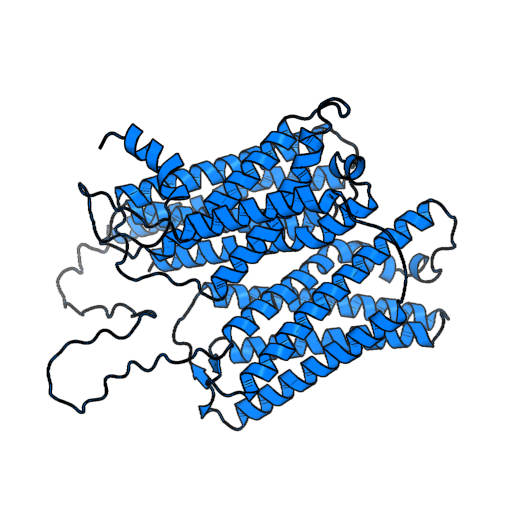? -2.091 -4.756 6.625 1.00 86.12 390 ILE A CA 1
ATOM 3117 C C . ILE A 1 390 ? -0.692 -4.970 7.214 1.00 86.12 390 ILE A C 1
ATOM 3119 O O . ILE A 1 390 ? 0.217 -4.206 6.901 1.00 86.12 390 ILE A O 1
ATOM 3123 N N . LEU A 1 391 ? -0.503 -6.024 8.016 1.00 83.62 391 LEU A N 1
ATOM 3124 C CA . LEU A 1 391 ? 0.782 -6.357 8.628 1.00 83.62 391 LEU A CA 1
ATOM 3125 C C . LEU A 1 391 ? 1.845 -6.731 7.583 1.00 83.62 391 LEU A C 1
ATOM 3127 O O . LEU A 1 391 ? 2.971 -6.256 7.675 1.00 83.62 391 LEU A O 1
ATOM 3131 N N . VAL A 1 392 ? 1.504 -7.529 6.567 1.00 81.31 392 VAL A N 1
ATOM 3132 C CA . VAL A 1 392 ? 2.427 -7.887 5.474 1.00 81.31 392 VAL A CA 1
ATOM 3133 C C . VAL A 1 392 ? 2.845 -6.649 4.676 1.00 81.31 392 VAL A C 1
ATOM 3135 O O . VAL A 1 392 ? 4.022 -6.472 4.375 1.00 81.31 392 VAL A O 1
ATOM 3138 N N . SER A 1 393 ? 1.911 -5.750 4.366 1.00 87.56 393 SER A N 1
ATOM 3139 C CA . SER A 1 393 ? 2.229 -4.511 3.641 1.00 87.56 393 SER A CA 1
ATOM 3140 C C . SER A 1 393 ? 3.013 -3.516 4.501 1.00 87.56 393 SER A C 1
ATOM 3142 O O . SER A 1 393 ? 3.897 -2.819 4.003 1.00 87.56 393 SER A O 1
ATOM 3144 N N . PHE A 1 394 ? 2.748 -3.502 5.810 1.00 88.31 394 PHE A N 1
ATOM 3145 C CA . PHE A 1 394 ? 3.565 -2.807 6.801 1.00 88.31 394 PHE A CA 1
ATOM 3146 C C . PHE A 1 394 ? 5.007 -3.329 6.797 1.00 88.31 394 PHE A C 1
ATOM 3148 O O . PHE A 1 394 ? 5.929 -2.517 6.753 1.00 88.31 394 PHE A O 1
ATOM 3155 N N . VAL A 1 395 ? 5.210 -4.654 6.767 1.00 82.88 395 VAL A N 1
ATOM 3156 C CA . VAL A 1 395 ? 6.546 -5.266 6.669 1.00 82.88 395 VAL A CA 1
ATOM 3157 C C . VAL A 1 395 ? 7.277 -4.794 5.421 1.00 82.88 395 VAL A C 1
ATOM 3159 O O . VAL A 1 395 ? 8.374 -4.262 5.543 1.00 82.88 395 VAL A O 1
ATOM 3162 N N . GLY A 1 396 ? 6.662 -4.918 4.241 1.00 80.88 396 GLY A N 1
ATOM 3163 C CA . GLY A 1 396 ? 7.296 -4.477 2.995 1.00 80.88 396 GLY A CA 1
ATOM 3164 C C . GLY A 1 396 ? 7.645 -2.985 3.005 1.00 80.88 396 GLY A C 1
ATOM 3165 O O . GLY A 1 396 ? 8.706 -2.588 2.524 1.00 80.88 396 GLY A O 1
ATOM 3166 N N . SER A 1 397 ? 6.806 -2.163 3.644 1.00 89.44 397 SER A N 1
ATOM 3167 C CA . SER A 1 397 ? 7.088 -0.737 3.813 1.00 89.44 397 SER A CA 1
ATOM 3168 C C . SER A 1 397 ? 8.262 -0.470 4.740 1.00 89.44 397 SER A C 1
ATOM 3170 O O . SER A 1 397 ? 9.145 0.322 4.411 1.00 89.44 397 SER A O 1
ATOM 3172 N N . LEU A 1 398 ? 8.284 -1.134 5.894 1.00 85.69 398 LEU A N 1
ATOM 3173 C CA . LEU A 1 398 ? 9.374 -1.016 6.847 1.00 85.69 398 LEU A CA 1
ATOM 3174 C C . LEU A 1 398 ? 10.697 -1.447 6.215 1.00 85.69 398 LEU A C 1
ATOM 3176 O O . LEU A 1 398 ? 11.690 -0.738 6.376 1.00 85.69 398 LEU A O 1
ATOM 3180 N N . CYS A 1 399 ? 10.682 -2.546 5.458 1.00 81.38 399 CYS A N 1
ATOM 3181 C CA . CYS A 1 399 ? 11.835 -3.021 4.712 1.00 81.38 399 CYS A CA 1
ATOM 3182 C C . CYS A 1 399 ? 12.386 -1.940 3.780 1.00 81.38 399 CYS A C 1
ATOM 3184 O O . CYS A 1 399 ? 13.545 -1.538 3.876 1.00 81.38 399 CYS A O 1
ATOM 3186 N N . LEU A 1 400 ? 11.530 -1.390 2.909 1.00 86.31 400 LEU A N 1
ATOM 3187 C CA . LEU A 1 400 ? 11.973 -0.405 1.926 1.00 86.31 400 LEU A CA 1
ATOM 3188 C C . LEU A 1 400 ? 12.578 0.838 2.587 1.00 86.31 400 LEU A C 1
ATOM 3190 O O . LEU A 1 400 ? 13.646 1.296 2.183 1.00 86.31 400 LEU A O 1
ATOM 3194 N N . TYR A 1 401 ? 11.906 1.407 3.591 1.00 89.56 401 TYR A N 1
ATOM 3195 C CA . TYR A 1 401 ? 12.401 2.622 4.240 1.00 89.56 401 TYR A CA 1
ATOM 3196 C C . TYR A 1 401 ? 13.657 2.370 5.082 1.00 89.56 401 TYR A C 1
ATOM 3198 O O . TYR A 1 401 ? 14.501 3.260 5.174 1.00 89.56 401 TYR A O 1
ATOM 3206 N N . THR A 1 402 ? 13.827 1.168 5.636 1.00 84.31 402 THR A N 1
ATOM 3207 C CA . THR A 1 402 ? 15.056 0.776 6.344 1.00 84.31 402 THR A CA 1
ATOM 3208 C C . THR A 1 402 ? 16.218 0.614 5.364 1.00 84.31 402 THR A C 1
ATOM 3210 O O . THR A 1 402 ? 17.276 1.208 5.578 1.00 84.31 402 THR A O 1
ATOM 3213 N N . MET A 1 403 ? 16.000 -0.067 4.234 1.00 80.75 403 MET A N 1
ATOM 3214 C CA . MET A 1 403 ? 16.979 -0.164 3.145 1.00 80.75 403 MET A CA 1
ATOM 3215 C C . MET A 1 403 ? 17.337 1.204 2.557 1.00 80.75 403 MET A C 1
ATOM 3217 O O . MET A 1 403 ? 18.478 1.431 2.174 1.00 80.75 403 MET A O 1
ATOM 3221 N N . ARG A 1 404 ? 16.403 2.163 2.527 1.00 86.12 404 ARG A N 1
ATOM 3222 C CA . ARG A 1 404 ? 16.729 3.554 2.173 1.00 86.12 404 ARG A CA 1
ATOM 3223 C C . ARG A 1 404 ? 17.588 4.225 3.233 1.00 86.12 404 ARG A C 1
ATOM 3225 O O . ARG A 1 404 ? 18.522 4.926 2.875 1.00 86.12 404 ARG A O 1
ATOM 3232 N N . LEU A 1 405 ? 17.290 4.020 4.514 1.00 86.88 405 LEU A N 1
ATOM 3233 C CA . LEU A 1 405 ? 17.945 4.694 5.634 1.00 86.88 405 LEU A CA 1
ATOM 3234 C C . LEU A 1 405 ? 19.402 4.247 5.853 1.00 86.88 405 LEU A C 1
ATOM 3236 O O . LEU A 1 405 ? 20.259 5.099 6.093 1.00 86.88 405 LEU A O 1
ATOM 3240 N N . ILE A 1 406 ? 19.688 2.942 5.768 1.00 82.69 406 ILE A N 1
ATOM 3241 C CA . ILE A 1 406 ? 21.013 2.361 6.061 1.00 82.69 406 ILE A CA 1
ATOM 3242 C C . ILE A 1 406 ? 22.149 3.065 5.282 1.00 82.69 406 ILE A C 1
ATOM 3244 O O . ILE A 1 406 ? 23.094 3.530 5.928 1.00 82.69 406 ILE A O 1
ATOM 3248 N N . PRO A 1 407 ? 22.070 3.237 3.946 1.00 81.12 407 PRO A N 1
ATOM 3249 C CA . PRO A 1 407 ? 23.066 3.967 3.164 1.00 81.12 407 PRO A CA 1
ATOM 3250 C C . PRO A 1 407 ? 23.350 5.382 3.668 1.00 81.12 407 PRO A C 1
ATOM 3252 O O . PRO A 1 407 ? 24.512 5.762 3.753 1.00 81.12 407 PRO A O 1
ATOM 3255 N N . TYR A 1 408 ? 22.332 6.163 4.051 1.00 82.81 408 TYR A N 1
ATOM 3256 C CA . TYR A 1 408 ? 22.554 7.535 4.538 1.00 82.81 408 TYR A CA 1
ATOM 3257 C C . TYR A 1 408 ? 23.194 7.589 5.921 1.00 82.81 408 TYR A C 1
ATOM 3259 O O . TYR A 1 408 ? 23.850 8.581 6.236 1.00 82.81 408 TYR A O 1
ATOM 3267 N N . ILE A 1 409 ? 23.013 6.548 6.740 1.00 82.00 409 ILE A N 1
ATOM 3268 C CA . ILE A 1 409 ? 23.679 6.420 8.042 1.00 82.00 409 ILE A CA 1
ATOM 3269 C C . ILE A 1 409 ? 25.125 5.929 7.877 1.00 82.00 409 ILE A C 1
ATOM 3271 O O . ILE A 1 409 ? 25.996 6.346 8.632 1.00 82.00 409 ILE A O 1
ATOM 3275 N N . LEU A 1 410 ? 25.409 5.047 6.917 1.00 76.94 410 LEU A N 1
ATOM 3276 C CA . LEU A 1 410 ? 26.744 4.451 6.768 1.00 76.94 410 LEU A CA 1
ATOM 3277 C C . LEU A 1 410 ? 27.672 5.245 5.839 1.00 76.94 410 LEU A C 1
ATOM 3279 O O . LEU A 1 410 ? 28.875 5.299 6.080 1.00 76.94 410 LEU A O 1
ATOM 3283 N N . LEU A 1 411 ? 27.137 5.916 4.817 1.00 72.88 411 LEU A N 1
ATOM 3284 C CA . LEU A 1 411 ? 27.899 6.765 3.888 1.00 72.88 411 LEU A CA 1
ATOM 3285 C C . LEU A 1 411 ? 28.010 8.225 4.361 1.00 72.88 411 LEU A C 1
ATOM 3287 O O . LEU A 1 411 ? 28.269 9.118 3.552 1.00 72.88 411 LEU A O 1
ATOM 3291 N N . VAL A 1 412 ? 27.852 8.478 5.670 1.00 63.44 412 VAL A N 1
ATOM 3292 C CA . VAL A 1 412 ? 27.881 9.824 6.283 1.00 63.44 412 VAL A CA 1
ATOM 3293 C C . VAL A 1 412 ? 29.111 10.640 5.885 1.00 63.44 412 VAL A C 1
ATOM 3295 O O . VAL A 1 412 ? 29.034 11.861 5.789 1.00 63.44 412 VAL A O 1
ATOM 3298 N N . HIS A 1 413 ? 30.238 9.976 5.635 1.00 55.91 413 HIS A N 1
ATOM 3299 C CA . HIS A 1 413 ? 31.514 10.628 5.353 1.00 55.91 413 HIS A CA 1
ATOM 3300 C C . HIS A 1 413 ? 31.844 10.778 3.860 1.00 55.91 413 HIS A C 1
ATOM 3302 O O . HIS A 1 413 ? 32.777 11.505 3.532 1.00 55.91 413 HIS A O 1
ATOM 3308 N N . THR A 1 414 ? 31.123 10.105 2.957 1.00 56.97 414 THR A N 1
ATOM 3309 C CA . THR A 1 414 ? 31.459 10.052 1.519 1.00 56.97 414 THR A CA 1
ATOM 3310 C C . THR A 1 414 ? 30.448 10.759 0.624 1.00 56.97 414 THR A C 1
ATOM 3312 O O . THR A 1 414 ? 30.822 11.234 -0.444 1.00 56.97 414 THR A O 1
ATOM 3315 N N . CYS A 1 415 ? 29.188 10.866 1.049 1.00 56.28 415 CYS A N 1
ATOM 3316 C CA . CYS A 1 415 ? 28.160 11.617 0.334 1.00 56.28 415 CYS A CA 1
ATOM 3317 C C . CYS A 1 415 ? 27.896 12.925 1.083 1.00 56.28 415 CYS A C 1
ATOM 3319 O O . CYS A 1 415 ? 27.577 12.889 2.270 1.00 56.28 415 CYS A O 1
ATOM 3321 N N . ASN A 1 416 ? 28.032 14.067 0.402 1.00 56.03 416 ASN A N 1
ATOM 3322 C CA . ASN A 1 416 ? 27.711 15.394 0.935 1.00 56.03 416 ASN A CA 1
ATOM 3323 C C . ASN A 1 416 ? 26.266 15.358 1.473 1.00 56.03 416 ASN A C 1
ATOM 3325 O O . ASN A 1 416 ? 25.313 15.257 0.701 1.00 56.03 416 ASN A O 1
ATOM 3329 N N . GLN A 1 417 ? 26.113 15.266 2.795 1.00 60.25 417 GLN A N 1
ATOM 3330 C CA . GLN A 1 417 ? 24.865 14.796 3.389 1.00 60.25 417 GLN A CA 1
ATOM 3331 C C . GLN A 1 417 ? 23.722 15.782 3.185 1.00 60.25 417 GLN A C 1
ATOM 3333 O O . GLN A 1 417 ? 23.866 16.968 3.466 1.00 60.25 417 GLN A O 1
ATOM 3338 N N . ASN A 1 418 ? 22.544 15.253 2.849 1.00 66.19 418 ASN A N 1
ATOM 3339 C CA . ASN A 1 418 ? 21.294 15.976 3.017 1.00 66.19 418 ASN A CA 1
ATOM 3340 C C . ASN A 1 418 ? 20.575 15.436 4.277 1.00 66.19 418 ASN A C 1
ATOM 3342 O O . ASN A 1 418 ? 19.876 14.419 4.185 1.00 66.19 418 ASN A O 1
ATOM 3346 N N . PRO A 1 419 ? 20.767 16.042 5.473 1.00 79.94 419 PRO A N 1
ATOM 3347 C CA . PRO A 1 419 ? 20.202 15.550 6.742 1.00 79.94 419 PRO A CA 1
ATOM 3348 C C . PRO A 1 419 ? 18.673 15.414 6.698 1.00 79.94 419 PRO A C 1
ATOM 3350 O O . PRO A 1 419 ? 18.086 14.591 7.405 1.00 79.94 419 PRO A O 1
ATOM 3353 N N . THR A 1 420 ? 18.037 16.166 5.802 1.00 82.56 420 THR A N 1
ATOM 3354 C CA . THR A 1 420 ? 16.616 16.106 5.469 1.00 82.56 420 THR A CA 1
ATOM 3355 C C . THR A 1 420 ? 16.158 14.704 5.057 1.00 82.56 420 THR A C 1
ATOM 3357 O O . THR A 1 420 ? 15.088 14.265 5.484 1.00 82.56 420 THR A O 1
ATOM 3360 N N . LYS A 1 421 ? 16.951 13.957 4.274 1.00 84.25 421 LYS A N 1
ATOM 3361 C CA . LYS A 1 421 ? 16.579 12.603 3.825 1.00 84.25 421 LYS A CA 1
ATOM 3362 C C . LYS A 1 421 ? 16.572 11.611 4.983 1.00 84.25 421 LYS A C 1
ATOM 3364 O O . LYS A 1 421 ? 15.585 10.907 5.188 1.00 84.25 421 LYS A O 1
ATOM 3369 N N . THR A 1 422 ? 17.631 11.616 5.793 1.00 87.00 422 THR A N 1
ATOM 3370 C CA . THR A 1 422 ? 17.727 10.787 7.003 1.00 87.00 422 THR A CA 1
ATOM 3371 C C . THR A 1 422 ? 16.557 11.064 7.942 1.00 87.00 422 THR A C 1
ATOM 3373 O O . THR A 1 422 ? 15.885 10.132 8.380 1.00 87.00 422 THR A O 1
ATOM 3376 N N . TYR A 1 423 ? 16.261 12.343 8.195 1.00 89.56 423 TYR A N 1
ATOM 3377 C CA . TYR A 1 423 ? 15.102 12.749 8.987 1.00 89.56 423 TYR A CA 1
ATOM 3378 C C . TYR A 1 423 ? 13.789 12.200 8.413 1.00 89.56 423 TYR A C 1
ATOM 3380 O O . TYR A 1 423 ? 13.009 11.592 9.147 1.00 89.56 423 TYR A O 1
ATOM 3388 N N . THR A 1 424 ? 13.572 12.359 7.105 1.00 89.88 424 THR A N 1
ATOM 3389 C CA . THR A 1 424 ? 12.347 11.929 6.416 1.00 89.88 424 THR A CA 1
ATOM 3390 C C . THR A 1 424 ? 12.133 10.420 6.526 1.00 89.88 424 THR A C 1
ATOM 3392 O O . THR A 1 424 ? 11.026 9.978 6.835 1.00 89.88 424 THR A O 1
ATOM 3395 N N . TYR A 1 425 ? 13.174 9.604 6.350 1.00 90.00 425 TYR A N 1
ATOM 3396 C CA . TYR A 1 425 ? 13.046 8.151 6.488 1.00 90.00 425 TYR A CA 1
ATOM 3397 C C . TYR A 1 425 ? 12.816 7.716 7.936 1.00 90.00 425 TYR A C 1
ATOM 3399 O O . TYR A 1 425 ? 11.933 6.895 8.186 1.00 90.00 425 TYR A O 1
ATOM 3407 N N . VAL A 1 426 ? 13.523 8.312 8.902 1.00 91.44 426 VAL A N 1
ATOM 3408 C CA . VAL A 1 426 ? 13.318 8.021 10.331 1.00 91.44 426 VAL A CA 1
ATOM 3409 C C . VAL A 1 426 ? 11.891 8.362 10.759 1.00 91.44 426 VAL A C 1
ATOM 3411 O O . VAL A 1 426 ? 11.209 7.527 11.357 1.00 91.44 426 VAL A O 1
ATOM 3414 N N . ILE A 1 427 ? 11.403 9.562 10.426 1.00 93.38 427 ILE A N 1
ATOM 3415 C CA . ILE A 1 427 ? 10.052 9.978 10.812 1.00 93.38 427 ILE A CA 1
ATOM 3416 C C . ILE A 1 427 ? 8.979 9.150 10.095 1.00 93.38 427 ILE A C 1
ATOM 3418 O O . ILE A 1 427 ? 7.940 8.861 10.684 1.00 93.38 427 ILE A O 1
ATOM 3422 N N . THR A 1 428 ? 9.249 8.685 8.871 1.00 92.75 428 THR A N 1
ATOM 3423 C CA . THR A 1 428 ? 8.357 7.783 8.124 1.00 92.75 428 THR A CA 1
ATOM 3424 C C . THR A 1 428 ? 8.253 6.409 8.770 1.00 92.75 428 THR A C 1
ATOM 3426 O O . THR A 1 428 ? 7.138 5.923 8.954 1.00 92.75 428 THR A O 1
ATOM 3429 N N . ILE A 1 429 ? 9.372 5.813 9.192 1.00 92.19 429 ILE A N 1
ATOM 3430 C CA . ILE A 1 429 ? 9.378 4.536 9.923 1.00 92.19 429 ILE A CA 1
ATOM 3431 C C . ILE A 1 429 ? 8.559 4.654 11.218 1.00 92.19 429 ILE A C 1
ATOM 3433 O O . ILE A 1 429 ? 7.682 3.827 11.481 1.00 92.19 429 ILE A O 1
ATOM 3437 N N . ILE A 1 430 ? 8.780 5.723 11.992 1.00 93.12 430 ILE A N 1
ATOM 3438 C CA . ILE A 1 430 ? 8.016 5.999 13.218 1.00 93.12 430 ILE A CA 1
ATOM 3439 C C . ILE A 1 430 ? 6.526 6.186 12.892 1.00 93.12 430 ILE A C 1
ATOM 3441 O O . ILE A 1 430 ? 5.668 5.585 13.538 1.00 93.12 430 ILE A O 1
ATOM 3445 N N . GLY A 1 431 ? 6.201 6.982 11.872 1.00 93.56 431 GLY A N 1
ATOM 3446 C CA . GLY A 1 431 ? 4.826 7.245 11.453 1.00 93.56 431 GLY A CA 1
ATOM 3447 C C . GLY A 1 431 ? 4.073 5.981 11.037 1.00 93.56 431 GLY A C 1
ATOM 3448 O O . GLY A 1 431 ? 2.940 5.772 11.471 1.00 93.56 431 GLY A O 1
ATOM 3449 N N . ILE A 1 432 ? 4.706 5.105 10.253 1.00 93.44 432 ILE A N 1
ATOM 3450 C CA . ILE A 1 432 ? 4.123 3.836 9.793 1.00 93.44 432 ILE A CA 1
ATOM 3451 C C . ILE A 1 432 ? 3.846 2.894 10.977 1.00 93.44 432 ILE A C 1
ATOM 3453 O O . ILE A 1 432 ? 2.765 2.299 11.039 1.00 93.44 432 ILE A O 1
ATOM 3457 N N . TYR A 1 433 ? 4.753 2.828 11.960 1.00 92.12 433 TYR A N 1
ATOM 3458 C CA . TYR A 1 433 ? 4.529 2.090 13.208 1.00 92.12 433 TYR A CA 1
ATOM 3459 C C . TYR A 1 433 ? 3.317 2.627 13.982 1.00 92.12 433 TYR A C 1
ATOM 3461 O O . TYR A 1 433 ? 2.380 1.878 14.265 1.00 92.12 433 TYR A O 1
ATOM 3469 N N . PHE A 1 434 ? 3.295 3.933 14.276 1.00 94.00 434 PHE A N 1
ATOM 3470 C CA . PHE A 1 434 ? 2.204 4.561 15.032 1.00 94.00 434 PHE A CA 1
ATOM 3471 C C . PHE A 1 434 ? 0.853 4.387 14.331 1.00 94.00 434 PHE A C 1
ATOM 3473 O O . PHE A 1 434 ? -0.148 4.094 14.986 1.00 94.00 434 PHE A O 1
ATOM 3480 N N . GLN A 1 435 ? 0.823 4.531 13.005 1.00 94.88 435 GLN A N 1
ATOM 3481 C CA . GLN A 1 435 ? -0.384 4.372 12.200 1.00 94.88 435 GLN A CA 1
ATOM 3482 C C . GLN A 1 435 ? -0.931 2.941 12.270 1.00 94.88 435 GLN A C 1
ATOM 3484 O O . GLN A 1 435 ? -2.127 2.753 12.499 1.00 94.88 435 GLN A O 1
ATOM 3489 N N . THR A 1 436 ? -0.062 1.938 12.118 1.00 92.62 436 THR A N 1
ATOM 3490 C CA . THR A 1 436 ? -0.448 0.517 12.155 1.00 92.62 436 THR A CA 1
ATOM 3491 C C . THR A 1 436 ? -0.980 0.127 13.529 1.00 92.62 436 THR A C 1
ATOM 3493 O O . THR A 1 436 ? -2.065 -0.446 13.640 1.00 92.62 436 THR A O 1
ATOM 3496 N N . VAL A 1 437 ? -0.257 0.503 14.589 1.00 90.62 437 VAL A N 1
ATOM 3497 C CA . VAL A 1 437 ? -0.687 0.247 15.968 1.00 90.62 437 VAL A CA 1
ATOM 3498 C C . VAL A 1 437 ? -2.029 0.912 16.249 1.00 90.62 437 VAL A C 1
ATOM 3500 O O . VAL A 1 437 ? -2.909 0.282 16.832 1.00 90.62 437 VAL A O 1
ATOM 3503 N N . PHE A 1 438 ? -2.216 2.163 15.820 1.00 91.75 438 PHE A N 1
ATOM 3504 C CA . PHE A 1 438 ? -3.470 2.877 16.036 1.00 91.75 438 PHE A CA 1
ATOM 3505 C C . PHE A 1 438 ? -4.658 2.178 15.361 1.00 91.75 438 PHE A C 1
ATOM 3507 O O . PHE A 1 438 ? -5.695 1.994 15.996 1.00 91.75 438 PHE A O 1
ATOM 3514 N N . LEU A 1 439 ? -4.507 1.749 14.103 1.00 91.00 439 LEU A N 1
ATOM 3515 C CA . LEU A 1 439 ? -5.561 1.049 13.359 1.00 91.00 439 LEU A CA 1
ATOM 3516 C C . LEU A 1 439 ? -6.016 -0.234 14.061 1.00 91.00 439 LEU A C 1
ATOM 3518 O O . LEU A 1 439 ? -7.218 -0.484 14.161 1.00 91.00 439 LEU A O 1
ATOM 3522 N N . PHE A 1 440 ? -5.073 -1.026 14.571 1.00 86.81 440 PHE A N 1
ATOM 3523 C CA . PHE A 1 440 ? -5.396 -2.236 15.324 1.00 86.81 440 PHE A CA 1
ATOM 3524 C C . PHE A 1 440 ? -5.988 -1.913 16.696 1.00 86.81 440 PHE A C 1
ATOM 3526 O O . PHE A 1 440 ? -7.019 -2.473 17.058 1.00 86.81 440 PHE A O 1
ATOM 3533 N N . GLN A 1 441 ? -5.417 -0.946 17.415 1.00 85.19 441 GLN A N 1
ATOM 3534 C CA . GLN A 1 441 ? -5.897 -0.545 18.736 1.00 85.19 441 GLN A CA 1
ATOM 3535 C C . GLN A 1 441 ? -7.340 -0.026 18.696 1.00 85.19 441 GLN A C 1
ATOM 3537 O O . GLN A 1 441 ? -8.129 -0.347 19.579 1.00 85.19 441 GLN A O 1
ATOM 3542 N N . MET A 1 442 ? -7.722 0.731 17.662 1.00 84.62 442 MET A N 1
ATOM 3543 C CA . MET A 1 442 ? -9.079 1.272 17.503 1.00 84.62 442 MET A CA 1
ATOM 3544 C C . MET A 1 442 ? -10.168 0.201 17.378 1.00 84.62 442 MET A C 1
ATOM 3546 O O . MET A 1 442 ? -11.350 0.511 17.541 1.00 84.62 442 MET A O 1
ATOM 3550 N N . LYS A 1 443 ? -9.817 -1.058 17.100 1.00 78.38 443 LYS A N 1
ATOM 3551 C CA . LYS A 1 443 ? -10.786 -2.162 17.094 1.00 78.38 443 LYS A CA 1
ATOM 3552 C C . LYS A 1 443 ? -11.326 -2.472 18.482 1.00 78.38 443 LYS A C 1
ATOM 3554 O O . LYS A 1 443 ? -12.483 -2.859 18.592 1.00 78.38 443 LYS A O 1
ATOM 3559 N N . ASN A 1 444 ? -10.529 -2.196 19.509 1.00 74.19 444 ASN A N 1
ATOM 3560 C CA . ASN A 1 444 ? -10.822 -2.537 20.900 1.00 74.19 444 ASN A CA 1
ATOM 3561 C C . ASN A 1 444 ? -11.645 -1.456 21.595 1.00 74.19 444 ASN A C 1
ATOM 3563 O O . ASN A 1 444 ? -11.836 -1.508 22.807 1.00 74.19 444 ASN A O 1
ATOM 3567 N N . TYR A 1 445 ? -12.107 -0.453 20.849 1.00 75.06 445 TYR A N 1
ATOM 3568 C CA . TYR A 1 445 ? -12.920 0.638 21.355 1.00 75.06 445 TYR A CA 1
ATOM 3569 C C . TYR A 1 445 ? -14.234 0.683 20.586 1.00 75.06 445 TYR A C 1
ATOM 3571 O O . TYR A 1 445 ? -14.264 0.742 19.356 1.00 75.06 445 TYR A O 1
ATOM 3579 N N . GLY A 1 446 ? -15.320 0.661 21.348 1.00 64.75 446 GLY A N 1
ATOM 3580 C CA . GLY A 1 446 ? -16.687 0.810 20.871 1.00 64.75 446 GLY A CA 1
ATOM 3581 C C . GLY A 1 446 ? -17.233 2.165 21.296 1.00 64.75 446 GLY A C 1
ATOM 3582 O O . GLY A 1 446 ? -16.710 2.781 22.225 1.00 64.75 446 GLY A O 1
ATOM 3583 N N . LYS A 1 447 ? -18.286 2.622 20.618 1.00 61.09 447 LYS A N 1
ATOM 3584 C CA . LYS A 1 447 ? -18.965 3.885 20.916 1.00 61.09 447 LYS A CA 1
ATOM 3585 C C . LYS A 1 447 ? -19.507 3.829 22.349 1.00 61.09 447 LYS A C 1
ATOM 3587 O O . LYS A 1 447 ? -20.493 3.153 22.620 1.00 61.09 447 LYS A O 1
ATOM 3592 N N . ALA A 1 448 ? -18.830 4.496 23.278 1.00 52.56 448 ALA A N 1
ATOM 3593 C CA . ALA A 1 448 ? -19.440 4.884 24.544 1.00 52.56 448 ALA A CA 1
ATOM 3594 C C . ALA A 1 448 ? -20.240 6.171 24.296 1.00 52.56 448 ALA A C 1
ATOM 3596 O O . ALA A 1 448 ? -19.881 6.914 23.381 1.00 52.56 448 ALA A O 1
ATOM 3597 N N . ASP A 1 449 ? -21.304 6.400 25.074 1.00 51.00 449 ASP A N 1
ATOM 3598 C CA . ASP A 1 449 ? -22.238 7.533 24.961 1.00 51.00 449 ASP A CA 1
ATOM 3599 C C . ASP A 1 449 ? -21.605 8.822 24.418 1.00 51.00 449 ASP A C 1
ATOM 3601 O O . ASP A 1 449 ? -20.491 9.174 24.802 1.00 51.00 449 ASP A O 1
ATOM 3605 N N . ILE A 1 450 ? -22.341 9.514 23.539 1.00 52.09 450 ILE A N 1
ATOM 3606 C CA . ILE A 1 450 ? -21.941 10.676 22.724 1.00 52.09 450 ILE A CA 1
ATOM 3607 C C . ILE A 1 450 ? -21.043 11.653 23.512 1.00 52.09 450 ILE A C 1
ATOM 3609 O O . ILE A 1 450 ? -21.514 12.580 24.169 1.00 52.09 450 ILE A O 1
ATOM 3613 N N . GLN A 1 451 ? -19.725 11.454 23.430 1.00 59.19 451 GLN A N 1
ATOM 3614 C CA . GLN A 1 451 ? -18.712 12.363 23.968 1.00 59.19 451 GLN A CA 1
ATOM 3615 C C . GLN A 1 451 ? -18.029 13.112 22.819 1.00 59.19 451 GLN A C 1
ATOM 3617 O O . GLN A 1 451 ? -17.781 12.559 21.748 1.00 59.19 451 GLN A O 1
ATOM 3622 N N . SER A 1 452 ? -17.698 14.385 23.045 1.00 61.53 452 SER A N 1
ATOM 3623 C CA . SER A 1 452 ? -17.078 15.289 22.059 1.00 61.53 452 SER A CA 1
ATOM 3624 C C . SER A 1 452 ? -15.739 14.788 21.494 1.00 61.53 452 SER A C 1
ATOM 3626 O O . SER A 1 452 ? -15.347 15.156 20.385 1.00 61.53 452 SER A O 1
ATOM 3628 N N . SER A 1 453 ? -15.048 13.919 22.228 1.00 65.38 453 SER A N 1
ATOM 3629 C CA . SER A 1 453 ? -13.817 13.239 21.825 1.00 65.38 453 SER A CA 1
ATOM 3630 C C . SER A 1 453 ? -14.008 12.299 20.632 1.00 65.38 453 SER A C 1
ATOM 3632 O O . SER A 1 453 ? -13.161 12.281 19.739 1.00 65.38 453 SER A O 1
ATOM 3634 N N . TRP A 1 454 ? -15.134 11.584 20.561 1.00 74.38 454 TRP A N 1
ATOM 3635 C CA . TRP A 1 454 ? -15.447 10.661 19.466 1.00 74.38 454 TRP A CA 1
ATOM 3636 C C . TRP A 1 454 ? -15.625 11.386 18.141 1.00 74.38 454 TRP A C 1
ATOM 3638 O O . TRP A 1 454 ? -15.091 10.940 17.133 1.00 74.38 454 TRP A O 1
ATOM 3648 N N . ILE A 1 455 ? -16.280 12.547 18.167 1.00 76.44 455 ILE A N 1
ATOM 3649 C CA . ILE A 1 455 ? -16.462 13.414 16.995 1.00 76.44 455 ILE A CA 1
ATOM 3650 C C . ILE A 1 455 ? -15.097 13.902 16.475 1.00 76.44 455 ILE A C 1
ATOM 3652 O O . ILE A 1 455 ? -14.852 13.972 15.273 1.00 76.44 455 ILE A O 1
ATOM 3656 N N . SER A 1 456 ? -14.166 14.212 17.381 1.00 82.31 456 SER A N 1
ATOM 3657 C CA . SER A 1 456 ? -12.804 14.619 17.016 1.00 82.31 456 SER A CA 1
ATOM 3658 C C . SER A 1 456 ? -12.003 13.463 16.400 1.00 82.31 456 SER A C 1
ATOM 3660 O O . SER A 1 456 ? -11.318 13.663 15.396 1.00 82.31 456 SER A O 1
ATOM 3662 N N . ILE A 1 457 ? -12.107 12.248 16.958 1.00 85.06 457 ILE A N 1
ATOM 3663 C CA . ILE A 1 457 ? -11.462 11.047 16.401 1.00 85.06 457 ILE A CA 1
ATOM 3664 C C . ILE A 1 457 ? -12.071 10.695 15.038 1.00 85.06 457 ILE A C 1
ATOM 3666 O O . ILE A 1 457 ? -11.319 10.441 14.104 1.00 85.06 457 ILE A O 1
ATOM 3670 N N . GLU A 1 458 ? -13.397 10.759 14.897 1.00 87.69 458 GLU A N 1
ATOM 3671 C CA . GLU A 1 458 ? -14.130 10.531 13.647 1.00 87.69 458 GLU A CA 1
ATOM 3672 C C . GLU A 1 458 ? -13.555 11.382 12.505 1.00 87.69 458 GLU A C 1
ATOM 3674 O O . GLU A 1 458 ? -13.068 10.842 11.510 1.00 87.69 458 GLU A O 1
ATOM 3679 N N . TYR A 1 459 ? -13.545 12.709 12.654 1.00 89.69 459 TYR A N 1
ATOM 3680 C CA . TYR A 1 459 ? -13.021 13.590 11.607 1.00 89.69 459 TYR A CA 1
ATOM 3681 C C . TYR A 1 459 ? -11.525 13.405 11.368 1.00 89.69 459 TYR A C 1
ATOM 3683 O O . TYR A 1 459 ? -11.056 13.555 10.240 1.00 89.69 459 TYR A O 1
ATOM 3691 N N . THR A 1 460 ? -10.779 13.025 12.404 1.00 90.88 460 THR A N 1
ATOM 3692 C CA . THR A 1 460 ? -9.362 12.712 12.255 1.00 90.88 460 THR A CA 1
ATOM 3693 C C . THR A 1 460 ? -9.148 11.434 11.437 1.00 90.88 460 THR A C 1
ATOM 3695 O O . THR A 1 460 ? -8.233 11.378 10.621 1.00 90.88 460 THR A O 1
ATOM 3698 N N . CYS A 1 461 ? -10.011 10.423 11.570 1.00 92.38 461 CYS A N 1
ATOM 3699 C CA . CYS A 1 461 ? -9.982 9.253 10.695 1.00 92.38 461 CYS A CA 1
ATOM 3700 C C . CYS A 1 461 ? -10.267 9.637 9.236 1.00 92.38 461 CYS A C 1
ATOM 3702 O O . CYS A 1 461 ? -9.571 9.158 8.343 1.00 92.38 461 CYS A O 1
ATOM 3704 N N . LEU A 1 462 ? -11.214 10.548 8.980 1.00 93.94 462 LEU A N 1
ATOM 3705 C CA . LEU A 1 462 ? -11.450 11.062 7.625 1.00 93.94 462 LEU A CA 1
ATOM 3706 C C . LEU A 1 462 ? -10.208 11.772 7.066 1.00 93.94 462 LEU A C 1
ATOM 3708 O O . LEU A 1 462 ? -9.776 11.461 5.959 1.00 93.94 462 LEU A O 1
ATOM 3712 N N . PHE A 1 463 ? -9.590 12.653 7.855 1.00 94.94 463 PHE A N 1
ATOM 3713 C CA . PHE A 1 463 ? -8.330 13.309 7.498 1.00 94.94 463 PHE A CA 1
ATOM 3714 C C . PHE A 1 463 ? -7.244 12.288 7.130 1.00 94.94 463 PHE A C 1
ATOM 3716 O O . PHE A 1 463 ? -6.637 12.378 6.063 1.00 94.94 463 PHE A O 1
ATOM 3723 N N . MET A 1 464 ? -7.017 11.289 7.991 1.00 95.06 464 MET A N 1
ATOM 3724 C CA . MET A 1 464 ? -5.982 10.269 7.787 1.00 95.06 464 MET A CA 1
ATOM 3725 C C . MET A 1 464 ? -6.264 9.426 6.543 1.00 95.06 464 MET A C 1
ATOM 3727 O O . MET A 1 464 ? -5.329 9.038 5.841 1.00 95.06 464 MET A O 1
ATOM 3731 N N . SER A 1 465 ? -7.541 9.162 6.257 1.00 95.62 465 SER A N 1
ATOM 3732 C CA . SER A 1 465 ? -7.964 8.454 5.053 1.00 95.62 465 SER A CA 1
ATOM 3733 C C . SER A 1 465 ? -7.596 9.227 3.787 1.00 95.62 465 SER A C 1
ATOM 3735 O O . SER A 1 465 ? -6.959 8.658 2.897 1.00 95.62 465 SER A O 1
ATOM 3737 N N . VAL A 1 466 ? -7.921 10.524 3.734 1.00 95.94 466 VAL A N 1
ATOM 3738 C CA . VAL A 1 466 ? -7.642 11.372 2.567 1.00 95.94 466 VAL A CA 1
ATOM 3739 C C . VAL A 1 466 ? -6.140 11.570 2.375 1.00 95.94 466 VAL A C 1
ATOM 3741 O O . VAL A 1 466 ? -5.667 11.414 1.255 1.00 95.94 466 VAL A O 1
ATOM 3744 N N . VAL A 1 467 ? -5.360 11.833 3.433 1.00 94.81 467 VAL A N 1
ATOM 3745 C CA . VAL A 1 467 ? -3.900 11.986 3.270 1.00 94.81 467 VAL A CA 1
ATOM 3746 C C . VAL A 1 467 ? -3.254 10.688 2.780 1.00 94.81 467 VAL A C 1
ATOM 3748 O O . VAL A 1 467 ? -2.455 10.727 1.850 1.00 94.81 467 VAL A O 1
ATOM 3751 N N . ASN A 1 468 ? -3.607 9.528 3.353 1.00 95.00 468 ASN A N 1
ATOM 3752 C CA . ASN A 1 468 ? -3.063 8.254 2.868 1.00 95.00 468 ASN A CA 1
ATOM 3753 C C . ASN A 1 468 ? -3.485 7.968 1.418 1.00 95.00 468 ASN A C 1
ATOM 3755 O O . ASN A 1 468 ? -2.704 7.372 0.686 1.00 95.00 468 ASN A O 1
ATOM 3759 N N . PHE A 1 469 ? -4.676 8.408 0.995 1.00 94.62 469 PHE A N 1
ATOM 3760 C CA . PHE A 1 469 ? -5.117 8.294 -0.397 1.00 94.62 469 PHE A CA 1
ATOM 3761 C C . PHE A 1 469 ? -4.302 9.181 -1.345 1.00 94.62 469 PHE A C 1
ATOM 3763 O O . PHE A 1 469 ? -3.926 8.735 -2.422 1.00 94.62 469 PHE A O 1
ATOM 3770 N N . MET A 1 470 ? -4.000 10.418 -0.942 1.00 93.38 470 MET A N 1
ATOM 3771 C CA . MET A 1 470 ? -3.172 11.324 -1.743 1.00 93.38 470 MET A CA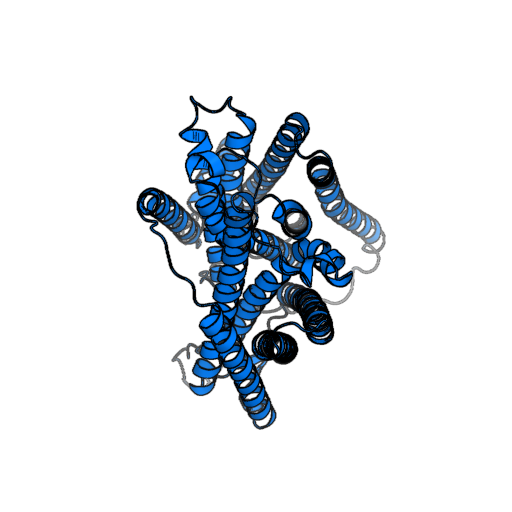 1
ATOM 3772 C C . MET A 1 470 ? -1.746 10.787 -1.895 1.00 93.38 470 MET A C 1
ATOM 3774 O O . MET A 1 470 ? -1.260 10.700 -3.015 1.00 93.38 470 MET A O 1
ATOM 3778 N N . ILE A 1 471 ? -1.121 10.343 -0.797 1.00 91.38 471 ILE A N 1
ATOM 3779 C CA . ILE A 1 471 ? 0.217 9.726 -0.834 1.00 91.38 471 ILE A CA 1
ATOM 3780 C C . ILE A 1 471 ? 0.196 8.456 -1.692 1.00 91.38 471 ILE A C 1
ATOM 3782 O O . ILE A 1 471 ? 1.086 8.250 -2.504 1.00 91.38 471 ILE A O 1
ATOM 3786 N N . TRP A 1 472 ? -0.843 7.625 -1.558 1.00 92.38 472 TRP A N 1
ATOM 3787 C CA . TRP A 1 472 ? -1.027 6.453 -2.413 1.00 92.38 472 TRP A CA 1
ATOM 3788 C C . TRP A 1 472 ? -1.066 6.823 -3.902 1.00 92.38 472 TRP A C 1
ATOM 3790 O O . TRP A 1 472 ? -0.391 6.181 -4.702 1.00 92.38 472 TRP A O 1
ATOM 3800 N N . ALA A 1 473 ? -1.829 7.851 -4.280 1.00 88.88 473 ALA A N 1
ATOM 3801 C CA . ALA A 1 473 ? -1.928 8.286 -5.669 1.00 88.88 473 ALA A CA 1
ATOM 3802 C C . ALA A 1 473 ? -0.589 8.839 -6.191 1.00 88.88 473 ALA A C 1
ATOM 3804 O O . ALA A 1 473 ? -0.195 8.528 -7.313 1.00 88.88 473 ALA A O 1
ATOM 3805 N N . GLU A 1 474 ? 0.130 9.614 -5.375 1.00 86.94 474 GLU A N 1
ATOM 3806 C CA . GLU A 1 474 ? 1.476 10.100 -5.703 1.00 86.94 474 GLU A CA 1
ATOM 3807 C C . GLU A 1 474 ? 2.460 8.940 -5.908 1.00 86.94 474 GLU A C 1
ATOM 3809 O O . GLU A 1 474 ? 3.143 8.886 -6.933 1.00 86.94 474 GLU A O 1
ATOM 3814 N N . ASP A 1 475 ? 2.490 7.981 -4.978 1.00 85.56 475 ASP A N 1
ATOM 3815 C CA . ASP A 1 475 ? 3.382 6.823 -5.044 1.00 85.56 475 ASP A CA 1
ATOM 3816 C C . ASP A 1 475 ? 3.073 5.935 -6.263 1.00 85.56 475 ASP A C 1
ATOM 3818 O O . ASP A 1 475 ? 3.991 5.500 -6.959 1.00 85.56 475 ASP A O 1
ATOM 3822 N N . SER A 1 476 ? 1.786 5.710 -6.552 1.00 82.19 476 SER A N 1
ATOM 3823 C CA . SER A 1 476 ? 1.331 4.814 -7.626 1.00 82.19 476 SER A CA 1
ATOM 3824 C C . SER A 1 476 ? 1.563 5.375 -9.022 1.00 82.19 476 SER A C 1
ATOM 3826 O O . SER A 1 476 ? 1.940 4.630 -9.917 1.00 82.19 476 SER A O 1
ATOM 3828 N N . PHE A 1 477 ? 1.303 6.669 -9.229 1.00 77.75 477 PHE A N 1
ATOM 3829 C CA . PHE A 1 477 ? 1.262 7.248 -10.576 1.00 77.75 477 PHE A CA 1
ATOM 3830 C C . PHE A 1 477 ? 2.454 8.142 -10.903 1.00 77.75 477 PHE A C 1
ATOM 3832 O O . PHE A 1 477 ? 2.609 8.532 -12.054 1.00 77.75 477 PHE A O 1
ATOM 3839 N N . ILE A 1 478 ? 3.261 8.528 -9.914 1.00 74.44 478 ILE A N 1
ATOM 3840 C CA . ILE A 1 478 ? 4.308 9.532 -10.120 1.00 74.44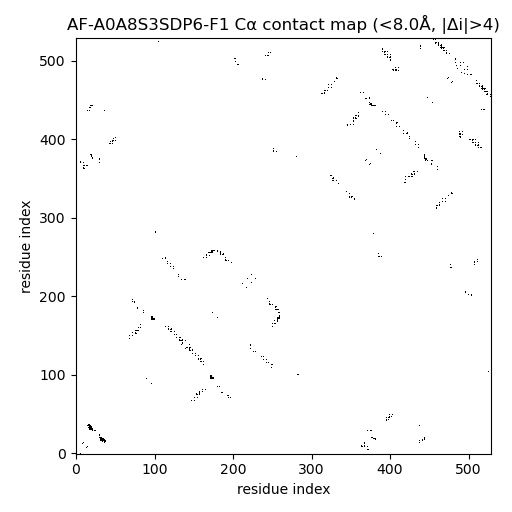 478 ILE A CA 1
ATOM 3841 C C . ILE A 1 478 ? 5.651 9.060 -9.541 1.00 74.44 478 ILE A C 1
ATOM 3843 O O . ILE A 1 478 ? 6.671 9.110 -10.226 1.00 74.44 478 ILE A O 1
ATOM 3847 N N . ALA A 1 479 ? 5.685 8.566 -8.299 1.00 69.62 479 ALA A N 1
ATOM 3848 C CA . ALA A 1 479 ? 6.950 8.215 -7.645 1.00 69.62 479 ALA A CA 1
ATOM 3849 C C . ALA A 1 479 ? 7.554 6.878 -8.121 1.00 69.62 479 ALA A C 1
ATOM 3851 O O . ALA A 1 479 ? 8.763 6.685 -7.988 1.00 69.62 479 ALA A O 1
ATOM 3852 N N . ALA A 1 480 ? 6.760 5.973 -8.709 1.00 62.72 480 ALA A N 1
ATOM 3853 C CA . ALA A 1 480 ? 7.236 4.689 -9.242 1.00 62.72 480 ALA A CA 1
ATOM 3854 C C . ALA A 1 480 ? 8.377 4.836 -10.271 1.00 62.72 480 ALA A C 1
ATOM 3856 O O . ALA A 1 480 ? 9.259 3.984 -10.349 1.00 62.72 480 ALA A O 1
ATOM 3857 N N . GLN A 1 481 ? 8.434 5.969 -10.976 1.00 60.53 481 GLN A N 1
ATOM 3858 C CA . GLN A 1 481 ? 9.448 6.284 -11.991 1.00 60.53 481 GLN A CA 1
ATOM 3859 C C . GLN A 1 481 ? 10.862 6.540 -11.418 1.00 60.53 481 GLN A C 1
ATOM 3861 O O . GLN A 1 481 ? 11.828 6.691 -12.166 1.00 60.53 481 GLN A O 1
ATOM 3866 N N . TRP A 1 482 ? 11.022 6.587 -10.090 1.00 60.16 482 TRP A N 1
ATOM 3867 C CA . TRP A 1 482 ? 12.247 7.048 -9.419 1.00 60.16 482 TRP A CA 1
ATOM 3868 C C . TRP A 1 482 ? 13.246 5.954 -9.035 1.00 60.16 482 TRP A C 1
ATOM 3870 O O . TRP A 1 482 ? 14.243 6.235 -8.365 1.00 60.16 482 TRP A O 1
ATOM 3880 N N . VAL A 1 483 ? 13.029 4.709 -9.467 1.00 56.31 483 VAL A N 1
ATOM 3881 C CA . VAL A 1 483 ? 13.915 3.569 -9.148 1.00 56.31 483 VAL A CA 1
ATOM 3882 C C . VAL A 1 483 ? 15.372 3.828 -9.557 1.00 56.31 483 VAL A C 1
ATOM 3884 O O . VAL A 1 483 ? 16.303 3.331 -8.923 1.00 56.31 483 VAL A O 1
ATOM 3887 N N . PHE A 1 484 ? 15.571 4.628 -10.609 1.00 53.00 484 PHE A N 1
ATOM 3888 C CA . PHE A 1 484 ? 16.855 4.817 -11.284 1.00 53.00 484 PHE A CA 1
ATOM 3889 C C . PHE A 1 484 ? 17.615 6.090 -10.899 1.00 53.00 484 PHE A C 1
ATOM 3891 O O . PHE A 1 484 ? 18.659 6.358 -11.499 1.00 53.00 484 PHE A O 1
ATOM 3898 N N . ALA A 1 485 ? 17.128 6.877 -9.935 1.00 60.00 485 ALA A N 1
ATOM 3899 C CA . ALA A 1 485 ? 17.867 8.044 -9.462 1.00 60.00 485 ALA A CA 1
ATOM 3900 C C . ALA A 1 485 ? 19.205 7.605 -8.838 1.00 60.00 485 ALA A C 1
ATOM 3902 O O . ALA A 1 485 ? 19.233 6.688 -8.016 1.00 60.00 485 ALA A O 1
ATOM 3903 N N . ASN A 1 486 ? 20.310 8.257 -9.222 1.00 56.69 486 ASN A N 1
ATOM 3904 C CA . ASN A 1 486 ? 21.630 8.047 -8.615 1.00 56.69 486 ASN A CA 1
ATOM 3905 C C . ASN A 1 486 ? 21.629 8.603 -7.183 1.00 56.69 486 ASN A C 1
ATOM 3907 O O . ASN A 1 486 ? 22.081 9.716 -6.931 1.00 56.69 486 ASN A O 1
ATOM 3911 N N . ASP A 1 487 ? 21.078 7.831 -6.257 1.00 73.38 487 ASP A N 1
ATOM 3912 C CA . ASP A 1 487 ? 20.935 8.189 -4.851 1.00 73.38 487 ASP A CA 1
ATOM 3913 C C . ASP A 1 487 ? 21.790 7.273 -3.956 1.00 73.38 487 ASP A C 1
ATOM 3915 O O . ASP A 1 487 ? 22.290 6.239 -4.407 1.00 73.38 487 ASP A O 1
ATOM 3919 N N . ALA A 1 488 ? 21.957 7.612 -2.676 1.00 77.94 488 ALA A N 1
ATOM 3920 C CA . ALA A 1 488 ? 22.822 6.877 -1.747 1.00 77.94 488 ALA A CA 1
ATOM 3921 C C . ALA A 1 488 ? 22.594 5.346 -1.739 1.00 77.94 488 ALA A C 1
ATOM 3923 O O . ALA A 1 488 ? 23.588 4.617 -1.724 1.00 77.94 488 ALA A O 1
ATOM 3924 N N . PRO A 1 489 ? 21.354 4.813 -1.830 1.00 78.44 489 PRO A N 1
ATOM 3925 C CA . PRO A 1 489 ? 21.136 3.369 -1.939 1.00 78.44 489 PRO A CA 1
ATOM 3926 C C . PRO A 1 489 ? 21.715 2.740 -3.211 1.00 78.44 489 PRO A C 1
ATOM 3928 O O . PRO A 1 489 ? 22.261 1.641 -3.149 1.00 78.44 489 PRO A O 1
ATOM 3931 N N . THR A 1 490 ? 21.663 3.436 -4.351 1.00 76.62 490 THR A N 1
ATOM 3932 C CA . THR A 1 490 ? 22.260 2.936 -5.602 1.00 76.62 490 THR A CA 1
ATOM 3933 C C . THR A 1 490 ? 23.780 2.869 -5.531 1.00 76.62 490 THR A C 1
ATOM 3935 O O . THR A 1 490 ? 24.370 1.938 -6.075 1.00 76.62 490 THR A O 1
ATOM 3938 N N . ILE A 1 491 ? 24.407 3.818 -4.830 1.00 77.06 491 ILE A N 1
ATOM 3939 C CA . ILE A 1 491 ? 25.857 3.856 -4.610 1.00 77.06 491 ILE A CA 1
ATOM 3940 C C . ILE A 1 491 ? 26.268 2.768 -3.612 1.00 77.06 491 ILE A C 1
ATOM 3942 O O . ILE A 1 491 ? 27.266 2.085 -3.823 1.00 77.06 491 ILE A O 1
ATOM 3946 N N . PHE A 1 492 ? 25.494 2.595 -2.538 1.00 79.25 492 PHE A N 1
ATOM 3947 C CA . PHE A 1 492 ? 25.812 1.666 -1.456 1.00 79.25 492 PHE A CA 1
ATOM 3948 C C . PHE A 1 492 ? 25.608 0.198 -1.843 1.00 79.25 492 PHE A C 1
ATOM 3950 O O . PHE A 1 492 ? 26.513 -0.612 -1.670 1.00 79.25 492 PHE A O 1
ATOM 3957 N N . TYR A 1 493 ? 24.430 -0.153 -2.368 1.00 75.44 493 TYR A N 1
ATOM 3958 C CA . TYR A 1 493 ? 24.093 -1.537 -2.723 1.00 75.44 493 TYR A CA 1
ATOM 3959 C C . TYR A 1 493 ? 24.506 -1.909 -4.150 1.00 75.44 493 TYR A C 1
ATOM 3961 O O . TYR A 1 493 ? 24.570 -3.088 -4.494 1.00 75.44 493 TYR A O 1
ATOM 3969 N N . GLY A 1 494 ? 24.762 -0.911 -4.996 1.00 73.12 494 GLY A N 1
ATOM 3970 C CA . GLY A 1 494 ? 24.847 -1.074 -6.440 1.00 73.12 494 GLY A CA 1
ATOM 3971 C C . GLY A 1 494 ? 23.472 -0.948 -7.102 1.00 73.12 494 GLY A C 1
ATOM 3972 O O . GLY A 1 494 ? 22.458 -1.437 -6.597 1.00 73.12 494 GLY A O 1
ATOM 3973 N N . LYS A 1 495 ? 23.443 -0.311 -8.279 1.00 74.25 495 LYS A N 1
ATOM 3974 C CA . LYS A 1 495 ? 22.217 -0.011 -9.040 1.00 74.25 495 LYS A CA 1
ATOM 3975 C C . LYS A 1 495 ? 21.306 -1.230 -9.216 1.00 74.25 495 LYS A C 1
ATOM 3977 O O . LYS A 1 495 ? 20.112 -1.130 -8.969 1.00 74.25 495 LYS A O 1
ATOM 3982 N N . MET A 1 496 ? 21.862 -2.378 -9.605 1.00 71.81 496 MET A N 1
ATOM 3983 C CA . MET A 1 496 ? 21.068 -3.579 -9.884 1.00 71.81 496 MET A CA 1
ATOM 3984 C C . MET A 1 496 ? 20.385 -4.136 -8.631 1.00 71.81 496 MET A C 1
ATOM 3986 O O . MET A 1 496 ? 19.204 -4.465 -8.660 1.00 71.81 496 MET A O 1
ATOM 3990 N N . VAL A 1 497 ? 21.122 -4.220 -7.522 1.00 72.38 497 VAL A N 1
ATOM 3991 C CA . VAL A 1 497 ? 20.597 -4.726 -6.248 1.00 72.38 497 VAL A CA 1
ATOM 3992 C C . VAL A 1 497 ? 19.515 -3.787 -5.721 1.00 72.38 497 VAL A C 1
ATOM 3994 O O . VAL A 1 497 ? 18.453 -4.244 -5.306 1.00 72.38 497 VAL A O 1
ATOM 3997 N N . TRP A 1 498 ? 19.743 -2.473 -5.807 1.00 77.44 498 TRP A N 1
ATOM 3998 C CA . TRP A 1 498 ? 18.755 -1.476 -5.404 1.00 77.44 498 TRP A CA 1
ATOM 3999 C C . TRP A 1 498 ? 17.458 -1.562 -6.213 1.00 77.44 498 TRP A C 1
ATOM 4001 O O . TRP A 1 498 ? 16.383 -1.558 -5.620 1.00 77.44 498 TRP A O 1
ATOM 4011 N N . VAL A 1 499 ? 17.547 -1.693 -7.541 1.00 74.94 499 VAL A N 1
ATOM 4012 C CA . VAL A 1 499 ? 16.365 -1.872 -8.398 1.00 74.94 499 VAL A CA 1
ATOM 4013 C C . VAL A 1 499 ? 15.581 -3.103 -7.952 1.00 74.94 499 VAL A C 1
ATOM 4015 O O . VAL A 1 499 ? 14.386 -2.989 -7.721 1.00 74.94 499 VAL A O 1
ATOM 4018 N N . ILE A 1 500 ? 16.237 -4.255 -7.769 1.00 72.12 500 ILE A N 1
ATOM 4019 C CA . ILE A 1 500 ? 15.570 -5.497 -7.337 1.00 72.12 500 ILE A CA 1
ATOM 4020 C C . ILE A 1 500 ? 14.799 -5.270 -6.033 1.00 72.12 500 ILE A C 1
ATOM 4022 O O . ILE A 1 500 ? 13.622 -5.616 -5.944 1.00 72.12 500 ILE A O 1
ATOM 4026 N N . TYR A 1 501 ? 15.438 -4.660 -5.031 1.00 74.06 501 TYR A N 1
ATOM 4027 C CA . TYR A 1 501 ? 14.781 -4.362 -3.759 1.00 74.06 501 TYR A CA 1
ATOM 4028 C C . TYR A 1 501 ? 13.613 -3.398 -3.917 1.00 74.06 501 TYR A C 1
ATOM 4030 O O . TYR A 1 501 ? 12.544 -3.626 -3.351 1.00 74.06 501 TYR A O 1
ATOM 4038 N N . PHE A 1 502 ? 13.804 -2.323 -4.675 1.00 79.06 502 PHE A N 1
ATOM 4039 C CA . PHE A 1 502 ? 12.778 -1.315 -4.870 1.00 79.06 502 PHE A CA 1
ATOM 4040 C C . PHE A 1 502 ? 11.566 -1.896 -5.603 1.00 79.06 502 PHE A C 1
ATOM 4042 O O . PHE A 1 502 ? 10.452 -1.784 -5.101 1.00 79.06 502 PHE A O 1
ATOM 4049 N N . THR A 1 503 ? 11.779 -2.587 -6.723 1.00 74.44 503 THR A N 1
ATOM 4050 C CA . THR A 1 503 ? 10.725 -3.246 -7.506 1.00 74.44 503 THR A CA 1
ATOM 4051 C C . THR A 1 503 ? 9.970 -4.289 -6.677 1.00 74.44 503 THR A C 1
ATOM 4053 O O . THR A 1 503 ? 8.765 -4.447 -6.847 1.00 74.44 503 THR A O 1
ATOM 4056 N N . LEU A 1 504 ? 10.636 -4.965 -5.731 1.00 74.81 504 LEU A N 1
ATOM 4057 C CA . LEU A 1 504 ? 9.990 -5.948 -4.857 1.00 74.81 504 LEU A CA 1
ATOM 4058 C C . LEU A 1 504 ? 9.150 -5.292 -3.755 1.00 74.81 504 LEU A C 1
ATOM 4060 O O . LEU A 1 504 ? 8.049 -5.748 -3.454 1.00 74.81 504 LEU A O 1
ATOM 4064 N N . LEU A 1 505 ? 9.697 -4.266 -3.098 1.00 80.56 505 LEU A N 1
ATOM 4065 C CA . LEU A 1 505 ? 9.176 -3.751 -1.829 1.00 80.56 505 LEU A CA 1
ATOM 4066 C C . LEU A 1 505 ? 8.279 -2.521 -1.989 1.00 80.56 505 LEU A C 1
ATOM 4068 O O . LEU A 1 505 ? 7.326 -2.355 -1.227 1.00 80.56 505 LEU A O 1
ATOM 4072 N N . PHE A 1 506 ? 8.544 -1.664 -2.975 1.00 83.25 506 PHE A N 1
ATOM 4073 C CA . PHE A 1 506 ? 7.744 -0.465 -3.236 1.00 83.25 506 PHE A CA 1
ATOM 4074 C C . PHE A 1 506 ? 6.252 -0.743 -3.462 1.00 83.25 506 PHE A C 1
ATOM 4076 O O . PHE A 1 506 ? 5.425 -0.026 -2.894 1.00 83.25 506 PHE A O 1
ATOM 4083 N N . PRO A 1 507 ? 5.858 -1.822 -4.155 1.00 81.19 507 PRO A N 1
ATOM 4084 C CA . PRO A 1 507 ? 4.444 -2.125 -4.326 1.00 81.19 507 PRO A CA 1
ATOM 4085 C C . PRO A 1 507 ? 3.718 -2.449 -3.005 1.00 81.19 507 PRO A C 1
ATOM 4087 O O . PRO A 1 507 ? 2.532 -2.150 -2.848 1.00 81.19 507 PRO A O 1
ATOM 4090 N N . PHE A 1 508 ? 4.425 -2.977 -1.997 1.00 83.94 508 PHE A N 1
ATOM 4091 C CA . PHE A 1 508 ? 3.869 -3.134 -0.648 1.00 83.94 508 PHE A CA 1
ATOM 4092 C C . PHE A 1 508 ? 3.661 -1.791 0.061 1.00 83.94 508 PHE A C 1
ATOM 4094 O O . PHE A 1 508 ? 2.726 -1.683 0.855 1.00 83.94 508 PHE A O 1
ATOM 4101 N N . VAL A 1 509 ? 4.478 -0.771 -0.235 1.00 89.00 509 VAL A N 1
ATOM 4102 C CA . VAL A 1 509 ? 4.286 0.603 0.269 1.00 89.00 509 VAL A CA 1
ATOM 4103 C C . VAL A 1 509 ? 3.007 1.193 -0.281 1.00 89.00 509 VAL A C 1
ATOM 4105 O O . VAL A 1 509 ? 2.150 1.624 0.493 1.00 89.00 509 VAL A O 1
ATOM 4108 N N . ILE A 1 510 ? 2.858 1.145 -1.605 1.00 88.19 510 ILE A N 1
ATOM 4109 C CA . ILE A 1 510 ? 1.658 1.600 -2.300 1.00 88.19 510 ILE A CA 1
ATOM 4110 C C . ILE A 1 510 ? 0.428 0.926 -1.675 1.00 88.19 510 ILE A C 1
ATOM 4112 O O . ILE A 1 510 ? -0.488 1.585 -1.169 1.00 88.19 510 ILE A O 1
ATOM 4116 N N . PHE A 1 511 ? 0.444 -0.404 -1.601 1.00 87.56 511 PHE A N 1
ATOM 4117 C CA . PHE A 1 511 ? -0.692 -1.154 -1.091 1.00 87.56 511 PHE A CA 1
ATOM 4118 C C . PHE A 1 511 ? -0.968 -0.896 0.400 1.00 87.56 511 PHE A C 1
ATOM 4120 O O . PHE A 1 511 ? -2.130 -0.843 0.810 1.00 87.56 511 PHE A O 1
ATOM 4127 N N . TYR A 1 512 ? 0.066 -0.682 1.221 1.00 91.44 512 TYR A N 1
ATOM 4128 C CA . TYR A 1 512 ? -0.089 -0.273 2.619 1.00 91.44 512 TYR A CA 1
ATOM 4129 C C . TYR A 1 512 ? -0.824 1.071 2.729 1.00 91.44 512 TYR A C 1
ATOM 4131 O O . TYR A 1 512 ? -1.791 1.175 3.489 1.00 91.44 512 TYR A O 1
ATOM 4139 N N . ARG A 1 513 ? -0.438 2.082 1.936 1.00 93.38 513 ARG A N 1
ATOM 4140 C CA . ARG A 1 513 ? -1.106 3.399 1.912 1.00 93.38 513 ARG A CA 1
ATOM 4141 C C . ARG A 1 513 ? -2.574 3.275 1.519 1.00 93.38 513 ARG A C 1
ATOM 4143 O O . ARG A 1 513 ? -3.440 3.791 2.233 1.00 93.38 513 ARG A O 1
ATOM 4150 N N . PHE A 1 514 ? -2.864 2.514 0.464 1.00 92.00 514 PHE A N 1
ATOM 4151 C CA . PHE A 1 514 ? -4.232 2.221 0.043 1.00 92.00 514 PHE A CA 1
ATOM 4152 C C . PHE A 1 514 ? -5.043 1.550 1.162 1.00 92.00 514 PHE A C 1
ATOM 4154 O O . PHE A 1 514 ? -6.142 1.994 1.509 1.00 92.00 514 PHE A O 1
ATOM 4161 N N . LYS A 1 515 ? -4.492 0.500 1.786 1.00 90.25 515 LYS A N 1
ATOM 4162 C CA . LYS A 1 515 ? -5.171 -0.230 2.865 1.00 90.25 515 LYS A CA 1
ATOM 4163 C C . LYS A 1 515 ? -5.433 0.631 4.081 1.00 90.25 515 LYS A C 1
ATOM 4165 O O . LYS A 1 515 ? -6.536 0.572 4.622 1.00 90.25 515 LYS A O 1
ATOM 4170 N N . CYS A 1 516 ? -4.468 1.443 4.495 1.00 93.31 516 CYS A N 1
ATOM 4171 C CA . CYS A 1 516 ? -4.667 2.379 5.589 1.00 93.31 516 CYS A CA 1
ATOM 4172 C C . CYS A 1 516 ? -5.736 3.414 5.250 1.00 93.31 516 CYS A C 1
ATOM 4174 O O . CYS A 1 516 ? -6.591 3.675 6.091 1.00 93.31 516 CYS A O 1
ATOM 4176 N N . SER A 1 517 ? -5.740 3.956 4.027 1.00 95.00 517 SER A N 1
ATOM 4177 C CA . SER A 1 517 ? -6.770 4.904 3.593 1.00 95.00 517 SER A CA 1
ATOM 4178 C C . SER A 1 517 ? -8.176 4.313 3.728 1.00 95.00 517 SER A C 1
ATOM 4180 O O . SER A 1 517 ? -9.045 4.912 4.371 1.00 95.00 517 SER A O 1
ATOM 4182 N N . VAL A 1 518 ? -8.376 3.102 3.201 1.00 92.25 518 VAL A N 1
ATOM 4183 C CA . VAL A 1 518 ? -9.651 2.382 3.287 1.00 92.25 518 VAL A CA 1
ATOM 4184 C C . VAL A 1 518 ? -10.010 2.045 4.737 1.00 92.25 518 VAL A C 1
ATOM 4186 O O . VAL A 1 518 ? -11.154 2.242 5.139 1.00 92.25 518 VAL A O 1
ATOM 4189 N N . ALA A 1 519 ? -9.052 1.576 5.541 1.00 90.69 519 ALA A N 1
ATOM 4190 C CA . ALA A 1 519 ? -9.286 1.224 6.941 1.00 90.69 519 ALA A CA 1
ATOM 4191 C C . ALA A 1 519 ? -9.703 2.443 7.777 1.00 90.69 519 ALA A C 1
ATOM 4193 O O . ALA A 1 519 ? -10.655 2.364 8.552 1.00 90.69 519 ALA A O 1
ATOM 4194 N N . PHE A 1 520 ? -9.051 3.592 7.584 1.00 93.25 520 PHE A N 1
ATOM 4195 C CA . PHE A 1 520 ? -9.434 4.842 8.237 1.00 93.25 520 PHE A CA 1
ATOM 4196 C C . PHE A 1 520 ? -10.806 5.347 7.789 1.00 93.25 520 PHE A C 1
ATOM 4198 O O . PHE A 1 520 ? -11.564 5.841 8.622 1.00 93.25 520 PHE A O 1
ATOM 4205 N N . TYR A 1 521 ? -11.162 5.186 6.513 1.00 92.69 521 TYR A N 1
ATOM 4206 C CA . TYR A 1 521 ? -12.507 5.516 6.042 1.00 92.69 521 TYR A CA 1
ATOM 4207 C C . TYR A 1 521 ? -13.571 4.599 6.660 1.00 92.69 521 TYR A C 1
ATOM 4209 O O . TYR A 1 521 ? -14.626 5.064 7.091 1.00 92.69 521 TYR A O 1
ATOM 4217 N N . GLY A 1 522 ? -13.276 3.300 6.764 1.00 88.25 522 GLY A N 1
ATOM 4218 C CA . GLY A 1 522 ? -14.121 2.337 7.466 1.00 88.25 522 GLY A CA 1
ATOM 4219 C C . GLY A 1 522 ? -14.313 2.708 8.938 1.00 88.25 522 GLY A C 1
ATOM 4220 O O . GLY A 1 522 ? -15.439 2.687 9.434 1.00 88.25 522 GLY A O 1
ATOM 4221 N N . LEU A 1 523 ? -13.240 3.131 9.621 1.00 87.25 523 LEU A N 1
ATOM 4222 C CA . LEU A 1 523 ? -13.311 3.655 10.989 1.00 87.25 523 LEU A CA 1
ATOM 4223 C C . LEU A 1 523 ? -14.163 4.924 11.067 1.00 87.25 523 LEU A C 1
ATOM 4225 O O . LEU A 1 523 ? -15.030 4.993 11.930 1.00 87.25 523 LEU A O 1
ATOM 4229 N N . TYR A 1 524 ? -13.972 5.888 10.163 1.00 89.50 524 TYR A N 1
ATOM 4230 C CA . TYR A 1 524 ? -14.807 7.089 10.081 1.00 89.50 524 TYR A CA 1
ATOM 4231 C C . TYR A 1 524 ? -16.291 6.720 9.984 1.00 89.50 524 TYR A C 1
ATOM 4233 O O . TYR A 1 524 ? -17.077 7.137 10.828 1.00 89.50 524 TYR A O 1
ATOM 4241 N N . HIS A 1 525 ? -16.664 5.867 9.027 1.00 85.69 525 HIS A N 1
ATOM 4242 C CA . HIS A 1 525 ? -18.052 5.449 8.836 1.00 85.69 525 HIS A CA 1
ATOM 4243 C C . HIS A 1 525 ? -18.617 4.711 10.059 1.00 85.69 525 HIS A C 1
ATOM 4245 O O . HIS A 1 525 ? -19.747 4.964 10.470 1.00 85.69 525 HIS A O 1
ATOM 4251 N N . ARG A 1 526 ? -17.817 3.836 10.682 1.00 81.12 526 ARG A N 1
ATOM 4252 C CA . ARG A 1 526 ? -18.195 3.121 11.911 1.00 81.12 526 ARG A CA 1
ATOM 4253 C C . ARG A 1 526 ? -18.436 4.062 13.092 1.00 81.12 526 ARG A C 1
ATOM 4255 O O . ARG A 1 526 ? -19.258 3.750 13.938 1.00 81.12 526 ARG A O 1
ATOM 4262 N N . LEU A 1 527 ? -17.692 5.164 13.181 1.00 79.69 527 LEU A N 1
ATOM 4263 C CA . LEU A 1 527 ? -17.846 6.157 14.248 1.00 79.69 527 LEU A CA 1
ATOM 4264 C C . LEU A 1 527 ? -18.993 7.144 13.970 1.00 79.69 527 LEU A C 1
ATOM 4266 O O . LEU A 1 527 ? -19.601 7.652 14.911 1.00 79.69 527 LEU A O 1
ATOM 4270 N N . SER A 1 528 ? -19.278 7.397 12.690 1.00 78.00 528 SER A N 1
ATOM 4271 C CA . SER A 1 528 ? -20.300 8.339 12.217 1.00 78.00 528 SER A CA 1
ATOM 4272 C C . SER A 1 528 ? -21.736 7.821 12.361 1.00 78.00 528 SER A C 1
ATOM 4274 O O . SER A 1 528 ? -22.663 8.624 12.516 1.00 78.00 528 SER A O 1
ATOM 4276 N N . ASN A 1 529 ? -21.90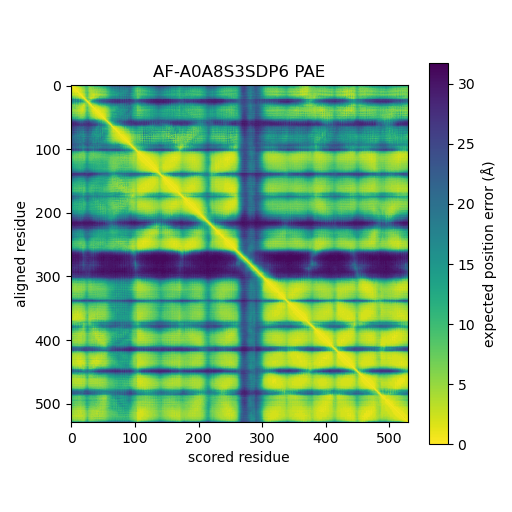4 6.495 12.313 1.00 65.25 529 ASN A N 1
ATOM 4277 C CA . ASN A 1 529 ? -23.155 5.778 12.584 1.00 65.25 529 ASN A CA 1
ATOM 4278 C C . ASN A 1 529 ? -23.211 5.377 14.061 1.00 65.25 529 ASN A C 1
ATOM 4280 O O . ASN A 1 529 ? -24.288 5.494 14.681 1.00 65.25 529 ASN A O 1
#

Foldseek 3Di:
DDPVVLLCCLPPPCLQQFFAWDPDCPVPFTGHRRPLNVVLVVLLVVLLVVLVVPLPDDDDDDDDPPVLLVLLLVLLVVLLVLLVVVVVVCVVPVVQKDFQPPPFPLLVVLLVLLVVLLVLLLVLLVLQLVLLVLVCVVDDDNVVSVSSNSSSVSSNSSSVSLSVSLVVCSRIAGAPDPSLQVSLVSNLVSLVVQLVSLLVVLLVVVVCVVVCVVPVDPPPPSCVPDPSNVVSVVSCLQSSLSSNLSSLSSSLSSQVNYHDPPPPPPDDDDDDDDDDDDDADDDDDDDDDDDDDDPDPPCPPVVVVVVVVLVVLLCCLQVVLVVLLVQLLVLLVVCVVVVPDPVSVLSNLLSLLVLLVVLVVLLSLLSSLCRPPFDFANHHDDQDSLLVLLSVLLSLLSNLLSLQQVLLVVCVPPDPHDVSSNSSSVSNNVSSSSLSSSLSSLVRTDDDPDDPSLVSLLSSLSSLLNNLVSVLCCLNRRVSVPLQRPDSSCVPSNSSRSSSSCSSRSSSNSSSSNSSSSSSVSVSVNSVD

Organism: Mytilus edulis (NCBI:txid6550)

InterPro domains:
  IPR004878 Otopetrin [PF03189] (211-514)
  IPR004878 Otopetrin [PTHR21522] (34-525)

pLDDT: mean 73.1, std 17.32, range [25.66, 95.94]

Radius of gyration: 26.18 Å; Cα contacts (8 Å, |Δi|>4): 535; chains: 1; bounding box: 76×55×79 Å

Solvent-accessible surface area (backbone atoms only — not comparable to full-atom values): 29291 Å² total; per-residue (Å²): 131,59,71,66,65,46,50,51,31,20,66,66,40,48,58,62,27,25,40,48,68,47,96,54,62,65,90,84,37,84,40,48,71,18,57,52,21,45,52,57,49,50,51,51,51,51,51,57,51,50,50,69,63,54,78,79,71,87,87,84,89,87,91,58,74,66,61,52,54,56,50,52,42,54,43,32,52,51,43,44,52,48,53,51,53,52,49,54,52,45,72,77,40,60,92,44,55,43,77,52,86,74,87,49,69,40,58,59,52,52,53,54,50,42,51,52,22,45,52,40,37,41,52,47,30,51,52,50,37,51,41,38,51,54,33,55,74,70,73,50,71,63,69,66,42,51,52,50,37,50,39,32,53,40,48,38,50,26,53,54,52,50,51,52,51,50,63,74,41,68,57,35,28,41,54,79,42,74,68,56,56,52,54,47,50,51,47,43,50,40,41,52,49,50,50,56,47,56,51,53,48,61,51,47,57,52,50,53,55,60,52,48,75,78,37,95,63,81,69,62,72,54,65,77,71,39,73,55,42,64,50,46,70,67,44,43,63,52,32,56,54,30,47,51,53,31,39,56,51,48,46,51,52,50,60,63,37,48,50,66,79,79,81,73,79,87,76,88,74,86,91,73,97,70,96,85,78,93,72,84,91,76,84,82,79,84,78,81,78,87,78,81,88,90,72,77,84,75,52,73,76,57,46,62,58,51,52,50,51,52,52,51,53,54,48,48,31,48,52,52,38,50,62,66,44,48,59,41,57,50,32,52,55,48,34,72,75,45,77,80,50,65,67,44,53,51,50,31,35,50,45,50,32,50,52,42,48,52,52,39,53,53,49,38,51,44,41,35,43,45,69,76,72,54,55,68,43,93,61,82,79,74,86,47,77,72,48,54,51,50,50,53,18,45,48,29,31,50,50,46,44,47,59,50,38,51,29,59,69,71,39,57,88,79,46,90,75,62,68,53,54,55,51,27,37,53,48,42,52,53,33,56,49,55,51,54,41,48,62,60,44,55,70,39,45,53,92,62,78,97,47,77,56,55,58,54,46,26,49,47,24,39,23,51,12,47,35,27,41,51,53,22,50,44,44,42,62,58,53,60,76,54,70,77,56,95,42,59,38,29,72,67,64,32,56,68,55,37,38,51,52,44,70,65,21,49,60,26,35,35,49,30,27,45,50,49,13,42,51,25,41,38,48,19,54,65,64,74,105

Nearest PDB structures (foldseek):
  8ug7-assembly1_B  TM=7.752E-01  e=3.612E-08  Mus musculus
  8uga-assembly1_B  TM=7.828E-01  e=3.769E-08  Mus musculus
  6nf4-assembly1_B  TM=7.810E-01  e=9.623E-08  Danio rerio
  6nf6-assembly1_B  TM=7.319E-01  e=2.354E-07  Gallus gallus
  8ug8-assembly1_B  TM=7.847E-01  e=6.011E-07  Mus musculus

Mean predicted aligned error: 12.39 Å

Secondary structure (DSSP, 8-state):
--HHHHHHHHHHTHHHH-SSEEEEEETTEEEE--HHHHHHHHHHHHHHHHHHHHTT--------HHHHHHHHHHHHHHHHHHHHHHHHHHHH-GGGEEE-----HHHHHHHHHHHHHHHHHHHHHHHHHHHHHHHHHTT--HHHHHHHHHHHHHHHHHHHHHHHHHHHHTTEEE-S-HHHHHHHHHHHHHHHHHHHHHHHHHHHHHHHHHHHTTS-----HHHHH-HHHHHHHHHHHHHHHHHHHHHHHHHHHHHHSSPPP-----------------PPPS----------SS-SSSSTTTHHHHHHHHHHHHHHHHHHHHHHHHHHHHHHHHHHHSTT-HHHHHHHHHHHHHHHHHHHHHHHHHHHHHHHHPPBPSS--PPPHHHHHHHHHHHHHHHHHHHHHHHHHHSTTTS---HHHHHHHHHHHHHHHHHHHHHHHGGGB---TT-HHHHHHHHHHHHHHHHHHHHHHHHHHTGGGGGGS--HHHHHH-HHHHHHHHHHHHHHHHHHHHHHHHHHHHHHHHHH-